Protein AF-A0A7D9IWG6-F1 (afdb_monomer)

pLDDT: mean 79.91, std 22.03, range [26.83, 97.38]

Mean predicted aligned error: 20.12 Å

Secondary structure (DSSP, 8-state):
-----STT---SS-GGGTTB-TTS-B-S-HHHHHHHT-S-TTSPPPPPPPPHHHH-HHHHHHHHHHHGGGGSTTGGGGTTTS-TTTTSHHHHHHHHHHH--S-HHHHHHHHHHHHHHHHHHTT-----TTSTTTGGGSSGGGG----TTPEEEEETTEEEEEPPTTEESTTS-EE----------------------------------------------------------PPPP---------------------PPPP-GGGSTTSS-TTEEEEEETTEEEEEEPTTEEESSSSEEE--GGGSTTSS-TTEEEEEETTEEEEEEPTTEEESSSSEEE--GGGSTTSS-TTEEEEEETTEEEEEEPTTEEESSSSEEE--GGGSTTSS-TTEEEEEETTEEEEEEPTTEEESSSSEEE-

Radius of gyration: 38.78 Å; Cα contacts (8 Å, |Δi|>4): 596; chains: 1; bounding box: 81×108×121 Å

Nearest PDB structures (foldseek):
  6rbf-assembly3_C  TM=9.128E-01  e=4.634E-09  Homo sapiens
  9gvj-assembly1_D  TM=9.519E-01  e=7.927E-08  Homo sapiens
  9gvq-assembly1_A  TM=9.519E-01  e=1.004E-07  Homo sapiens
  9gvq-assembly1_B  TM=9.510E-01  e=7.505E-07  Homo sapiens
  5fm9-assembly1_A-2  TM=4.102E-01  e=2.874E-10  Homo sapiens

Foldseek 3Di:
DQPDAALQARPPPDPVRRLQAPVRDHDPDNQVSNQRRDPDPPDDRDDDDDQLCVVVVVQQVVLQVLLCCCCDPPNVVLCVPQNCVVNCLSVCSSSQLSVDPPDSQLSSLVSVVVSQVVSVVQVNHRPCCVDPVNVVSQFQCSPVQAPDPWDWDGDPNHIATDEDPQFDDRRSPDGDDDDPPPDDDDDDDDDDDDDDDDDDDDDDDDDDDDDDDDDDDDDDDDDDYDDDDDDDDDDDDDDDDDDDDDDDDDDDDDPPPQDPADQPVVDPLPFDPQWDWDGDRNGIATGGHAQWDDRRNDTDGDFCQVDPLSFDPQWDWDGDRRGIATGGHAQWDDRRRDTDGDFCQVPPLPFDPQWDWDGDRNGIATDGHAQWDGRRNDTDGDPCQVDPLPFDPQWDWDGDRNGIATGGHPQWDDRRNDTDGD

Solvent-accessible surface area (backbone atoms only — not comparable to full-atom values): 26177 Å² total; per-residue (Å²): 131,66,90,54,75,49,97,85,20,38,79,66,92,54,77,93,53,32,44,46,38,92,88,73,46,73,54,97,42,73,55,63,37,54,55,64,67,58,88,54,88,86,58,80,76,70,73,93,74,78,61,34,31,77,80,38,58,86,38,37,63,57,20,50,58,61,30,54,44,56,72,32,85,71,46,38,81,33,41,87,83,53,38,46,70,87,70,38,52,34,60,52,22,26,40,39,23,30,58,29,81,94,58,37,61,34,36,42,38,46,41,50,48,52,53,49,51,54,30,40,75,75,69,42,81,68,80,49,60,82,37,80,92,36,40,77,45,74,39,54,44,22,72,58,64,27,33,87,79,19,47,66,40,75,52,82,93,37,60,48,41,50,48,44,94,55,36,35,64,80,32,17,75,39,77,46,76,81,71,83,78,90,78,81,93,80,90,81,83,87,83,89,82,90,85,87,88,88,83,84,84,86,88,86,83,85,84,89,85,87,86,81,89,86,88,82,87,82,89,85,89,84,85,88,86,88,83,86,88,88,86,90,86,86,86,87,85,87,84,86,89,90,90,88,86,90,83,82,90,83,92,75,90,75,80,68,82,78,67,77,67,70,64,60,67,78,46,85,82,72,39,20,95,57,27,49,66,45,69,44,94,85,48,69,46,40,39,36,34,81,38,37,44,70,72,3,61,50,55,43,68,47,62,52,61,83,42,87,82,68,39,20,92,59,24,48,65,44,66,43,94,46,42,69,46,40,42,36,33,81,39,36,45,68,70,2,60,56,51,42,66,46,64,51,61,81,44,87,82,73,38,21,92,59,26,47,66,44,64,44,92,46,38,66,45,38,40,36,35,82,38,35,44,69,70,2,58,51,52,43,66,44,65,52,66,80,45,87,80,72,38,21,94,60,25,50,65,44,65,43,94,45,41,68,47,39,40,41,36,94,67,37,49,67,71,4,62,48,56,44,78,115

Organism: Paramuricea clavata (NCBI:txid317549)

Structure (mmCIF, N/CA/C/O backbone):
data_AF-A0A7D9IWG6-F1
#
_entry.id   AF-A0A7D9IWG6-F1
#
loop_
_atom_site.group_PDB
_atom_site.id
_atom_site.type_symbol
_atom_site.label_atom_id
_atom_site.label_alt_id
_atom_site.label_comp_id
_atom_site.label_asym_id
_atom_site.label_entity_id
_atom_site.label_seq_id
_atom_site.pdbx_PDB_ins_code
_atom_site.Cartn_x
_atom_site.Cartn_y
_atom_site.Cartn_z
_atom_site.occupancy
_atom_site.B_iso_or_equiv
_atom_site.auth_seq_id
_atom_site.auth_comp_id
_atom_site.auth_asym_id
_atom_site.auth_atom_id
_atom_site.pdbx_PDB_model_num
ATOM 1 N N . MET A 1 1 ? 20.865 14.315 -25.402 1.00 50.16 1 MET A N 1
ATOM 2 C CA . MET A 1 1 ? 20.521 14.463 -23.973 1.00 50.16 1 MET A CA 1
ATOM 3 C C . MET A 1 1 ? 20.932 15.867 -23.506 1.00 50.16 1 MET A C 1
ATOM 5 O O . MET A 1 1 ? 21.765 16.443 -24.194 1.00 50.16 1 MET A O 1
ATOM 9 N N . ASN A 1 2 ? 20.337 16.435 -22.444 1.00 56.91 2 ASN A N 1
ATOM 10 C CA . ASN A 1 2 ? 20.480 17.834 -21.944 1.00 56.91 2 ASN A CA 1
ATOM 11 C C . ASN A 1 2 ? 19.616 18.908 -22.639 1.00 56.91 2 ASN A C 1
ATOM 13 O O . ASN A 1 2 ? 20.123 19.954 -23.042 1.00 56.91 2 ASN A O 1
ATOM 17 N N . LYS A 1 3 ? 18.311 18.665 -22.818 1.00 67.62 3 LYS A N 1
ATOM 18 C CA . LYS A 1 3 ? 17.379 19.681 -23.361 1.00 67.62 3 LYS A CA 1
ATOM 19 C C . LYS A 1 3 ? 16.462 20.320 -22.314 1.00 67.62 3 LYS A C 1
ATOM 21 O O . LYS A 1 3 ? 15.687 21.196 -22.681 1.00 67.62 3 LYS A O 1
ATOM 26 N N . ILE A 1 4 ? 16.541 19.886 -21.058 1.00 82.81 4 ILE A N 1
ATOM 27 C CA . ILE A 1 4 ? 15.688 20.361 -19.968 1.00 82.81 4 ILE A CA 1
ATOM 28 C C . ILE A 1 4 ? 16.540 20.660 -18.733 1.00 82.81 4 ILE A C 1
ATOM 30 O O . ILE A 1 4 ? 17.585 20.039 -18.542 1.00 82.81 4 ILE A O 1
ATOM 34 N N . ALA A 1 5 ? 16.114 21.656 -17.963 1.00 85.06 5 ALA A N 1
ATOM 35 C CA . ALA A 1 5 ? 16.659 22.034 -16.667 1.00 85.06 5 ALA A CA 1
ATOM 36 C C . ALA A 1 5 ? 15.530 22.689 -15.858 1.00 85.06 5 ALA A C 1
ATOM 38 O O . ALA A 1 5 ? 14.661 23.345 -16.438 1.00 85.06 5 ALA A O 1
ATOM 39 N N . GLY A 1 6 ? 15.534 22.483 -14.548 1.00 88.44 6 GLY A N 1
ATOM 40 C CA . GLY A 1 6 ? 14.520 22.977 -13.622 1.00 88.44 6 GLY A CA 1
ATOM 41 C C . GLY A 1 6 ? 14.581 22.193 -12.315 1.00 88.44 6 GLY A C 1
ATOM 42 O O . GLY A 1 6 ? 15.523 21.435 -12.096 1.00 88.44 6 GLY A O 1
ATOM 43 N N . LEU A 1 7 ? 13.546 22.308 -11.482 1.00 90.62 7 LEU A N 1
ATOM 44 C CA . LEU A 1 7 ? 13.472 21.599 -10.195 1.00 90.62 7 LEU A CA 1
ATOM 45 C C . LEU A 1 7 ? 13.538 20.064 -10.319 1.00 90.62 7 LEU A C 1
ATOM 47 O O . LEU A 1 7 ? 13.931 19.398 -9.371 1.00 90.62 7 LEU A O 1
ATOM 51 N N . CYS A 1 8 ? 13.197 19.505 -11.484 1.00 90.44 8 CYS A N 1
ATOM 52 C CA . CYS A 1 8 ? 13.271 18.066 -11.769 1.00 90.44 8 CYS A CA 1
ATOM 53 C C . CYS A 1 8 ? 14.632 17.615 -12.345 1.00 90.44 8 CYS A C 1
ATOM 55 O O . CYS A 1 8 ? 14.715 16.541 -12.939 1.00 90.44 8 CYS A O 1
ATOM 57 N N . GLY A 1 9 ? 15.678 18.439 -12.230 1.00 88.19 9 GLY A N 1
ATOM 58 C CA . GLY A 1 9 ? 17.025 18.109 -12.694 1.00 88.19 9 GLY A CA 1
ATOM 59 C C . GLY A 1 9 ? 17.214 18.230 -14.208 1.00 88.19 9 GLY A C 1
ATOM 60 O O . GLY A 1 9 ? 16.508 18.985 -14.890 1.00 88.19 9 GLY A O 1
ATOM 61 N N . THR A 1 10 ? 18.209 17.514 -14.747 1.00 86.88 10 THR A N 1
ATOM 62 C CA . THR A 1 10 ? 18.624 17.648 -16.162 1.00 86.88 10 THR A CA 1
ATOM 63 C C . THR A 1 10 ? 18.306 16.439 -17.047 1.00 86.88 10 THR A C 1
ATOM 65 O O . THR A 1 10 ? 18.450 16.508 -18.278 1.00 86.88 10 THR A O 1
ATOM 68 N N . PHE A 1 11 ? 17.828 15.346 -16.441 1.00 88.06 11 PHE A N 1
ATOM 69 C CA . PHE A 1 11 ? 17.401 14.111 -17.111 1.00 88.06 11 PHE A CA 1
ATOM 70 C C . PHE A 1 11 ? 18.465 13.541 -18.066 1.00 88.06 11 PHE A C 1
ATOM 72 O O . PHE A 1 11 ? 18.217 13.197 -19.227 1.00 88.06 11 PHE A O 1
ATOM 79 N N . ASN A 1 12 ? 19.700 13.478 -17.581 1.00 86.81 12 ASN A N 1
ATOM 80 C CA . ASN A 1 12 ? 20.861 13.000 -18.328 1.00 86.81 12 ASN A CA 1
ATOM 81 C C . ASN A 1 12 ? 21.430 11.674 -17.783 1.00 86.81 12 ASN A C 1
ATOM 83 O O . ASN A 1 12 ? 22.504 11.262 -18.214 1.00 86.81 12 ASN A O 1
ATOM 87 N N . GLN A 1 13 ? 20.696 11.006 -16.882 1.00 84.69 13 GLN A N 1
ATOM 88 C CA . GLN A 1 13 ? 21.114 9.802 -16.144 1.00 84.69 13 GLN A CA 1
ATOM 89 C C . GLN A 1 13 ? 22.323 10.019 -15.214 1.00 84.69 13 GLN A C 1
ATOM 91 O O . GLN A 1 13 ? 22.945 9.052 -14.782 1.00 84.69 13 GLN A O 1
ATOM 96 N N . ASN A 1 14 ? 22.653 11.271 -14.886 1.00 86.38 14 ASN A N 1
ATOM 97 C CA . ASN A 1 14 ? 23.689 11.636 -13.929 1.00 86.38 14 ASN A CA 1
ATOM 98 C C . ASN A 1 14 ? 23.086 12.442 -12.761 1.00 86.38 14 ASN A C 1
ATOM 100 O O . ASN A 1 14 ? 23.109 13.670 -12.791 1.00 86.38 14 ASN A O 1
ATOM 104 N N . PRO A 1 15 ? 22.629 11.775 -11.685 1.00 81.62 15 PRO A N 1
ATOM 105 C CA . PRO A 1 15 ? 21.986 12.452 -10.555 1.00 81.62 15 PRO A CA 1
ATOM 106 C C . PRO A 1 15 ? 22.884 13.466 -9.834 1.00 81.62 15 PRO A C 1
ATOM 108 O O . PRO A 1 15 ? 22.411 14.366 -9.146 1.00 81.62 15 PRO A O 1
ATOM 111 N N . GLY A 1 16 ? 24.208 13.338 -9.987 1.00 84.56 16 GLY A N 1
ATOM 112 C CA . GLY A 1 16 ? 25.185 14.220 -9.350 1.00 84.56 16 GLY A CA 1
ATOM 113 C C . GLY A 1 16 ? 25.157 15.666 -9.852 1.00 84.56 16 GLY A C 1
ATOM 114 O O . GLY A 1 16 ? 25.809 16.516 -9.247 1.00 84.56 16 GLY A O 1
ATOM 115 N N . ASP A 1 17 ? 24.436 15.953 -10.940 1.00 86.62 17 ASP A N 1
ATOM 116 C CA . ASP A 1 17 ? 24.256 17.307 -11.464 1.00 86.62 17 ASP A CA 1
ATOM 117 C C . ASP A 1 17 ? 22.807 17.817 -11.425 1.00 86.62 17 ASP A C 1
ATOM 119 O O . ASP A 1 17 ? 22.546 18.924 -11.889 1.00 86.62 17 ASP A O 1
ATOM 123 N N . ASP A 1 18 ? 21.876 17.096 -10.794 1.00 87.31 18 ASP A N 1
ATOM 124 C CA . ASP A 1 18 ? 20.468 17.510 -10.773 1.00 87.31 18 ASP A CA 1
ATOM 125 C C . ASP A 1 18 ? 20.228 18.818 -9.993 1.00 87.31 18 ASP A C 1
ATOM 127 O O . ASP A 1 18 ? 19.266 19.528 -10.275 1.00 87.31 18 ASP A O 1
ATOM 131 N N . LEU A 1 19 ? 21.151 19.219 -9.107 1.00 89.69 19 LEU A N 1
ATOM 132 C CA . LEU A 1 19 ? 21.138 20.518 -8.412 1.00 89.69 19 LEU A CA 1
ATOM 133 C C . LEU A 1 19 ? 21.811 21.652 -9.218 1.00 89.69 19 LEU A C 1
ATOM 135 O O . LEU A 1 19 ? 22.508 22.507 -8.659 1.00 89.69 19 LEU A O 1
ATOM 139 N N . LEU A 1 20 ? 21.650 21.646 -10.543 1.00 88.94 20 LEU A N 1
ATOM 140 C CA . LEU A 1 20 ? 22.162 22.670 -11.461 1.00 88.94 20 LEU A CA 1
ATOM 141 C C . LEU A 1 20 ? 21.262 23.915 -11.479 1.00 88.94 20 LEU A C 1
ATOM 143 O O . LEU A 1 20 ? 20.097 23.844 -11.863 1.00 88.94 20 LEU A O 1
ATOM 147 N N . ILE A 1 21 ? 21.819 25.080 -11.142 1.00 86.88 21 ILE A N 1
ATOM 148 C CA . ILE A 1 21 ? 21.111 26.370 -11.242 1.00 86.88 21 ILE A CA 1
ATOM 149 C C . ILE A 1 21 ? 21.300 27.007 -12.632 1.00 86.88 21 ILE A C 1
ATOM 151 O O . ILE A 1 21 ? 22.136 26.557 -13.422 1.00 86.88 21 ILE A O 1
ATOM 155 N N . GLU A 1 22 ? 20.571 28.086 -12.939 1.00 81.75 22 GLU A N 1
ATOM 156 C CA . GLU A 1 22 ? 20.563 28.733 -14.268 1.00 81.75 22 GLU A CA 1
ATOM 157 C C . GLU A 1 22 ? 21.969 29.108 -14.791 1.00 81.75 22 GLU A C 1
ATOM 159 O O . GLU A 1 22 ? 22.267 28.983 -15.982 1.00 81.75 22 GLU A O 1
ATOM 164 N N . THR A 1 23 ? 22.891 29.473 -13.894 1.00 84.38 23 THR A N 1
ATOM 165 C CA . THR A 1 23 ? 24.293 29.797 -14.217 1.00 84.38 23 THR A CA 1
ATOM 166 C C . THR A 1 23 ? 25.162 28.578 -14.557 1.00 84.38 23 THR A C 1
ATOM 168 O O . THR A 1 23 ? 26.358 28.731 -14.810 1.00 84.38 23 THR A O 1
ATOM 171 N N . ARG A 1 24 ? 24.583 27.369 -14.597 1.00 81.62 24 ARG A N 1
ATOM 172 C CA . ARG A 1 24 ? 25.251 26.074 -14.826 1.00 81.62 24 ARG A CA 1
ATOM 173 C C . ARG A 1 24 ? 26.288 25.706 -13.769 1.00 81.62 24 ARG A C 1
ATOM 175 O O . ARG A 1 24 ? 27.271 25.023 -14.058 1.00 81.62 24 ARG A O 1
ATOM 182 N N . THR A 1 25 ? 26.061 26.152 -12.542 1.00 86.12 25 THR A N 1
ATOM 183 C CA . THR A 1 25 ? 26.812 25.717 -11.364 1.00 86.12 25 THR A CA 1
ATOM 184 C C . THR A 1 25 ? 25.940 24.809 -10.508 1.00 86.12 25 THR A C 1
ATOM 186 O O . THR A 1 25 ? 24.737 25.026 -10.408 1.00 86.12 25 THR A O 1
ATOM 189 N N . THR A 1 26 ? 26.529 23.796 -9.884 1.00 85.25 26 THR A N 1
ATOM 190 C CA . THR A 1 26 ? 25.831 22.953 -8.908 1.00 85.25 26 THR A CA 1
ATOM 191 C C . THR A 1 26 ? 25.897 23.594 -7.529 1.00 85.25 26 THR A C 1
ATOM 193 O O . THR A 1 26 ? 26.970 24.042 -7.114 1.00 85.25 26 THR A O 1
ATOM 196 N N . VAL A 1 27 ? 24.781 23.610 -6.807 1.00 87.50 27 VAL A N 1
ATOM 197 C CA . VAL A 1 27 ? 24.723 24.062 -5.408 1.00 87.50 27 VAL A CA 1
ATOM 198 C C . VAL A 1 27 ? 24.585 22.868 -4.461 1.00 87.50 27 VAL A C 1
ATOM 200 O O . VAL A 1 27 ? 24.120 21.805 -4.856 1.00 87.50 27 VAL A O 1
ATOM 203 N N . GLY A 1 28 ? 25.033 23.022 -3.212 1.00 83.56 28 GLY A N 1
ATOM 204 C CA . GLY A 1 28 ? 25.042 21.935 -2.220 1.00 83.56 28 GLY A CA 1
ATOM 205 C C . GLY A 1 28 ? 23.787 21.843 -1.345 1.00 83.56 28 GLY A C 1
ATOM 206 O O . GLY A 1 28 ? 23.701 20.947 -0.513 1.00 83.56 28 GLY A O 1
ATOM 207 N N . SER A 1 29 ? 22.845 22.776 -1.495 1.00 86.31 29 SER A N 1
ATOM 208 C CA . SER A 1 29 ? 21.630 22.883 -0.683 1.00 86.31 29 SER A CA 1
ATOM 209 C C . SER A 1 29 ? 20.400 22.816 -1.581 1.00 86.31 29 SER A C 1
ATOM 211 O O . SER A 1 29 ? 20.309 23.558 -2.560 1.00 86.31 29 SER A O 1
ATOM 213 N N . ALA A 1 30 ? 19.435 21.964 -1.223 1.00 85.69 30 ALA A N 1
ATOM 214 C CA . ALA A 1 30 ? 18.146 21.887 -1.911 1.00 85.69 30 ALA A CA 1
ATOM 215 C C . ALA A 1 30 ? 17.362 23.210 -1.821 1.00 85.69 30 ALA A C 1
ATOM 217 O O . ALA A 1 30 ? 16.642 23.562 -2.751 1.00 85.69 30 ALA A O 1
ATOM 218 N N . VAL A 1 31 ? 17.551 23.974 -0.737 1.00 89.31 31 VAL A N 1
ATOM 219 C CA . VAL A 1 31 ? 16.917 25.287 -0.542 1.00 89.31 31 VAL A CA 1
ATOM 220 C C . VAL A 1 31 ? 17.513 26.327 -1.488 1.00 89.31 31 VAL A C 1
ATOM 222 O O . VAL A 1 31 ? 16.771 27.024 -2.174 1.00 89.31 31 VAL A O 1
ATOM 225 N N . ASP A 1 32 ? 18.843 26.381 -1.602 1.00 90.12 32 ASP A N 1
ATOM 226 C CA . ASP A 1 32 ? 19.514 27.303 -2.531 1.00 90.12 32 ASP A CA 1
ATOM 227 C C . ASP A 1 32 ? 19.175 26.953 -3.987 1.00 90.12 32 ASP A C 1
ATOM 229 O O . ASP A 1 32 ? 18.954 27.837 -4.815 1.00 90.12 32 ASP A O 1
ATOM 233 N N . PHE A 1 33 ? 19.086 25.653 -4.292 1.00 92.31 33 PHE A N 1
ATOM 234 C CA . PHE A 1 33 ? 18.643 25.160 -5.592 1.00 92.31 33 PHE A CA 1
ATOM 235 C C . PHE A 1 33 ? 17.204 25.591 -5.889 1.00 92.31 33 PHE A C 1
ATOM 237 O O . PHE A 1 33 ? 16.960 26.210 -6.922 1.00 92.31 33 PHE A O 1
ATOM 244 N N . GLY A 1 34 ? 16.265 25.338 -4.974 1.00 89.88 34 GLY A N 1
ATOM 245 C CA . GLY A 1 34 ? 14.859 25.710 -5.130 1.00 89.88 34 GLY A CA 1
ATOM 246 C C . GLY A 1 34 ? 14.655 27.215 -5.315 1.00 89.88 34 GLY A C 1
ATOM 247 O O . GLY A 1 34 ? 13.978 27.636 -6.253 1.00 89.88 34 GLY A O 1
ATOM 248 N N . ASN A 1 35 ? 15.317 28.029 -4.487 1.00 90.94 35 ASN A N 1
ATOM 249 C CA . ASN A 1 35 ? 15.247 29.492 -4.560 1.00 90.94 35 ASN A CA 1
ATOM 250 C C . ASN A 1 35 ? 15.804 30.051 -5.881 1.00 90.94 35 ASN A C 1
ATOM 252 O O . ASN A 1 35 ? 15.359 31.103 -6.339 1.00 90.94 35 ASN A O 1
ATOM 256 N N . SER A 1 36 ? 16.732 29.345 -6.535 1.00 90.69 36 SER A N 1
ATOM 257 C CA . SER A 1 36 ? 17.273 29.762 -7.836 1.00 90.69 36 SER A CA 1
ATOM 258 C C . SER A 1 36 ? 16.299 29.596 -9.011 1.00 90.69 36 SER A C 1
ATOM 260 O O . SER A 1 36 ? 16.505 30.209 -10.055 1.00 90.69 36 SER A O 1
ATOM 262 N N . TRP A 1 37 ? 15.236 28.800 -8.847 1.00 91.31 37 TRP A N 1
ATOM 263 C CA . TRP A 1 37 ? 14.238 28.510 -9.885 1.00 91.31 37 TRP A CA 1
ATOM 264 C C . TRP A 1 37 ? 12.902 29.243 -9.671 1.00 91.31 37 TRP A C 1
ATOM 266 O O . TRP A 1 37 ? 11.901 28.907 -10.308 1.00 91.31 37 TRP A O 1
ATOM 276 N N . LYS A 1 38 ? 12.862 30.254 -8.791 1.00 90.25 38 LYS A N 1
ATOM 277 C CA . LYS A 1 38 ? 11.670 31.089 -8.578 1.00 90.25 38 LYS A CA 1
ATOM 278 C C . LYS A 1 38 ? 11.288 31.827 -9.863 1.00 90.25 38 LYS A C 1
ATOM 280 O O . LYS A 1 38 ? 12.127 32.431 -10.525 1.00 90.25 38 LYS A O 1
ATOM 285 N N . THR A 1 39 ? 9.999 31.823 -10.189 1.00 88.69 39 THR A N 1
ATOM 286 C CA . THR A 1 39 ? 9.457 32.572 -11.334 1.00 88.69 39 THR A CA 1
ATOM 287 C C . THR A 1 39 ? 9.066 34.004 -10.978 1.00 88.69 39 THR A C 1
ATOM 289 O O . THR A 1 39 ? 8.951 34.838 -11.872 1.00 88.69 39 THR A O 1
ATOM 292 N N . ASP A 1 40 ? 8.840 34.276 -9.690 1.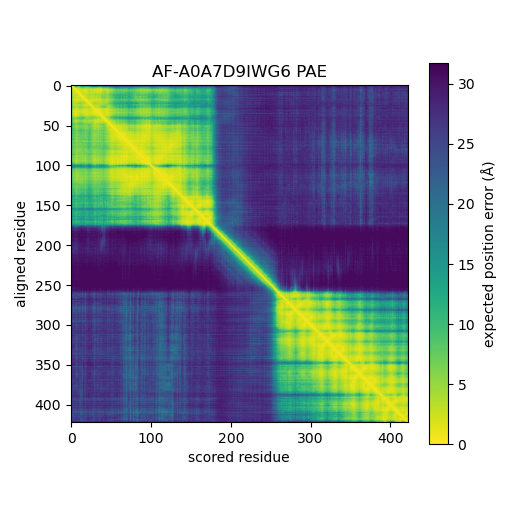00 86.44 40 ASP A N 1
ATOM 293 C CA . ASP A 1 40 ? 8.574 35.610 -9.159 1.00 86.44 40 ASP A CA 1
ATOM 294 C C . ASP A 1 40 ? 9.871 36.199 -8.573 1.00 86.44 40 ASP A C 1
ATOM 296 O O . ASP A 1 40 ? 10.362 35.692 -7.558 1.00 86.44 40 ASP A O 1
ATOM 300 N N . PRO A 1 41 ? 10.457 37.233 -9.203 1.00 83.00 41 PRO A N 1
ATOM 301 C CA . PRO A 1 41 ? 11.686 37.855 -8.724 1.00 83.00 41 PRO A CA 1
ATOM 302 C C . PRO A 1 41 ? 11.502 38.639 -7.417 1.00 83.00 41 PRO A C 1
ATOM 304 O O . PRO A 1 41 ? 12.494 38.867 -6.726 1.00 83.00 41 PRO A O 1
ATOM 307 N N . ASP A 1 42 ? 10.270 39.028 -7.074 1.00 89.38 42 ASP A N 1
ATOM 308 C CA . ASP A 1 42 ? 9.952 39.761 -5.845 1.00 89.38 42 ASP A CA 1
ATOM 309 C C . ASP A 1 42 ? 9.556 38.822 -4.687 1.00 89.38 42 ASP A C 1
ATOM 311 O O . ASP A 1 42 ? 9.353 39.277 -3.560 1.00 89.38 42 ASP A O 1
ATOM 315 N N . GLY A 1 43 ? 9.459 37.512 -4.939 1.00 84.69 43 GLY A N 1
ATOM 316 C CA . GLY A 1 43 ? 9.131 36.514 -3.924 1.00 84.69 43 GLY A CA 1
ATOM 317 C C . GLY A 1 43 ? 10.270 36.289 -2.926 1.00 84.69 43 GLY A C 1
ATOM 318 O O . GLY A 1 43 ? 11.432 36.144 -3.319 1.00 84.69 43 GLY A O 1
ATOM 319 N N . ASP A 1 44 ? 9.935 36.199 -1.638 1.00 90.12 44 ASP A N 1
ATOM 320 C CA . ASP A 1 44 ? 10.894 35.894 -0.571 1.00 90.12 44 ASP A CA 1
ATOM 321 C C . ASP A 1 44 ? 11.579 34.529 -0.786 1.00 90.12 44 ASP A C 1
ATOM 323 O O . ASP A 1 44 ? 11.002 33.594 -1.347 1.00 90.12 44 ASP A O 1
ATOM 327 N N . ASP A 1 45 ? 12.831 34.407 -0.340 1.00 89.75 45 ASP A N 1
ATOM 328 C CA . ASP A 1 45 ? 13.540 33.125 -0.332 1.00 89.75 45 ASP A CA 1
ATOM 329 C C . ASP A 1 45 ? 12.945 32.180 0.718 1.00 89.75 45 ASP A C 1
ATOM 331 O O . ASP A 1 45 ? 12.728 32.558 1.874 1.00 89.75 45 ASP A O 1
ATOM 335 N N . ALA A 1 46 ? 12.737 30.920 0.334 1.00 88.31 46 ALA A N 1
ATOM 336 C CA . ALA A 1 46 ? 12.352 29.881 1.273 1.00 88.31 46 ALA A CA 1
ATOM 337 C C . ALA A 1 46 ? 13.497 29.645 2.278 1.00 88.31 46 ALA A C 1
ATOM 339 O O . ALA A 1 46 ? 14.651 29.488 1.861 1.00 88.31 46 ALA A O 1
ATOM 340 N N . PRO A 1 47 ? 13.217 29.613 3.593 1.00 90.56 47 PRO A N 1
ATOM 341 C CA . PRO A 1 47 ? 14.227 29.322 4.598 1.00 90.56 47 PRO A CA 1
ATOM 342 C C . PRO A 1 47 ? 14.501 27.816 4.697 1.00 90.56 47 PRO A C 1
ATOM 344 O O . PRO A 1 47 ? 13.662 26.983 4.355 1.00 90.56 47 PRO A O 1
ATOM 347 N N . VAL A 1 48 ? 15.655 27.456 5.262 1.00 85.69 48 VAL A N 1
ATOM 348 C CA . VAL A 1 48 ? 15.894 26.082 5.727 1.00 85.69 48 VAL A CA 1
ATOM 349 C C . VAL A 1 48 ? 14.993 25.824 6.932 1.00 85.69 48 VAL A C 1
ATOM 351 O O . VAL A 1 48 ? 15.137 26.481 7.965 1.00 85.69 48 VAL A O 1
ATOM 354 N N . VAL A 1 49 ? 14.069 24.873 6.799 1.00 84.00 49 VAL A N 1
ATOM 355 C CA . VAL A 1 49 ? 13.155 24.472 7.874 1.00 84.00 49 VAL A CA 1
ATOM 356 C C . VAL A 1 49 ? 13.593 23.142 8.496 1.00 84.00 49 VAL A C 1
ATOM 358 O O . VAL A 1 49 ? 14.011 22.239 7.768 1.00 84.00 49 VAL A O 1
ATOM 361 N N . PRO A 1 50 ? 13.531 23.006 9.834 1.00 87.12 50 PRO A N 1
ATOM 362 C CA . PRO A 1 50 ? 13.7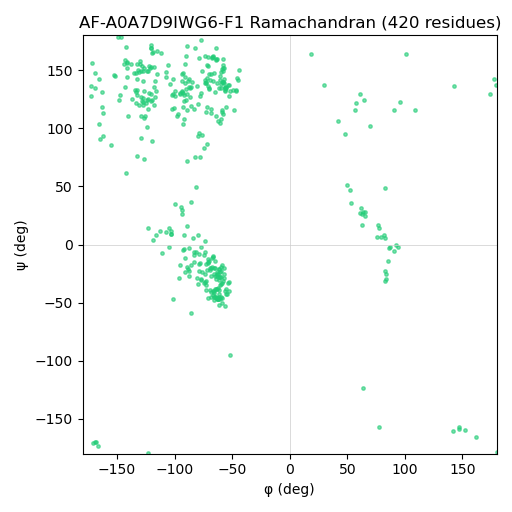80 21.734 10.502 1.00 87.12 50 PRO A CA 1
ATOM 363 C C . PRO A 1 50 ? 12.684 20.717 10.173 1.00 87.12 50 PRO A C 1
ATOM 365 O O . PRO A 1 50 ? 11.578 21.077 9.761 1.00 87.12 50 PRO A O 1
ATOM 368 N N . HIS A 1 51 ? 12.980 19.437 10.391 1.00 88.00 51 HIS A N 1
ATOM 369 C CA . HIS A 1 51 ? 12.016 18.369 10.152 1.00 88.00 51 HIS A CA 1
ATOM 370 C C . HIS A 1 51 ? 10.756 18.582 11.026 1.00 88.00 51 HIS A C 1
ATOM 372 O O . HIS A 1 51 ? 10.885 18.844 12.229 1.00 88.00 51 HIS A O 1
ATOM 378 N N . PRO A 1 52 ? 9.525 18.440 10.497 1.00 91.94 52 PRO A N 1
ATOM 379 C CA . PRO A 1 52 ? 8.301 18.704 11.253 1.00 91.94 52 PRO A CA 1
ATOM 380 C C . PRO A 1 52 ? 8.198 17.909 12.560 1.00 91.94 52 PRO A C 1
ATOM 382 O O . PRO A 1 52 ? 7.807 18.462 13.581 1.00 91.94 52 PRO A O 1
ATOM 385 N N . CYS A 1 53 ? 8.631 16.643 12.581 1.00 90.69 53 CYS A N 1
ATOM 386 C CA . CYS A 1 53 ? 8.667 15.843 13.817 1.00 90.69 53 CYS A CA 1
ATOM 387 C C . CYS A 1 53 ? 9.641 16.359 14.898 1.00 90.69 53 CYS A C 1
ATOM 389 O O . CYS A 1 53 ? 9.492 15.988 16.059 1.00 90.69 53 CYS A O 1
ATOM 391 N N . GLU A 1 54 ? 10.645 17.171 14.553 1.00 91.31 54 GLU A N 1
ATOM 392 C CA . GLU A 1 54 ? 11.518 17.828 15.542 1.00 91.31 54 GLU A CA 1
ATOM 393 C C . GLU A 1 54 ? 10.835 19.057 16.142 1.00 91.31 54 GLU A C 1
ATOM 395 O O . GLU A 1 54 ? 10.999 19.361 17.323 1.00 91.31 54 GLU A O 1
ATOM 400 N N . THR A 1 55 ? 10.037 19.741 15.322 1.00 91.31 55 THR A N 1
ATOM 401 C CA . THR A 1 55 ? 9.239 20.901 15.732 1.00 91.31 55 THR A CA 1
ATOM 402 C C . THR A 1 55 ? 8.024 20.480 16.566 1.00 91.31 55 THR A C 1
ATOM 404 O O . THR A 1 55 ? 7.647 21.192 17.496 1.00 91.31 55 THR A O 1
ATOM 407 N N . TYR A 1 56 ? 7.458 19.303 16.274 1.00 89.12 56 TYR A N 1
ATOM 408 C CA . TYR A 1 56 ? 6.284 18.715 16.929 1.00 89.12 56 TYR A CA 1
ATOM 409 C C . TYR A 1 56 ? 6.575 17.288 17.440 1.00 89.12 56 TYR A C 1
ATOM 411 O O . TYR A 1 56 ? 6.119 16.297 16.851 1.00 89.12 56 TYR A O 1
ATOM 419 N N . PRO A 1 57 ? 7.354 17.140 18.531 1.00 88.50 57 PRO A N 1
ATOM 420 C CA . PRO A 1 57 ? 7.815 15.837 19.015 1.00 88.50 57 PRO A CA 1
ATOM 421 C C . PRO A 1 57 ? 6.685 14.890 19.427 1.00 88.50 57 PRO A C 1
ATOM 423 O O . PRO A 1 57 ? 6.836 13.672 19.338 1.00 88.50 57 PRO A O 1
ATOM 426 N N . GLU A 1 58 ? 5.544 15.428 19.857 1.00 88.38 58 GLU A N 1
ATOM 427 C CA . GLU A 1 58 ? 4.365 14.659 20.253 1.00 88.38 58 GLU A CA 1
ATOM 428 C C . GLU A 1 58 ? 3.770 13.840 19.099 1.00 88.38 58 GLU A C 1
ATOM 430 O O . GLU A 1 58 ? 3.120 12.824 19.336 1.00 88.38 58 GLU A O 1
ATOM 435 N N . ARG A 1 59 ? 4.029 14.246 17.851 1.00 89.75 59 ARG A N 1
ATOM 436 C CA . ARG A 1 59 ? 3.538 13.576 16.638 1.00 89.75 59 ARG A CA 1
ATOM 437 C C . ARG A 1 59 ? 4.482 12.487 16.138 1.00 89.75 59 ARG A C 1
ATOM 439 O O . ARG A 1 59 ? 4.058 11.605 15.398 1.00 89.75 59 ARG A O 1
ATOM 446 N N . ASN A 1 60 ? 5.747 12.516 16.562 1.00 89.31 60 ASN A N 1
ATOM 447 C CA . ASN A 1 60 ? 6.803 11.644 16.045 1.00 89.31 60 ASN A CA 1
ATOM 448 C C . ASN A 1 60 ? 6.513 10.154 16.293 1.00 89.31 60 ASN A C 1
ATOM 450 O O . ASN A 1 60 ? 6.750 9.321 15.419 1.00 89.31 60 ASN A O 1
ATOM 454 N N . ALA A 1 61 ? 5.966 9.811 17.464 1.00 87.62 61 ALA A N 1
ATOM 455 C CA . ALA A 1 61 ? 5.618 8.428 17.786 1.00 87.62 61 ALA A CA 1
ATOM 456 C C . ALA A 1 61 ? 4.529 7.887 16.845 1.00 87.62 61 ALA A C 1
ATOM 458 O O . ALA A 1 61 ? 4.693 6.813 16.269 1.00 87.62 61 ALA A O 1
ATOM 459 N N . THR A 1 62 ? 3.463 8.664 16.635 1.00 89.12 62 THR A N 1
ATOM 460 C CA . THR A 1 62 ? 2.362 8.316 15.727 1.00 89.12 62 THR A CA 1
ATOM 461 C C . THR A 1 62 ? 2.832 8.239 14.278 1.00 89.12 62 THR A C 1
ATOM 463 O O . THR A 1 62 ? 2.539 7.261 13.599 1.00 89.12 62 THR A O 1
ATOM 466 N N . ALA A 1 63 ? 3.617 9.217 13.815 1.00 92.25 63 ALA A N 1
ATOM 467 C CA . ALA A 1 63 ? 4.185 9.212 12.469 1.00 92.25 63 ALA A CA 1
ATOM 468 C C . ALA A 1 63 ? 5.072 7.982 12.234 1.00 92.25 63 ALA A C 1
ATOM 470 O O . ALA A 1 63 ? 4.934 7.292 11.232 1.00 92.25 63 ALA A O 1
ATOM 471 N N . THR A 1 64 ? 5.932 7.646 13.196 1.00 91.44 64 THR A N 1
ATOM 472 C CA . THR A 1 64 ? 6.802 6.468 13.099 1.00 91.44 64 THR A CA 1
ATOM 473 C C . THR A 1 64 ? 5.989 5.174 13.053 1.00 91.44 64 THR A C 1
ATOM 475 O O . THR A 1 64 ? 6.254 4.318 12.211 1.00 91.44 64 THR A O 1
ATOM 478 N N . ALA A 1 65 ? 4.975 5.031 13.910 1.00 89.94 65 ALA A N 1
ATOM 479 C CA . ALA A 1 65 ? 4.109 3.854 13.920 1.00 89.94 65 ALA A CA 1
ATOM 480 C C . ALA A 1 65 ? 3.330 3.701 12.603 1.00 89.94 65 ALA A C 1
ATOM 482 O O . ALA A 1 65 ? 3.332 2.625 12.014 1.00 89.94 65 ALA A O 1
ATOM 483 N N . ASN A 1 66 ? 2.732 4.784 12.105 1.00 91.62 66 ASN A N 1
ATOM 484 C CA . ASN A 1 66 ? 1.929 4.755 10.887 1.00 91.62 66 ASN A CA 1
ATOM 485 C C . ASN A 1 66 ? 2.783 4.495 9.638 1.00 91.62 66 ASN A C 1
ATOM 487 O O . ASN A 1 66 ? 2.431 3.656 8.816 1.00 91.62 66 ASN A O 1
ATOM 491 N N . CYS A 1 67 ? 3.925 5.172 9.510 1.00 95.31 67 CYS A N 1
ATOM 492 C CA . CYS A 1 67 ? 4.770 5.079 8.319 1.00 95.31 67 CYS A CA 1
ATOM 493 C C . CYS A 1 67 ? 5.602 3.793 8.272 1.00 95.31 67 CYS A C 1
ATOM 495 O O . CYS A 1 67 ? 5.846 3.252 7.197 1.00 95.31 67 CYS A O 1
ATOM 497 N N . SER A 1 68 ? 5.984 3.235 9.428 1.00 95.38 68 SER A N 1
ATOM 498 C CA . SER A 1 68 ? 6.645 1.920 9.474 1.00 95.38 68 SER A CA 1
ATOM 499 C C . SER A 1 68 ? 5.734 0.766 9.041 1.00 95.38 68 SER A C 1
ATOM 501 O O . SER A 1 68 ? 6.233 -0.329 8.782 1.00 95.38 68 SER A O 1
ATOM 503 N N . ALA A 1 69 ? 4.427 1.001 8.875 1.00 92.88 69 ALA A N 1
ATOM 504 C CA . ALA A 1 69 ? 3.510 0.004 8.341 1.00 92.88 69 ALA A CA 1
ATOM 505 C C . ALA A 1 69 ? 3.868 -0.446 6.913 1.00 92.88 69 ALA A C 1
ATOM 507 O O . ALA A 1 69 ? 3.569 -1.589 6.564 1.00 92.88 69 ALA A O 1
ATOM 508 N N . LEU A 1 70 ? 4.589 0.378 6.136 1.00 95.69 70 LEU A N 1
ATOM 509 C CA . LEU A 1 70 ? 5.126 0.003 4.819 1.00 95.69 70 LEU A CA 1
ATOM 510 C C . LEU A 1 70 ? 6.083 -1.206 4.875 1.00 95.69 70 LEU A C 1
ATOM 512 O O . LEU A 1 70 ? 6.298 -1.877 3.870 1.00 95.69 70 LEU A O 1
ATOM 516 N N . LEU A 1 71 ? 6.632 -1.526 6.053 1.00 94.25 71 LEU A N 1
ATOM 517 C CA . LEU A 1 71 ? 7.480 -2.704 6.280 1.00 94.25 71 LEU A CA 1
ATOM 518 C C . LEU A 1 71 ? 6.687 -3.990 6.535 1.00 94.25 71 LEU A C 1
ATOM 520 O O . LEU A 1 71 ? 7.272 -5.065 6.664 1.00 94.25 71 LEU A O 1
ATOM 524 N N . THR A 1 72 ? 5.367 -3.892 6.658 1.00 92.00 72 THR A N 1
ATOM 525 C CA . THR A 1 72 ? 4.489 -4.998 7.049 1.00 92.00 72 THR A CA 1
ATOM 526 C C . THR A 1 72 ? 3.455 -5.289 5.968 1.00 92.00 72 THR A C 1
ATOM 528 O O . THR A 1 72 ? 3.307 -4.526 5.015 1.00 92.00 72 THR A O 1
ATOM 531 N N . SER A 1 73 ? 2.749 -6.414 6.096 1.00 89.75 73 SER A N 1
ATOM 532 C CA . SER A 1 73 ? 1.627 -6.737 5.210 1.00 89.75 73 SER A CA 1
ATOM 533 C C . SER A 1 73 ? 0.561 -5.630 5.269 1.00 89.75 73 SER A C 1
ATOM 535 O O . SER A 1 73 ? 0.296 -5.124 6.367 1.00 89.75 73 SER A O 1
ATOM 537 N N . PRO A 1 74 ? -0.050 -5.235 4.135 1.00 93.31 74 PRO A N 1
ATOM 538 C CA . PRO A 1 74 ? 0.107 -5.811 2.791 1.00 93.31 74 PRO A CA 1
ATOM 539 C C . PRO A 1 74 ? 1.265 -5.229 1.957 1.00 93.31 74 PRO A C 1
ATOM 541 O O . PRO A 1 74 ? 1.496 -5.690 0.846 1.00 93.31 74 PRO A O 1
ATOM 544 N N . PHE A 1 75 ? 1.998 -4.227 2.450 1.00 95.56 75 PHE A N 1
ATOM 545 C CA . PHE A 1 75 ? 2.966 -3.456 1.653 1.00 95.56 75 PHE A CA 1
ATOM 546 C C . PHE A 1 75 ? 4.320 -4.138 1.454 1.00 95.56 75 PHE A C 1
ATOM 548 O O . PHE A 1 75 ? 4.966 -3.952 0.422 1.00 95.56 75 PHE A O 1
ATOM 555 N N . ASN A 1 76 ? 4.738 -4.972 2.408 1.00 92.94 76 ASN A N 1
ATOM 556 C CA . ASN A 1 76 ? 6.040 -5.642 2.389 1.00 92.94 76 ASN A CA 1
ATOM 557 C C . ASN A 1 76 ? 6.277 -6.532 1.153 1.00 92.94 76 ASN A C 1
ATOM 559 O O . ASN A 1 76 ? 7.427 -6.845 0.847 1.00 92.94 76 ASN A O 1
ATOM 563 N N . VAL A 1 77 ? 5.224 -6.911 0.420 1.00 92.75 77 VAL A N 1
ATOM 564 C CA . VAL A 1 77 ? 5.317 -7.658 -0.848 1.00 92.75 77 VAL A CA 1
ATOM 565 C C . VAL A 1 77 ? 6.102 -6.903 -1.928 1.00 92.75 77 VAL A C 1
ATOM 567 O O . VAL A 1 77 ? 6.736 -7.525 -2.778 1.00 92.75 77 VAL A O 1
ATOM 570 N N . CYS A 1 78 ? 6.115 -5.569 -1.875 1.00 95.38 78 CYS A N 1
ATOM 571 C CA . CYS A 1 78 ? 6.825 -4.725 -2.832 1.00 95.38 78 CYS A CA 1
ATOM 572 C C . CYS A 1 78 ? 8.267 -4.396 -2.416 1.00 95.38 78 CYS A C 1
ATOM 574 O O . CYS A 1 78 ? 9.059 -3.965 -3.253 1.00 95.38 78 CYS A O 1
ATOM 576 N N . ALA A 1 79 ? 8.658 -4.679 -1.168 1.00 92.19 79 ALA A N 1
ATOM 577 C CA . ALA A 1 79 ? 9.951 -4.276 -0.608 1.00 92.19 79 ALA A CA 1
ATOM 578 C C . ALA A 1 79 ? 11.178 -4.781 -1.398 1.00 92.19 79 ALA A C 1
ATOM 580 O O . ALA A 1 79 ? 12.264 -4.226 -1.271 1.00 92.19 79 ALA A O 1
ATOM 581 N N . SER A 1 80 ? 11.017 -5.831 -2.214 1.00 90.69 80 SER A N 1
ATOM 582 C CA . SER A 1 80 ? 12.076 -6.352 -3.093 1.00 90.69 80 SER A CA 1
ATOM 583 C C . SER A 1 80 ? 12.298 -5.544 -4.380 1.00 90.69 80 SER A C 1
ATOM 585 O O . SER A 1 80 ? 13.375 -5.639 -4.962 1.00 90.69 80 SER A O 1
ATOM 587 N N . GLN A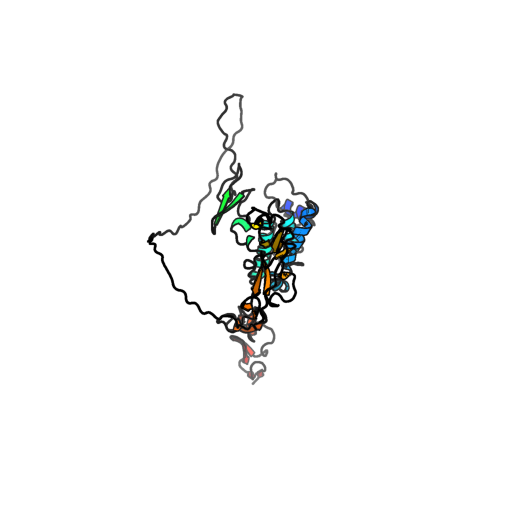 1 81 ? 11.295 -4.782 -4.826 1.00 93.69 81 GLN A N 1
ATOM 588 C CA . GLN A 1 81 ? 11.353 -3.920 -6.014 1.00 93.69 81 GLN A CA 1
ATOM 589 C C . GLN A 1 81 ? 11.567 -2.463 -5.610 1.00 93.69 81 GLN A C 1
ATOM 591 O O . GLN A 1 81 ? 12.442 -1.785 -6.142 1.00 93.69 81 GLN A O 1
ATOM 596 N N . VAL A 1 82 ? 10.786 -2.014 -4.627 1.00 94.94 82 VAL A N 1
ATOM 597 C CA . VAL A 1 82 ? 10.836 -0.667 -4.068 1.00 94.94 82 VAL A CA 1
ATOM 598 C C . VAL A 1 82 ? 11.053 -0.808 -2.569 1.00 94.94 82 VAL A C 1
ATOM 600 O O . VAL A 1 82 ? 10.125 -1.120 -1.820 1.00 94.94 82 VAL A O 1
ATOM 603 N N . ASP A 1 83 ? 12.291 -0.611 -2.125 1.00 94.12 83 ASP A N 1
ATOM 604 C CA . ASP A 1 83 ? 12.629 -0.621 -0.702 1.00 94.12 83 ASP A CA 1
ATOM 605 C C . ASP A 1 83 ? 12.084 0.664 -0.044 1.00 94.12 83 ASP A C 1
ATOM 607 O O . ASP A 1 83 ? 12.561 1.760 -0.354 1.00 94.12 83 ASP A O 1
ATOM 611 N N . PRO A 1 84 ? 11.102 0.566 0.872 1.00 95.19 84 PRO A N 1
ATOM 612 C CA . PRO A 1 84 ? 10.469 1.738 1.474 1.00 95.19 84 PRO A CA 1
ATOM 613 C C . PRO A 1 84 ? 11.389 2.496 2.449 1.00 95.19 84 PRO A C 1
ATOM 615 O O . PRO A 1 84 ? 11.091 3.637 2.801 1.00 95.19 84 PRO A O 1
ATOM 618 N N . VAL A 1 85 ? 12.495 1.888 2.902 1.00 92.94 85 VAL A N 1
ATOM 619 C CA . VAL A 1 85 ? 13.492 2.538 3.766 1.00 92.94 85 VAL A CA 1
ATOM 620 C C . VAL A 1 85 ? 14.497 3.298 2.912 1.00 92.94 85 VAL A C 1
ATOM 622 O O . VAL A 1 85 ? 14.655 4.506 3.068 1.00 92.94 85 VAL A O 1
ATOM 625 N N . THR A 1 86 ? 15.195 2.600 2.012 1.00 90.50 86 THR A N 1
ATOM 626 C CA . THR A 1 86 ? 16.273 3.219 1.221 1.00 90.50 86 THR A CA 1
ATOM 627 C C . THR A 1 86 ? 15.747 4.094 0.086 1.00 90.50 86 THR A C 1
ATOM 629 O O . THR A 1 86 ? 16.436 5.029 -0.316 1.00 90.50 86 THR A O 1
ATOM 632 N N . GLY A 1 87 ? 14.519 3.847 -0.378 1.00 87.38 87 GLY A N 1
ATOM 633 C CA . GLY A 1 87 ? 13.800 4.690 -1.331 1.00 87.38 87 GLY A CA 1
ATOM 634 C C . GLY A 1 87 ? 13.187 5.958 -0.729 1.00 87.38 87 GLY A C 1
ATOM 635 O O . GLY A 1 87 ? 12.599 6.733 -1.470 1.00 87.38 87 GLY A O 1
ATOM 636 N N . GLY A 1 88 ? 13.303 6.184 0.586 1.00 92.69 88 GLY A N 1
ATOM 637 C CA . GLY A 1 88 ? 12.860 7.422 1.245 1.00 92.69 88 GLY A CA 1
ATOM 638 C C . GLY A 1 88 ? 11.385 7.470 1.658 1.00 92.69 88 GLY A C 1
ATOM 639 O O . GLY A 1 88 ? 11.040 8.276 2.513 1.00 92.69 88 GLY A O 1
ATOM 640 N N . TYR A 1 89 ? 10.534 6.559 1.171 1.00 96.38 89 TYR A N 1
ATOM 641 C CA . TYR A 1 89 ? 9.083 6.559 1.432 1.00 96.38 89 TYR A CA 1
ATOM 642 C C . TYR A 1 89 ? 8.690 6.626 2.915 1.00 96.38 89 TYR A C 1
ATOM 644 O O . TYR A 1 89 ? 7.740 7.320 3.274 1.00 96.38 89 TYR A O 1
ATOM 652 N N . ILE A 1 90 ? 9.399 5.913 3.797 1.00 95.75 90 ILE A N 1
ATOM 653 C CA . ILE A 1 90 ? 9.111 5.956 5.240 1.00 95.75 90 ILE A CA 1
ATOM 654 C C . ILE A 1 90 ? 9.465 7.317 5.839 1.00 95.75 90 ILE A C 1
ATOM 656 O O . ILE A 1 90 ? 8.716 7.815 6.680 1.00 95.75 90 ILE A O 1
ATOM 660 N N . ASP A 1 91 ? 10.587 7.912 5.440 1.00 93.75 91 ASP A N 1
ATOM 661 C CA . ASP A 1 91 ? 11.000 9.216 5.962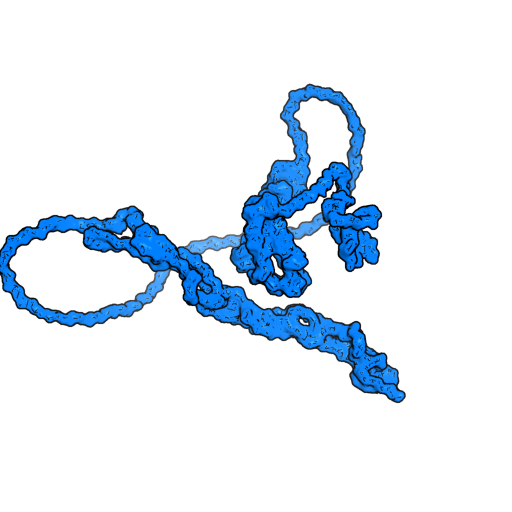 1.00 93.75 91 ASP A CA 1
ATOM 662 C C . ASP A 1 91 ? 10.131 10.345 5.392 1.00 93.75 91 ASP A C 1
ATOM 664 O O . ASP A 1 91 ? 9.699 11.202 6.164 1.00 93.75 91 ASP A O 1
ATOM 668 N N . ASP A 1 92 ? 9.759 10.283 4.112 1.00 94.38 92 ASP A N 1
ATOM 669 C CA . ASP A 1 92 ? 8.824 11.225 3.484 1.00 94.38 92 ASP A CA 1
ATOM 670 C C . ASP A 1 92 ? 7.439 11.149 4.144 1.00 94.38 92 ASP A C 1
ATOM 672 O O . ASP A 1 92 ? 6.897 12.160 4.590 1.00 94.38 92 ASP A O 1
ATOM 676 N N . CYS A 1 93 ? 6.913 9.937 4.358 1.00 95.44 93 CYS A N 1
ATOM 677 C CA . CYS A 1 93 ? 5.676 9.740 5.114 1.00 95.44 93 CYS A CA 1
ATOM 678 C C . CYS A 1 93 ? 5.759 10.367 6.516 1.00 95.44 93 CYS A C 1
ATOM 680 O O . CYS A 1 93 ? 4.813 11.006 6.982 1.00 95.44 93 CYS A O 1
ATOM 682 N N . ARG A 1 94 ? 6.887 10.202 7.221 1.00 94.56 94 ARG A N 1
ATOM 683 C CA . ARG A 1 94 ? 7.063 10.771 8.567 1.00 94.56 94 ARG A CA 1
ATOM 684 C C . ARG A 1 94 ? 7.107 12.292 8.528 1.00 94.56 94 ARG A C 1
ATOM 686 O O . ARG A 1 94 ? 6.537 12.927 9.421 1.00 94.56 94 ARG A O 1
ATOM 693 N N . TYR A 1 95 ? 7.770 12.863 7.526 1.00 93.25 95 TYR A N 1
ATOM 694 C CA . TYR A 1 95 ? 7.788 14.299 7.281 1.00 93.25 95 TYR A CA 1
ATOM 695 C C . TYR A 1 95 ? 6.358 14.828 7.126 1.00 93.25 95 TYR A C 1
ATOM 697 O O . TYR A 1 95 ? 5.943 15.709 7.889 1.00 93.25 95 TYR A O 1
ATOM 705 N N . ASP A 1 96 ? 5.582 14.209 6.235 1.00 92.81 96 ASP A N 1
ATOM 706 C CA . ASP A 1 96 ? 4.220 14.621 5.904 1.00 92.81 96 ASP A CA 1
ATOM 707 C C . ASP A 1 96 ? 3.262 14.453 7.082 1.00 92.81 96 ASP A C 1
ATOM 709 O O . ASP A 1 96 ? 2.558 15.392 7.445 1.00 92.81 96 ASP A O 1
ATOM 713 N N . VAL A 1 97 ? 3.267 13.303 7.760 1.00 92.69 97 VAL A N 1
ATOM 714 C CA . VAL A 1 97 ? 2.370 13.039 8.898 1.00 92.69 97 VAL A CA 1
ATOM 715 C C . VAL A 1 97 ? 2.635 13.989 10.069 1.00 92.69 97 VAL A C 1
ATOM 717 O O . VAL A 1 97 ? 1.693 14.450 10.715 1.00 92.69 97 VAL A O 1
ATOM 720 N N . CYS A 1 98 ? 3.897 14.325 10.350 1.00 92.75 98 CYS A N 1
ATOM 721 C CA . CYS A 1 98 ? 4.212 15.308 11.387 1.00 92.75 98 CYS A CA 1
ATOM 722 C C . CYS A 1 98 ? 3.863 16.743 10.966 1.00 92.75 98 CYS A C 1
ATOM 724 O O . CYS A 1 98 ? 3.442 17.535 11.817 1.00 92.75 98 CYS A O 1
ATOM 726 N N . GLY A 1 99 ? 4.028 17.076 9.681 1.00 90.06 99 GLY A N 1
ATOM 727 C CA . GLY A 1 99 ? 3.666 18.374 9.106 1.00 90.06 99 GLY A CA 1
ATOM 728 C C . GLY A 1 99 ? 2.157 18.576 8.945 1.00 90.06 99 GLY A C 1
ATOM 729 O O . GLY A 1 99 ? 1.675 19.709 8.985 1.00 90.06 99 GLY A O 1
ATOM 730 N N . CYS A 1 100 ? 1.396 17.489 8.832 1.00 85.69 100 CYS A N 1
ATOM 731 C CA . CYS A 1 100 ? -0.051 17.517 8.692 1.00 85.69 100 CYS A CA 1
ATOM 732 C C . CYS A 1 100 ? -0.702 18.005 9.989 1.00 85.69 100 CYS A C 1
ATOM 734 O O . CYS A 1 100 ? -0.635 17.342 11.020 1.00 85.69 100 CYS A O 1
ATOM 736 N N . GLY A 1 101 ? -1.330 19.182 9.956 1.00 74.38 101 GLY A N 1
ATOM 737 C CA . GLY A 1 101 ? -1.891 19.879 11.116 1.00 74.38 101 GLY A CA 1
ATOM 738 C C . GLY A 1 101 ? -2.834 19.043 11.995 1.00 74.38 101 GLY A C 1
ATOM 739 O O . GLY A 1 101 ? -2.386 18.416 12.951 1.00 74.38 101 GLY A O 1
ATOM 740 N N . VAL A 1 102 ? -4.145 19.138 11.765 1.00 64.94 102 VAL A N 1
ATOM 741 C CA . VAL A 1 102 ? -5.187 18.536 12.628 1.00 64.94 102 VAL A CA 1
ATOM 742 C C . VAL A 1 102 ? -5.676 17.166 12.157 1.00 64.94 102 VAL A C 1
ATOM 744 O O . VAL A 1 102 ? -6.247 16.443 12.968 1.00 64.94 102 VAL A O 1
ATOM 747 N N . ASP A 1 103 ? -5.427 16.792 10.900 1.00 73.50 103 ASP A N 1
ATOM 748 C CA . ASP A 1 103 ? -5.809 15.484 10.361 1.00 73.50 103 ASP A CA 1
ATOM 749 C C . ASP A 1 103 ? -4.616 14.796 9.670 1.00 73.50 103 ASP A C 1
ATOM 751 O O . ASP A 1 103 ? -4.368 15.026 8.486 1.00 73.50 103 ASP A O 1
ATOM 755 N N . PRO A 1 104 ? -3.846 13.969 10.399 1.00 82.06 104 PRO A N 1
ATOM 756 C CA . PRO A 1 104 ? -2.709 13.239 9.842 1.00 82.06 104 PRO A CA 1
ATOM 757 C C . PRO A 1 104 ? -3.119 12.113 8.888 1.00 82.06 104 PRO A C 1
ATOM 759 O O . PRO A 1 104 ? -2.259 11.572 8.195 1.00 82.06 104 PRO A O 1
ATOM 762 N N . THR A 1 105 ? -4.404 11.749 8.853 1.00 84.88 105 THR A N 1
ATOM 763 C CA . THR A 1 105 ? -4.922 10.647 8.037 1.00 84.88 105 THR A CA 1
ATOM 764 C C . THR A 1 105 ? -4.709 10.919 6.562 1.00 84.88 105 THR A C 1
ATOM 766 O O . THR A 1 105 ? -4.204 10.064 5.851 1.00 84.88 105 THR A O 1
ATOM 769 N N . VAL A 1 106 ? -5.030 12.134 6.123 1.00 85.81 106 VAL A N 1
ATOM 770 C CA . VAL A 1 106 ? -4.897 12.562 4.728 1.00 85.81 106 VAL A CA 1
ATOM 771 C C . VAL A 1 106 ? -3.447 12.437 4.254 1.00 85.81 106 VAL A C 1
ATOM 773 O O . VAL A 1 106 ? -3.184 11.779 3.251 1.00 85.81 106 VAL A O 1
ATOM 776 N N . CYS A 1 107 ? -2.497 12.982 5.018 1.00 90.31 107 CYS A N 1
ATOM 777 C CA . CYS A 1 107 ? -1.076 12.887 4.680 1.00 90.31 107 CYS A CA 1
ATOM 778 C C . CYS A 1 107 ? -0.564 11.440 4.711 1.00 90.31 107 CYS A C 1
ATOM 780 O O . CYS A 1 107 ? 0.213 11.043 3.849 1.00 90.31 107 CYS A O 1
ATOM 782 N N . LEU A 1 108 ? -1.028 10.627 5.666 1.00 92.25 108 LEU A N 1
ATOM 783 C CA . LEU A 1 108 ? -0.688 9.206 5.705 1.00 92.25 108 LEU A CA 1
ATOM 784 C C . LEU A 1 108 ? -1.201 8.465 4.462 1.00 92.25 108 LEU A C 1
ATOM 786 O O . LEU A 1 108 ? -0.452 7.704 3.858 1.00 92.25 108 LEU A O 1
ATOM 790 N N . CYS A 1 109 ? -2.462 8.681 4.081 1.00 92.25 109 CYS A N 1
ATOM 791 C CA . CYS A 1 109 ? -3.069 8.033 2.922 1.00 92.25 109 CYS A CA 1
ATOM 792 C C . CYS A 1 109 ? -2.334 8.412 1.631 1.00 92.25 109 CYS A C 1
ATOM 794 O O . CYS A 1 109 ? -1.980 7.525 0.864 1.00 92.25 109 CYS A O 1
ATOM 796 N N . GLN A 1 110 ? -2.020 9.697 1.435 1.00 90.62 110 GLN A N 1
ATOM 797 C CA . GLN A 1 110 ? -1.253 10.166 0.275 1.00 90.62 110 GLN A CA 1
ATOM 798 C C . GLN A 1 110 ? 0.156 9.557 0.218 1.00 90.62 110 GLN A C 1
ATOM 800 O O . GLN A 1 110 ? 0.603 9.131 -0.847 1.00 90.62 110 GLN A O 1
ATOM 805 N N . ALA A 1 111 ? 0.845 9.468 1.359 1.00 93.62 111 ALA A N 1
ATOM 806 C CA . ALA A 1 111 ? 2.175 8.868 1.419 1.00 93.62 111 ALA A CA 1
ATOM 807 C C . ALA A 1 111 ? 2.148 7.363 1.091 1.00 93.62 111 ALA A C 1
ATOM 809 O O . ALA A 1 111 ? 3.008 6.861 0.366 1.00 93.62 111 ALA A O 1
ATOM 810 N N . ILE A 1 112 ? 1.134 6.641 1.580 1.00 94.62 112 ILE A N 1
ATOM 811 C CA . ILE A 1 112 ? 0.930 5.228 1.243 1.00 94.62 112 ILE A CA 1
ATOM 812 C C . ILE A 1 112 ? 0.588 5.070 -0.246 1.00 94.62 112 ILE A C 1
ATOM 814 O O . ILE A 1 112 ? 1.177 4.222 -0.913 1.00 94.62 112 ILE A O 1
ATOM 818 N N . GLU A 1 113 ? -0.314 5.894 -0.789 1.00 93.19 113 GLU A N 1
ATOM 819 C CA . GLU A 1 113 ? -0.681 5.883 -2.211 1.00 93.19 113 GLU A CA 1
ATOM 820 C C . GLU A 1 113 ? 0.532 6.076 -3.123 1.00 93.19 113 GLU A C 1
ATOM 822 O O . GLU A 1 113 ? 0.637 5.382 -4.133 1.00 93.19 113 GLU A O 1
ATOM 827 N N . ALA A 1 114 ? 1.468 6.957 -2.757 1.00 94.25 114 ALA A N 1
ATOM 828 C CA . ALA A 1 114 ? 2.701 7.163 -3.510 1.00 94.25 114 ALA A CA 1
ATOM 829 C C . ALA A 1 114 ? 3.553 5.884 -3.584 1.00 94.25 114 ALA A C 1
ATOM 831 O O . ALA A 1 114 ? 3.969 5.491 -4.675 1.00 94.25 114 ALA A O 1
ATOM 832 N N . TYR A 1 115 ? 3.750 5.192 -2.454 1.00 96.75 115 TYR A N 1
ATOM 833 C CA . TYR A 1 115 ? 4.469 3.913 -2.430 1.00 96.75 115 TYR A CA 1
ATOM 834 C C . TYR A 1 115 ? 3.749 2.848 -3.263 1.00 96.75 115 TYR A C 1
ATOM 836 O O . TYR A 1 115 ? 4.358 2.188 -4.103 1.00 96.75 115 TYR A O 1
ATOM 844 N N . VAL A 1 116 ? 2.431 2.709 -3.084 1.00 95.88 116 VAL A N 1
ATOM 845 C CA . VAL A 1 116 ? 1.628 1.733 -3.835 1.00 95.88 116 VAL A CA 1
ATOM 846 C C . VAL A 1 116 ? 1.639 2.024 -5.338 1.00 95.88 116 VAL A C 1
ATOM 848 O O . VAL A 1 116 ? 1.696 1.087 -6.136 1.00 95.88 116 VAL A O 1
ATOM 851 N N . ALA A 1 117 ? 1.621 3.293 -5.744 1.00 94.00 117 ALA A N 1
ATOM 852 C CA . ALA A 1 117 ? 1.699 3.687 -7.146 1.00 94.00 117 ALA A CA 1
ATOM 853 C C . ALA A 1 117 ? 3.053 3.325 -7.775 1.00 94.00 117 ALA A C 1
ATOM 855 O O . ALA A 1 117 ? 3.084 2.813 -8.897 1.00 94.00 117 ALA A O 1
ATOM 856 N N . ASP A 1 118 ? 4.161 3.530 -7.058 1.00 95.75 118 ASP A N 1
ATOM 857 C CA . ASP A 1 118 ? 5.487 3.135 -7.541 1.00 95.75 118 ASP A CA 1
ATOM 858 C C . ASP A 1 118 ? 5.603 1.610 -7.642 1.00 95.75 118 ASP A C 1
ATOM 860 O O . ASP A 1 118 ? 5.989 1.079 -8.681 1.00 95.75 118 ASP A O 1
ATOM 864 N N . CYS A 1 119 ? 5.122 0.879 -6.634 1.00 94.75 119 CYS A N 1
ATOM 865 C CA . CYS A 1 119 ? 5.004 -0.580 -6.669 1.00 94.75 119 CYS A CA 1
ATOM 866 C C . CYS A 1 119 ? 4.204 -1.089 -7.875 1.00 94.75 119 CYS A C 1
ATOM 868 O O . CYS A 1 119 ? 4.617 -2.042 -8.546 1.00 94.75 119 CYS A O 1
ATOM 870 N N . ALA A 1 120 ? 3.092 -0.426 -8.198 1.00 93.25 120 ALA A N 1
ATOM 871 C CA . ALA A 1 120 ? 2.282 -0.752 -9.364 1.00 93.25 120 ALA A CA 1
ATOM 872 C C . ALA A 1 120 ? 3.039 -0.521 -10.684 1.00 93.25 120 ALA A C 1
ATOM 874 O O . ALA A 1 120 ? 2.810 -1.259 -11.644 1.00 93.25 120 ALA A O 1
ATOM 875 N N . SER A 1 121 ? 3.981 0.429 -10.735 1.00 92.81 121 SER A N 1
ATOM 876 C CA . SER A 1 121 ? 4.850 0.641 -11.904 1.00 92.81 121 SER A CA 1
ATOM 877 C C . SER A 1 121 ? 5.786 -0.549 -12.176 1.00 92.81 121 SER A C 1
ATOM 879 O O . SER A 1 121 ? 6.098 -0.836 -13.333 1.00 92.81 121 SER A O 1
ATOM 881 N N . TYR A 1 122 ? 6.132 -1.310 -11.131 1.00 90.00 122 TYR A N 1
ATOM 882 C CA . TYR A 1 122 ? 6.857 -2.586 -11.210 1.00 90.00 122 TYR A CA 1
ATOM 883 C C . TYR A 1 122 ? 5.925 -3.808 -11.299 1.00 90.00 122 TYR A C 1
ATOM 885 O O . TYR A 1 122 ? 6.377 -4.953 -11.242 1.00 90.00 122 TYR A O 1
ATOM 893 N N . GLY A 1 123 ? 4.616 -3.590 -11.455 1.00 86.44 123 GLY A N 1
ATOM 894 C CA . GLY A 1 123 ? 3.616 -4.648 -11.586 1.00 86.44 123 GLY A CA 1
ATOM 895 C C . GLY A 1 123 ? 3.238 -5.339 -10.273 1.00 86.44 123 GLY A C 1
ATOM 896 O O . GLY A 1 123 ? 2.612 -6.397 -10.316 1.00 86.44 123 GLY A O 1
ATOM 897 N N . VAL A 1 124 ? 3.593 -4.766 -9.119 1.00 90.56 124 VAL A N 1
ATOM 898 C CA . VAL A 1 124 ? 3.173 -5.254 -7.800 1.00 90.56 124 VAL A CA 1
ATOM 899 C C . VAL A 1 124 ? 1.893 -4.528 -7.395 1.00 90.56 124 VAL A C 1
ATOM 901 O O . VAL A 1 124 ? 1.921 -3.364 -7.000 1.00 90.56 124 VAL A O 1
ATOM 904 N N . ILE A 1 125 ? 0.754 -5.212 -7.501 1.00 90.69 125 ILE A N 1
ATOM 905 C CA . ILE A 1 125 ? -0.544 -4.658 -7.100 1.00 90.69 125 ILE A CA 1
ATOM 906 C C . ILE A 1 125 ? -0.793 -4.967 -5.627 1.00 90.69 125 ILE A C 1
ATOM 908 O O . ILE A 1 125 ? -0.936 -6.124 -5.240 1.00 90.69 125 ILE A O 1
ATOM 912 N N . ILE A 1 126 ? -0.874 -3.918 -4.812 1.00 91.44 126 ILE A N 1
ATOM 913 C CA . ILE A 1 126 ? -1.144 -4.022 -3.379 1.00 91.44 126 ILE A CA 1
ATOM 914 C C . ILE A 1 126 ? -2.611 -3.661 -3.140 1.00 91.44 126 ILE A C 1
ATOM 916 O O . ILE A 1 126 ? -3.022 -2.525 -3.370 1.00 91.44 126 ILE A O 1
ATOM 920 N N . ILE A 1 127 ? -3.408 -4.614 -2.656 1.00 88.50 127 ILE A N 1
ATOM 921 C CA . ILE A 1 127 ? -4.821 -4.394 -2.311 1.00 88.50 127 ILE A CA 1
ATOM 922 C C . ILE A 1 127 ? -4.900 -3.947 -0.846 1.00 88.50 127 ILE A C 1
ATOM 924 O O . ILE A 1 127 ? -5.255 -4.711 0.043 1.00 88.50 127 ILE A O 1
ATOM 928 N N . TRP A 1 128 ? -4.479 -2.715 -0.572 1.00 92.25 128 TRP A N 1
ATOM 929 C CA . TRP A 1 128 ? -4.348 -2.212 0.800 1.00 92.25 128 TRP A CA 1
ATOM 930 C C . TRP A 1 128 ? -5.629 -1.587 1.360 1.00 92.25 128 TRP A C 1
ATOM 932 O O . TRP A 1 128 ? -5.847 -1.641 2.563 1.00 92.25 128 TRP A O 1
ATOM 942 N N . LEU A 1 129 ? -6.508 -1.057 0.504 1.00 90.12 129 LEU A N 1
ATOM 943 C CA . LEU A 1 129 ? -7.787 -0.465 0.927 1.00 90.12 129 LEU A CA 1
ATOM 944 C C . LEU A 1 129 ? -8.805 -1.500 1.440 1.00 90.12 129 LEU A C 1
ATOM 946 O O . LEU A 1 129 ? -9.787 -1.125 2.072 1.00 90.12 129 LEU A O 1
ATOM 950 N N . SER A 1 130 ? -8.580 -2.797 1.197 1.00 85.06 130 SER A N 1
ATOM 951 C CA . SER A 1 130 ? -9.391 -3.869 1.790 1.00 85.06 130 SER A CA 1
ATOM 952 C C . SER A 1 130 ? -9.015 -4.187 3.239 1.00 85.06 130 SER A C 1
ATOM 954 O O . SER A 1 130 ? -9.680 -5.000 3.870 1.00 85.06 130 SER A O 1
ATOM 956 N N . ASP A 1 131 ? -7.929 -3.609 3.748 1.00 86.44 131 ASP A N 1
ATOM 957 C CA . ASP A 1 131 ? -7.530 -3.727 5.144 1.00 86.44 131 ASP A CA 1
ATOM 958 C C . ASP A 1 131 ? -8.238 -2.641 5.965 1.00 86.44 131 ASP A C 1
ATOM 960 O O . ASP A 1 131 ? -8.156 -1.450 5.648 1.00 86.44 131 ASP A O 1
ATOM 964 N N . ASP A 1 132 ? -8.916 -3.043 7.041 1.00 85.31 132 ASP A N 1
ATOM 965 C CA . ASP A 1 132 ? -9.703 -2.139 7.888 1.00 85.31 132 ASP A CA 1
ATOM 966 C C . ASP A 1 132 ? -8.866 -0.983 8.464 1.00 85.31 132 ASP A C 1
ATOM 968 O O . ASP A 1 132 ? -9.396 0.101 8.717 1.00 85.31 132 ASP A O 1
ATOM 972 N N . ARG A 1 133 ? -7.543 -1.163 8.611 1.00 86.88 133 ARG A N 1
ATOM 973 C CA . ARG A 1 133 ? -6.619 -0.103 9.053 1.00 86.88 133 ARG A CA 1
ATOM 974 C C . ARG A 1 133 ? -6.564 1.077 8.082 1.00 86.88 133 ARG A C 1
ATOM 976 O O . ARG A 1 133 ? -6.232 2.187 8.497 1.00 86.88 133 ARG A O 1
ATOM 983 N N . TYR A 1 134 ? -6.870 0.844 6.808 1.00 89.75 134 TYR A N 1
ATOM 984 C CA . TYR A 1 134 ? -6.745 1.822 5.729 1.00 89.75 134 TYR A CA 1
ATOM 985 C C . TYR A 1 134 ? -8.065 2.146 5.039 1.00 89.75 134 TYR A C 1
ATOM 987 O O . TYR A 1 134 ? -8.080 2.959 4.120 1.00 89.75 134 TYR A O 1
ATOM 995 N N . GLN A 1 135 ? -9.189 1.603 5.506 1.00 85.50 135 GLN A N 1
ATOM 996 C CA . GLN A 1 135 ? -10.510 1.913 4.955 1.00 85.50 135 GLN A CA 1
ATOM 997 C C . GLN A 1 135 ? -10.829 3.421 5.001 1.00 85.50 135 GLN A C 1
ATOM 999 O O . GLN A 1 135 ? -11.516 3.945 4.131 1.00 85.50 135 GLN A O 1
ATOM 1004 N N . GLN A 1 136 ? -10.270 4.156 5.968 1.00 85.44 136 GLN A N 1
ATOM 1005 C CA . GLN A 1 136 ? -10.364 5.622 6.034 1.00 85.44 136 GLN A CA 1
ATOM 1006 C C . GLN A 1 136 ? -9.728 6.349 4.831 1.00 85.44 136 GLN A C 1
ATOM 1008 O O . GLN A 1 136 ? -10.078 7.497 4.551 1.00 85.44 136 GLN A O 1
ATOM 1013 N N . CYS A 1 137 ? -8.822 5.683 4.114 1.00 88.50 137 CYS A N 1
ATOM 1014 C CA . CYS A 1 137 ? -8.215 6.177 2.885 1.00 88.50 137 CYS A CA 1
ATOM 1015 C C . CYS A 1 137 ? -9.088 5.929 1.644 1.00 88.50 137 CYS A C 1
ATOM 1017 O O . CYS A 1 137 ? -8.891 6.595 0.634 1.00 88.50 137 CYS A O 1
ATOM 1019 N N . ASP A 1 138 ? -10.102 5.060 1.721 1.00 86.19 138 ASP A N 1
ATOM 1020 C CA . ASP A 1 138 ? -11.081 4.829 0.647 1.00 86.19 138 ASP A CA 1
ATOM 1021 C C . ASP A 1 138 ? -12.184 5.904 0.665 1.00 86.19 138 ASP A C 1
ATOM 1023 O O . ASP A 1 138 ? -13.385 5.631 0.701 1.00 86.19 138 ASP A O 1
ATOM 1027 N N . SER A 1 139 ? -11.779 7.177 0.728 1.00 85.44 139 SER A N 1
ATOM 1028 C CA . SER A 1 139 ? -12.709 8.300 0.658 1.00 85.44 139 SER A CA 1
ATOM 1029 C C . SER A 1 139 ? -12.233 9.365 -0.327 1.00 85.44 139 SER A C 1
ATOM 1031 O O . SER A 1 139 ? -11.041 9.670 -0.377 1.00 85.44 139 SER A O 1
ATOM 1033 N N . PRO A 1 140 ? -13.146 10.009 -1.078 1.00 83.56 140 PRO A N 1
ATOM 1034 C CA . PRO A 1 140 ? -12.790 11.090 -1.996 1.00 83.56 140 PRO A CA 1
ATOM 1035 C C . PRO A 1 140 ? -11.973 12.217 -1.341 1.00 83.56 140 PRO A C 1
ATOM 1037 O O . PRO A 1 140 ? -11.110 12.812 -1.987 1.00 83.56 140 PRO A O 1
ATOM 1040 N N . CYS A 1 141 ? -12.206 12.493 -0.053 1.00 86.50 141 CYS A N 1
ATOM 1041 C CA . CYS A 1 141 ? -11.454 13.489 0.709 1.00 86.50 141 CYS A CA 1
ATOM 1042 C C . CYS A 1 141 ? -10.060 13.043 1.182 1.00 86.50 141 CYS A C 1
ATOM 1044 O O . CYS A 1 141 ? -9.266 13.913 1.540 1.00 86.50 141 CYS A O 1
ATOM 1046 N N . ALA A 1 142 ? -9.734 11.745 1.169 1.00 84.75 142 ALA A N 1
ATOM 1047 C CA . ALA A 1 142 ? -8.428 11.236 1.607 1.00 84.75 142 ALA A CA 1
ATOM 1048 C C . ALA A 1 142 ? -7.266 11.758 0.744 1.00 84.75 142 ALA A C 1
ATOM 1050 O O . ALA A 1 142 ? -6.155 11.918 1.233 1.00 84.75 142 ALA A O 1
ATOM 1051 N N . SER A 1 143 ? -7.553 12.127 -0.507 1.00 80.94 143 SER A N 1
ATOM 1052 C CA . SER A 1 143 ? -6.601 12.734 -1.447 1.00 80.94 143 SER A CA 1
ATOM 1053 C C . SER A 1 143 ? -6.361 14.242 -1.239 1.00 80.94 143 SER A C 1
ATOM 1055 O O . SER A 1 143 ? -5.716 14.876 -2.073 1.00 80.94 143 SER A O 1
ATOM 1057 N N . ALA A 1 144 ? -6.879 14.839 -0.156 1.00 83.12 144 ALA A N 1
ATOM 1058 C CA . ALA A 1 144 ? -6.823 16.282 0.117 1.00 83.12 144 ALA A CA 1
ATOM 1059 C C . ALA A 1 144 ? -7.287 17.157 -1.068 1.00 83.12 144 ALA A C 1
ATOM 1061 O O . ALA A 1 144 ? -6.578 18.076 -1.490 1.00 83.12 144 ALA A O 1
ATOM 1062 N N . PRO A 1 145 ? -8.466 16.915 -1.663 1.00 87.44 145 PRO A N 1
ATOM 1063 C CA . PRO A 1 145 ? -8.770 17.515 -2.948 1.00 87.44 145 PRO A CA 1
ATOM 1064 C C . PRO A 1 145 ? -9.015 19.032 -2.876 1.00 87.44 145 PRO A C 1
ATOM 1066 O O . PRO A 1 145 ? -8.976 19.682 -3.915 1.00 87.44 145 PRO A O 1
ATOM 1069 N N . CYS A 1 146 ? -9.243 19.621 -1.702 1.00 90.31 146 CYS A N 1
ATOM 1070 C CA . CYS A 1 146 ? -9.493 21.056 -1.555 1.00 90.31 146 CYS A CA 1
ATOM 1071 C C . CYS A 1 146 ? -8.195 21.837 -1.304 1.00 90.31 146 CYS A C 1
ATOM 1073 O O . CYS A 1 146 ? -7.488 21.592 -0.330 1.00 90.31 146 CYS A O 1
ATOM 1075 N N . PHE A 1 147 ? -7.907 22.821 -2.151 1.00 89.81 147 PHE A N 1
ATOM 1076 C CA . PHE A 1 147 ? -6.735 23.686 -2.053 1.00 89.81 147 PHE A CA 1
ATOM 1077 C C . PHE A 1 147 ? -6.937 24.844 -1.066 1.00 89.81 147 PHE A C 1
ATOM 1079 O O . PHE A 1 147 ? -8.048 25.127 -0.616 1.00 89.81 147 PHE A O 1
ATOM 1086 N N . ASN A 1 148 ? -5.843 25.542 -0.746 1.00 89.00 148 ASN A N 1
ATOM 1087 C CA . ASN A 1 148 ? -5.844 26.818 -0.018 1.00 89.00 148 ASN A CA 1
ATOM 1088 C C . ASN A 1 148 ? -6.603 26.803 1.324 1.00 89.00 148 ASN A C 1
ATOM 1090 O O . ASN A 1 148 ? -7.241 27.784 1.702 1.00 89.00 148 ASN A O 1
ATOM 1094 N N . GLY A 1 149 ? -6.550 25.681 2.048 1.00 86.00 149 GLY A N 1
ATOM 1095 C CA . GLY A 1 149 ? -7.243 25.521 3.329 1.00 86.00 149 GLY A CA 1
ATOM 1096 C C . GLY A 1 149 ? -8.752 25.275 3.209 1.00 86.00 149 GLY A C 1
ATOM 1097 O O . GLY A 1 149 ? -9.477 25.449 4.188 1.00 86.00 149 GLY A O 1
ATOM 1098 N N . GLY A 1 150 ? -9.244 24.891 2.027 1.00 89.62 150 GLY A N 1
ATOM 1099 C CA . GLY A 1 150 ? -10.622 24.447 1.834 1.00 89.62 150 GLY A CA 1
ATOM 1100 C C . GLY A 1 150 ? -10.963 23.211 2.662 1.00 89.62 150 GLY A C 1
ATOM 1101 O O . GLY A 1 150 ? -10.154 22.302 2.827 1.00 89.62 150 GLY A O 1
ATOM 1102 N N . THR A 1 151 ? -12.186 23.173 3.190 1.00 90.62 151 THR A N 1
ATOM 1103 C CA . THR A 1 151 ? -12.686 22.023 3.957 1.00 90.62 151 THR A CA 1
ATOM 1104 C C . THR A 1 151 ? -13.361 21.031 3.020 1.00 90.62 151 THR A C 1
ATOM 1106 O O . THR A 1 151 ? -14.296 21.400 2.308 1.00 90.62 151 THR A O 1
ATOM 1109 N N . CYS A 1 152 ? -12.909 19.778 3.032 1.00 89.81 152 CYS A N 1
ATOM 1110 C CA . CYS A 1 152 ? -13.481 18.715 2.211 1.00 89.81 152 CYS A CA 1
ATOM 1111 C C . CYS A 1 152 ? -14.660 18.024 2.902 1.00 89.81 152 CYS A C 1
ATOM 1113 O O . CYS A 1 152 ? -14.641 17.789 4.109 1.00 89.81 152 CYS A O 1
ATOM 1115 N N . SER A 1 153 ? -15.677 17.667 2.120 1.00 90.44 153 SER A N 1
ATOM 1116 C CA . SER A 1 153 ? -16.816 16.859 2.556 1.00 90.44 153 SER A CA 1
ATOM 1117 C C . SER A 1 153 ? -17.096 15.736 1.556 1.00 90.44 153 SER A C 1
ATOM 1119 O O . SER A 1 153 ? -17.214 15.979 0.354 1.00 90.44 153 SER A O 1
ATOM 1121 N N . ASN A 1 154 ? -17.205 14.498 2.048 1.00 87.25 154 ASN A N 1
ATOM 1122 C CA . ASN A 1 154 ? -17.524 13.336 1.217 1.00 87.25 154 ASN A CA 1
ATOM 1123 C C . ASN A 1 154 ? -18.988 13.404 0.744 1.00 87.25 154 ASN A C 1
ATOM 1125 O O . ASN A 1 154 ? -19.896 13.675 1.528 1.00 87.25 154 ASN A O 1
ATOM 1129 N N . SER A 1 155 ? -19.221 13.150 -0.543 1.00 85.62 155 SER A N 1
ATOM 1130 C CA . SER A 1 155 ? -20.528 13.147 -1.212 1.00 85.62 155 SER A CA 1
ATOM 1131 C C . SER A 1 155 ? -20.669 11.882 -2.064 1.00 85.62 155 SER A C 1
ATOM 1133 O O . SER A 1 155 ? -20.520 11.909 -3.287 1.00 85.62 155 SER A O 1
ATOM 1135 N N . GLY A 1 156 ? -20.926 10.745 -1.409 1.00 81.38 156 GLY A N 1
ATOM 1136 C CA . GLY A 1 156 ? -20.927 9.433 -2.064 1.00 81.38 156 GLY A CA 1
ATOM 1137 C C . GLY A 1 156 ? -19.533 9.086 -2.595 1.00 81.38 156 GLY A C 1
ATOM 1138 O O . GLY A 1 156 ? -18.571 9.114 -1.837 1.00 81.38 156 GLY A O 1
ATOM 1139 N N . THR A 1 157 ? -19.423 8.811 -3.897 1.00 81.12 157 THR A N 1
ATOM 1140 C CA . THR A 1 157 ? -18.143 8.574 -4.598 1.00 81.12 157 THR A CA 1
ATOM 1141 C C . THR A 1 157 ? -17.443 9.865 -5.048 1.00 81.12 157 THR A C 1
ATOM 1143 O O . THR A 1 157 ? -16.457 9.805 -5.776 1.00 81.12 157 THR A O 1
ATOM 1146 N N . SER A 1 158 ? -17.970 11.038 -4.683 1.00 85.94 158 SER A N 1
ATOM 1147 C CA . SER A 1 158 ? -17.420 12.359 -5.014 1.00 85.94 158 SER A CA 1
ATOM 1148 C C . SER A 1 158 ? -17.088 13.141 -3.741 1.00 85.94 158 SER A C 1
ATOM 1150 O O . SER A 1 158 ? -17.456 12.741 -2.638 1.00 85.94 158 SER A O 1
ATOM 1152 N N . PHE A 1 159 ? -16.427 14.286 -3.876 1.00 90.38 159 PHE A N 1
ATOM 1153 C CA . PHE A 1 159 ? -16.218 15.243 -2.789 1.00 90.38 159 PHE A CA 1
ATOM 1154 C C . PHE A 1 159 ? -16.844 16.605 -3.119 1.00 90.38 159 PHE A C 1
ATOM 1156 O O . PHE A 1 159 ? -17.182 16.887 -4.268 1.00 90.38 159 PHE A O 1
ATOM 1163 N N . SER A 1 160 ? -16.991 17.444 -2.095 1.00 93.25 160 SER A N 1
ATOM 1164 C CA . SER A 1 160 ? -17.370 18.854 -2.193 1.00 93.25 160 SER A CA 1
ATOM 1165 C C . SER A 1 160 ? -16.455 19.688 -1.298 1.00 93.25 160 SER A C 1
ATOM 1167 O O . SER A 1 160 ? -16.257 19.342 -0.128 1.00 93.25 160 SER A O 1
ATOM 1169 N N . CYS A 1 161 ? -15.926 20.791 -1.830 1.00 94.44 161 CYS A N 1
ATOM 1170 C CA . CYS A 1 161 ? -15.052 21.706 -1.102 1.00 94.44 161 CYS A CA 1
ATOM 1171 C C . CYS A 1 161 ? -15.799 22.953 -0.624 1.00 94.44 161 CYS A C 1
ATOM 1173 O O . CYS A 1 161 ? -16.453 23.647 -1.397 1.00 94.44 161 CYS A O 1
ATOM 1175 N N . SER A 1 162 ? -15.648 23.273 0.659 1.00 94.75 162 SER A N 1
ATOM 1176 C CA . SER A 1 162 ? -16.060 24.554 1.229 1.00 94.75 162 SER A CA 1
ATOM 1177 C C . SER A 1 162 ? -14.858 25.489 1.296 1.00 94.75 162 SER A C 1
ATOM 1179 O O . SER A 1 162 ? -13.929 25.254 2.073 1.00 94.75 162 SER A O 1
ATOM 1181 N N . CYS A 1 163 ? -14.881 26.555 0.496 1.00 95.50 163 CYS A N 1
ATOM 1182 C CA . CYS A 1 163 ? -13.741 27.455 0.356 1.00 95.50 163 CYS A CA 1
ATOM 1183 C C . CYS A 1 163 ? -13.691 28.543 1.434 1.00 95.50 163 CYS A C 1
ATOM 1185 O O . CYS A 1 163 ? -14.732 29.112 1.779 1.00 95.50 163 CYS A O 1
ATOM 1187 N N . PRO A 1 164 ? -12.494 28.874 1.955 1.00 93.81 164 PRO A N 1
ATOM 1188 C CA . PRO A 1 164 ? -12.318 30.009 2.848 1.00 93.81 164 PRO A CA 1
ATOM 1189 C C . PRO A 1 164 ? -12.571 31.330 2.115 1.00 93.81 164 PRO A C 1
ATOM 1191 O O . PRO A 1 164 ? -12.517 31.413 0.886 1.00 93.81 164 PRO A O 1
ATOM 1194 N N . VAL A 1 165 ? -12.805 32.399 2.880 1.00 92.06 165 VAL A N 1
ATOM 1195 C CA . VAL A 1 165 ? -12.965 33.751 2.324 1.00 92.06 165 VAL A CA 1
ATOM 1196 C C . VAL A 1 165 ? -11.728 34.127 1.503 1.00 92.06 165 VAL A C 1
ATOM 1198 O O . VAL A 1 165 ? -10.604 33.966 1.969 1.00 92.06 165 VAL A O 1
ATOM 1201 N N . GLY A 1 166 ? -11.940 34.652 0.294 1.00 90.69 166 GLY A N 1
ATOM 1202 C CA . GLY A 1 166 ? -10.854 34.993 -0.632 1.00 90.69 166 GLY A CA 1
ATOM 1203 C C . GLY A 1 166 ? -10.516 33.887 -1.636 1.00 90.69 166 GLY A C 1
ATOM 1204 O O . GLY A 1 166 ? -9.697 34.123 -2.520 1.00 90.69 166 GLY A O 1
ATOM 1205 N N . TYR A 1 167 ? -11.179 32.727 -1.563 1.00 93.88 167 TYR A N 1
ATOM 1206 C CA . TYR A 1 167 ? -11.000 31.623 -2.505 1.00 93.88 167 TYR A CA 1
ATOM 1207 C C . TYR A 1 167 ? -12.336 31.122 -3.070 1.00 93.88 167 TYR A C 1
ATOM 1209 O O . TYR A 1 167 ? -13.379 31.206 -2.424 1.00 93.88 167 TYR A O 1
ATOM 1217 N N . SER A 1 168 ? -12.308 30.620 -4.303 1.00 92.88 168 SER A N 1
ATOM 1218 C CA . SER A 1 168 ? -13.458 30.062 -5.025 1.00 92.88 168 SER A CA 1
ATOM 1219 C C . SER A 1 168 ? -13.018 28.950 -5.989 1.00 92.88 168 SER A C 1
ATOM 1221 O O . SER A 1 168 ? -11.825 28.663 -6.091 1.00 92.88 168 SER A O 1
ATOM 1223 N N . GLY A 1 169 ? -13.972 28.335 -6.689 1.00 92.06 169 GLY A N 1
ATOM 1224 C CA . GLY A 1 169 ? -13.748 27.153 -7.530 1.00 92.06 169 GLY A CA 1
ATOM 1225 C C . GLY A 1 169 ? -14.185 25.866 -6.831 1.00 92.06 169 GLY A C 1
ATOM 1226 O O . GLY A 1 169 ? -14.383 25.855 -5.614 1.00 92.06 169 GLY A O 1
ATOM 1227 N N . ASP A 1 170 ? -14.341 24.787 -7.597 1.00 90.94 170 ASP A N 1
ATOM 1228 C CA . ASP A 1 170 ? -14.831 23.497 -7.085 1.00 90.94 170 ASP A CA 1
ATOM 1229 C C . ASP A 1 170 ? -13.833 22.841 -6.117 1.00 90.94 170 ASP A C 1
ATOM 1231 O O . ASP A 1 170 ? -14.204 21.986 -5.311 1.00 90.94 170 ASP A O 1
ATOM 1235 N N . ARG A 1 171 ? -12.563 23.262 -6.172 1.00 92.75 171 ARG A N 1
ATOM 1236 C CA . ARG A 1 171 ? -11.475 22.813 -5.302 1.00 92.75 171 ARG A CA 1
ATOM 1237 C C . ARG A 1 171 ? -10.807 23.970 -4.555 1.00 92.75 171 ARG A C 1
ATOM 1239 O O . ARG A 1 171 ? -9.747 23.765 -3.977 1.00 92.75 171 ARG A O 1
ATOM 1246 N N . CYS A 1 172 ? -11.401 25.164 -4.519 1.00 94.31 172 CYS A N 1
ATOM 1247 C CA . CYS A 1 172 ? -10.824 26.364 -3.890 1.00 94.31 172 CYS A CA 1
ATOM 1248 C C . CYS A 1 172 ? -9.492 26.835 -4.503 1.00 94.31 172 CYS A C 1
ATOM 1250 O O . CYS A 1 172 ? -8.660 27.450 -3.834 1.00 94.31 172 CYS A O 1
ATOM 1252 N N . GLU A 1 173 ? -9.279 26.538 -5.779 1.00 94.25 173 GLU A N 1
ATOM 1253 C CA . GLU A 1 173 ? -8.067 26.819 -6.544 1.00 94.25 173 GLU A CA 1
ATOM 1254 C C . GLU A 1 173 ? -7.955 28.277 -7.016 1.00 94.25 173 GLU A C 1
ATOM 1256 O O . GLU A 1 173 ? -6.868 28.734 -7.364 1.00 94.25 173 GLU A O 1
ATOM 1261 N N . ILE A 1 174 ? -9.059 29.029 -7.011 1.00 91.19 174 ILE A N 1
ATOM 1262 C CA . ILE A 1 174 ? -9.113 30.392 -7.542 1.00 91.19 174 ILE A CA 1
ATOM 1263 C C . ILE A 1 174 ? -9.037 31.393 -6.392 1.00 91.19 174 ILE A C 1
ATOM 1265 O O . ILE A 1 174 ? -9.966 31.478 -5.588 1.00 91.19 174 ILE A O 1
ATOM 1269 N N . GLN A 1 175 ? -7.994 32.224 -6.353 1.00 88.88 175 GLN A N 1
ATOM 1270 C CA . GLN A 1 175 ? -7.981 33.410 -5.492 1.00 88.88 175 GLN A CA 1
ATOM 1271 C C . GLN A 1 175 ? -8.939 34.474 -6.030 1.00 88.88 175 GLN A C 1
ATOM 1273 O O . GLN A 1 175 ? -8.754 35.002 -7.126 1.00 88.88 175 GLN A O 1
ATOM 1278 N N . VAL A 1 176 ? -9.952 34.823 -5.240 1.00 86.88 176 VAL A N 1
ATOM 1279 C CA . VAL A 1 176 ? -10.823 35.966 -5.517 1.00 86.88 176 VAL A CA 1
ATOM 1280 C C . VAL A 1 176 ? -10.263 37.188 -4.813 1.00 86.88 176 VAL A C 1
ATOM 1282 O O . VAL A 1 176 ? -10.341 37.329 -3.592 1.00 86.88 176 VAL A O 1
ATOM 1285 N N . SER A 1 177 ? -9.702 38.104 -5.604 1.00 76.69 177 SER A N 1
ATOM 1286 C CA . SER A 1 177 ? -9.391 39.441 -5.114 1.00 76.69 177 SER A CA 1
ATOM 1287 C C . SER A 1 177 ? -10.676 40.068 -4.570 1.00 76.69 177 SER A C 1
ATOM 1289 O O . SER A 1 177 ? -11.714 39.983 -5.235 1.00 76.69 177 SER A O 1
ATOM 1291 N N . PRO A 1 178 ? -10.648 40.700 -3.385 1.00 64.12 178 PRO A N 1
ATOM 1292 C CA . PRO A 1 178 ? -11.826 41.372 -2.872 1.00 64.12 178 PRO A CA 1
ATOM 1293 C C . PRO A 1 178 ? -12.249 42.435 -3.887 1.00 64.12 178 PRO A C 1
ATOM 1295 O O . PRO A 1 178 ? -11.530 43.404 -4.132 1.00 64.12 178 PRO A O 1
ATOM 1298 N N . THR A 1 179 ? -13.422 42.259 -4.501 1.00 52.19 179 THR A N 1
ATOM 1299 C CA . THR A 1 179 ? -14.077 43.365 -5.198 1.00 52.19 179 THR A CA 1
ATOM 1300 C C . THR A 1 179 ? -14.235 44.498 -4.191 1.00 52.19 179 THR A C 1
ATOM 1302 O O . THR A 1 179 ? -14.658 44.222 -3.062 1.00 52.19 179 THR A O 1
ATOM 1305 N N . PRO A 1 180 ? -13.922 45.754 -4.549 1.00 47.19 180 PRO A N 1
ATOM 1306 C CA . PRO A 1 180 ? -14.091 46.861 -3.629 1.00 47.19 180 PRO A CA 1
ATOM 1307 C C . PRO A 1 180 ? -15.580 46.960 -3.298 1.00 47.19 180 PRO A C 1
ATOM 1309 O O . PRO A 1 180 ? -16.396 47.346 -4.136 1.00 47.19 180 PRO A O 1
ATOM 1312 N N . SER A 1 181 ? -15.938 46.545 -2.083 1.00 41.31 181 SER A N 1
ATOM 1313 C CA . SER A 1 181 ? -17.275 46.723 -1.536 1.00 41.31 181 SER A CA 1
ATOM 1314 C C . SER A 1 181 ? -17.556 48.219 -1.510 1.00 41.31 181 SER A C 1
ATOM 1316 O O . SER A 1 181 ? -16.968 48.973 -0.735 1.00 41.31 181 SER A O 1
ATOM 1318 N N . THR A 1 182 ? -18.432 48.655 -2.407 1.00 48.12 182 THR A N 1
ATOM 1319 C CA . THR A 1 182 ? -18.878 50.038 -2.535 1.00 48.12 182 THR A CA 1
ATOM 1320 C C . THR A 1 182 ? -19.910 50.345 -1.461 1.00 48.12 182 THR A C 1
ATOM 1322 O O . THR A 1 182 ? -21.092 50.461 -1.747 1.00 48.12 182 THR A O 1
ATOM 1325 N N . THR A 1 183 ? -19.463 50.520 -0.219 1.00 44.59 183 THR A N 1
ATOM 1326 C CA . THR A 1 183 ? -20.233 51.225 0.817 1.00 44.59 183 THR A CA 1
ATOM 1327 C C . THR A 1 183 ? -19.294 51.797 1.878 1.00 44.59 183 THR A C 1
ATOM 1329 O O . THR A 1 183 ? -19.063 51.146 2.891 1.00 44.59 183 THR A O 1
ATOM 1332 N N . ASP A 1 184 ? -18.754 52.995 1.637 1.00 33.50 184 ASP A N 1
ATOM 1333 C CA . ASP A 1 184 ? -18.884 54.147 2.553 1.00 33.50 184 ASP A CA 1
ATOM 1334 C C . ASP A 1 184 ? -18.385 55.436 1.851 1.00 33.50 184 ASP A C 1
ATOM 1336 O O . ASP A 1 184 ? -17.348 55.394 1.181 1.00 33.50 184 ASP A O 1
ATOM 1340 N N . PRO A 1 185 ? -19.088 56.586 1.929 1.00 52.69 185 PRO A N 1
ATOM 1341 C CA . PRO A 1 185 ? -18.672 57.818 1.288 1.00 52.69 185 PRO A CA 1
ATOM 1342 C C . PRO A 1 185 ? -17.842 58.650 2.265 1.00 52.69 185 PRO A C 1
ATOM 1344 O O . PRO A 1 185 ? -18.361 59.126 3.265 1.00 52.69 185 PRO A O 1
ATOM 1347 N N . THR A 1 186 ? -16.580 58.935 1.956 1.00 37.44 186 THR A N 1
ATOM 1348 C CA . THR A 1 186 ? -16.001 60.255 2.251 1.00 37.44 186 THR A CA 1
ATOM 1349 C C . THR A 1 186 ? -14.714 60.500 1.468 1.00 37.44 186 THR A C 1
ATOM 1351 O O . THR A 1 186 ? -13.802 59.689 1.381 1.00 37.44 186 THR A O 1
ATOM 1354 N N . VAL A 1 187 ? -14.721 61.676 0.858 1.00 42.09 187 VAL A N 1
ATOM 1355 C CA . VAL A 1 187 ? -13.703 62.373 0.075 1.00 42.09 187 VAL A CA 1
ATOM 1356 C C . VAL A 1 187 ? -12.316 62.382 0.735 1.00 42.09 187 VAL A C 1
ATOM 1358 O O . VAL A 1 187 ? -12.206 62.843 1.864 1.00 42.09 187 VAL A O 1
ATOM 1361 N N . SER A 1 188 ? -11.257 62.053 -0.023 1.00 34.00 188 SER A N 1
ATOM 1362 C CA . SER A 1 188 ? -10.115 62.974 -0.218 1.00 34.00 188 SER A CA 1
ATOM 1363 C C . SER A 1 188 ? -9.184 62.566 -1.380 1.00 34.00 188 SER A C 1
ATOM 1365 O O . SER A 1 188 ? -8.364 61.667 -1.262 1.00 34.00 188 SER A O 1
ATOM 1367 N N . THR A 1 189 ? -9.327 63.290 -2.499 1.00 33.78 189 THR A N 1
ATOM 1368 C CA . THR A 1 189 ? -8.269 63.863 -3.372 1.00 33.78 189 THR A CA 1
ATOM 1369 C C . THR A 1 189 ? -7.068 63.003 -3.842 1.00 33.78 189 THR A C 1
ATOM 1371 O O . THR A 1 189 ? -6.050 62.953 -3.165 1.00 33.78 189 THR A O 1
ATOM 1374 N N . THR A 1 190 ? -7.195 62.430 -5.056 1.00 31.48 190 THR A N 1
ATOM 1375 C CA . THR A 1 190 ? -6.331 62.498 -6.288 1.00 31.48 190 THR A CA 1
ATOM 1376 C C . THR A 1 190 ? -4.852 62.972 -6.226 1.00 31.48 190 THR A C 1
ATOM 1378 O O . THR A 1 190 ? -4.574 63.798 -5.361 1.00 31.48 190 THR A O 1
ATOM 1381 N N . PRO A 1 191 ? -3.970 62.739 -7.256 1.00 50.12 191 PRO A N 1
ATOM 1382 C CA . PRO A 1 191 ? -4.132 61.983 -8.532 1.00 50.12 191 PRO A CA 1
ATOM 1383 C C . PRO A 1 191 ? -2.919 61.136 -9.044 1.00 50.12 191 PRO A C 1
ATOM 1385 O O . PRO A 1 191 ? -1.778 61.368 -8.668 1.00 50.12 191 PRO A O 1
ATOM 1388 N N . ASN A 1 192 ? -3.205 60.312 -10.073 1.00 32.09 192 ASN A N 1
ATOM 1389 C CA . ASN A 1 192 ? -2.362 59.876 -11.216 1.00 32.09 192 ASN A CA 1
ATOM 1390 C C . ASN A 1 192 ? -1.060 59.085 -10.948 1.00 32.09 192 ASN A C 1
ATOM 1392 O O . ASN A 1 192 ? -0.163 59.530 -10.250 1.00 32.09 192 ASN A O 1
ATOM 1396 N N . THR A 1 193 ? -0.848 57.950 -11.622 1.00 30.00 193 THR A N 1
ATOM 1397 C CA . THR A 1 193 ? -0.572 57.918 -13.071 1.00 30.00 193 THR A CA 1
ATOM 1398 C C . THR A 1 193 ? -1.032 56.624 -13.766 1.00 30.00 193 THR A C 1
ATOM 1400 O O . THR A 1 193 ? -1.011 55.535 -13.208 1.00 30.00 193 THR A O 1
ATOM 1403 N N . THR A 1 194 ? -1.477 56.827 -15.005 1.00 32.09 194 THR A N 1
ATOM 1404 C CA . THR A 1 194 ? -1.745 55.916 -16.133 1.00 32.09 194 THR A CA 1
ATOM 1405 C C . THR A 1 194 ? -0.657 54.865 -16.393 1.00 32.09 194 THR A C 1
ATOM 1407 O O . THR A 1 194 ? 0.511 55.243 -16.385 1.00 32.09 194 THR A O 1
ATOM 1410 N N . ASP A 1 195 ? -1.007 53.618 -16.748 1.00 31.27 195 ASP A N 1
ATOM 1411 C CA . ASP A 1 195 ? -1.118 53.107 -18.143 1.00 31.27 195 ASP A CA 1
ATOM 1412 C C . ASP A 1 195 ? -1.551 51.599 -18.155 1.00 31.27 195 ASP A C 1
ATOM 1414 O O . ASP A 1 195 ? -1.890 51.100 -17.082 1.00 31.27 195 ASP A O 1
ATOM 1418 N N . PRO A 1 196 ? -1.707 50.865 -19.285 1.00 42.66 196 PRO A N 1
ATOM 1419 C CA . PRO A 1 196 ? -3.002 50.358 -19.711 1.00 42.66 196 PRO A CA 1
ATOM 1420 C C . PRO A 1 196 ? -3.050 48.826 -19.904 1.00 42.66 196 PRO A C 1
ATOM 1422 O O . PRO A 1 196 ? -2.106 48.065 -19.726 1.00 42.66 196 PRO A O 1
ATOM 1425 N N . THR A 1 197 ? -4.238 48.405 -20.303 1.00 34.16 197 THR A N 1
ATOM 1426 C CA . THR A 1 197 ? -4.757 47.065 -20.563 1.00 34.16 197 THR A CA 1
ATOM 1427 C C . THR A 1 197 ? -4.175 46.302 -21.770 1.00 34.16 197 THR A C 1
ATOM 1429 O O . THR A 1 197 ? -3.823 46.907 -22.779 1.00 34.16 197 THR A O 1
ATOM 1432 N N . VAL A 1 198 ? -4.371 44.972 -21.708 1.00 34.31 198 VAL A N 1
ATOM 1433 C CA . VAL A 1 198 ? -4.720 43.998 -22.779 1.00 34.31 198 VAL A CA 1
ATOM 1434 C C . VAL A 1 198 ? -3.629 43.010 -23.220 1.00 34.31 198 VAL A C 1
ATOM 1436 O O . VAL A 1 198 ? -2.680 43.378 -23.899 1.00 34.31 198 VAL A O 1
ATOM 1439 N N . SER A 1 199 ? -3.896 41.718 -22.981 1.00 30.25 199 SER A N 1
ATOM 1440 C CA . SER A 1 199 ? -3.762 40.630 -23.975 1.00 30.25 199 SER A CA 1
ATOM 1441 C C . SER A 1 199 ? -4.501 39.385 -23.449 1.00 30.25 199 SER A C 1
ATOM 1443 O O . SER A 1 199 ? -4.064 38.764 -22.489 1.00 30.25 199 SER A O 1
ATOM 1445 N N . THR A 1 200 ? -5.786 39.201 -23.768 1.00 29.62 200 THR A N 1
ATOM 1446 C CA . THR A 1 200 ? -6.320 38.254 -24.776 1.00 29.62 200 THR A CA 1
ATOM 1447 C C . THR A 1 200 ? -5.682 36.862 -24.794 1.00 29.62 200 THR A C 1
ATOM 1449 O O . THR A 1 200 ? -4.595 36.661 -25.328 1.00 29.62 200 THR A O 1
ATOM 1452 N N . THR A 1 201 ? -6.452 35.898 -24.289 1.00 34.22 201 THR A N 1
ATOM 1453 C CA . THR A 1 201 ? -6.386 34.460 -24.586 1.00 34.22 201 THR A CA 1
ATOM 1454 C C . THR A 1 201 ? -6.723 34.163 -26.055 1.00 34.22 201 THR A C 1
ATOM 1456 O O . THR A 1 201 ? -7.297 35.006 -26.754 1.00 34.22 201 THR A O 1
ATOM 1459 N N . PRO A 1 202 ? -6.486 32.916 -26.501 1.00 37.84 202 PRO A N 1
ATOM 1460 C CA . PRO A 1 202 ? -7.609 32.217 -27.107 1.00 37.84 202 PRO A CA 1
ATOM 1461 C C . PRO A 1 202 ? -7.863 30.827 -26.510 1.00 37.84 202 PRO A C 1
ATOM 1463 O O . PRO A 1 202 ? -6.971 30.047 -26.196 1.00 37.84 202 PRO A O 1
ATOM 1466 N N . ASN A 1 203 ? -9.164 30.600 -26.403 1.00 31.86 203 ASN A N 1
ATOM 1467 C CA . ASN A 1 203 ? -9.935 29.439 -25.998 1.00 31.86 203 ASN A CA 1
ATOM 1468 C C . ASN A 1 203 ? -9.696 28.216 -26.905 1.00 31.86 203 ASN A C 1
ATOM 1470 O O . ASN A 1 203 ? -9.632 28.396 -28.123 1.00 31.86 203 ASN A O 1
ATOM 1474 N N . ILE A 1 204 ? -9.705 26.995 -26.354 1.00 30.30 204 ILE A N 1
ATOM 1475 C CA . ILE A 1 204 ? -10.119 25.796 -27.103 1.00 30.30 204 ILE A CA 1
ATOM 1476 C C . ILE A 1 204 ? -11.091 24.970 -26.248 1.00 30.30 204 ILE A C 1
ATOM 1478 O O . ILE A 1 204 ? -10.886 24.737 -25.062 1.00 30.30 204 ILE A O 1
ATOM 1482 N N . THR A 1 205 ? -12.180 24.623 -26.918 1.00 29.66 205 THR A N 1
ATOM 1483 C CA . THR A 1 205 ? -13.477 24.110 -26.493 1.00 29.66 205 THR A CA 1
ATOM 1484 C C . THR A 1 205 ? -13.486 22.633 -26.086 1.00 29.66 205 THR A C 1
ATOM 1486 O O . THR A 1 205 ? -12.788 21.806 -26.666 1.00 29.66 205 THR A O 1
ATOM 1489 N N . ASP A 1 206 ? -14.391 22.340 -25.156 1.00 27.58 206 ASP A N 1
ATOM 1490 C CA . ASP A 1 206 ? -14.969 21.043 -24.780 1.00 27.58 206 ASP A CA 1
ATOM 1491 C C . ASP A 1 206 ? -15.679 20.304 -25.943 1.00 27.58 206 ASP A C 1
ATOM 1493 O O . ASP A 1 206 ? -16.158 20.947 -26.888 1.00 27.58 206 ASP A O 1
ATOM 1497 N N . PRO A 1 207 ? -15.859 18.973 -25.833 1.00 31.77 207 PRO A N 1
ATOM 1498 C CA . PRO A 1 207 ? -17.145 18.378 -26.169 1.00 31.77 207 PRO A CA 1
ATOM 1499 C C . PRO A 1 207 ? -17.706 17.452 -25.069 1.00 31.77 207 PRO A C 1
ATOM 1501 O O . PRO A 1 207 ? -17.293 16.304 -24.905 1.00 31.77 207 PRO A O 1
ATOM 1504 N N . THR A 1 208 ? -18.778 17.926 -24.434 1.00 32.19 208 THR A N 1
ATOM 1505 C CA . THR A 1 208 ? -19.821 17.128 -23.774 1.00 32.19 208 THR A CA 1
ATOM 1506 C C . THR A 1 208 ? -20.341 15.936 -24.598 1.00 32.19 208 THR A C 1
ATOM 1508 O O . THR A 1 208 ? -20.616 16.035 -25.796 1.00 32.19 208 THR A O 1
ATOM 1511 N N . VAL A 1 209 ? -20.628 14.832 -23.896 1.00 28.69 209 VAL A N 1
ATOM 1512 C CA . VAL A 1 209 ? -21.626 13.823 -24.285 1.00 28.69 209 VAL A CA 1
ATOM 1513 C C . VAL A 1 209 ? -22.672 13.744 -23.173 1.00 28.69 209 VAL A C 1
ATOM 1515 O O . VAL A 1 209 ? -22.353 13.511 -22.011 1.00 28.69 209 VAL A O 1
ATOM 1518 N N . SER A 1 210 ? -23.931 13.955 -23.551 1.00 28.67 210 SER A N 1
ATOM 1519 C CA . SER A 1 210 ? -25.126 13.810 -22.719 1.00 28.67 210 SER A CA 1
ATOM 1520 C C . SER A 1 210 ? -26.031 12.729 -23.310 1.00 28.67 210 SER A C 1
ATOM 1522 O O . SER A 1 210 ? -26.013 12.524 -24.524 1.00 28.67 210 SER A O 1
ATOM 1524 N N . THR A 1 211 ? -26.826 12.095 -22.441 1.00 27.67 211 THR A N 1
ATOM 1525 C CA . THR A 1 211 ? -28.178 11.490 -22.599 1.00 27.67 211 THR A CA 1
ATOM 1526 C C . THR A 1 211 ? -28.235 10.209 -21.748 1.00 27.67 211 THR A C 1
ATOM 1528 O O . THR A 1 211 ? -27.282 9.447 -21.735 1.00 27.67 211 THR A O 1
ATOM 1531 N N . THR A 1 212 ? -29.258 9.856 -20.968 1.00 26.83 212 THR A N 1
ATOM 1532 C CA . THR A 1 212 ? -30.588 10.402 -20.652 1.00 26.83 212 THR A CA 1
ATOM 1533 C C . THR A 1 212 ? -31.125 9.609 -19.456 1.00 26.83 212 THR A C 1
ATOM 1535 O O . THR A 1 212 ? -30.870 8.413 -19.334 1.00 26.83 212 THR A O 1
ATOM 1538 N N . SER A 1 213 ? -31.908 10.267 -18.610 1.00 33.53 213 SER A N 1
ATOM 1539 C CA . SER A 1 213 ? -32.654 9.704 -17.485 1.00 33.53 213 SER A CA 1
ATOM 1540 C C . SER A 1 213 ? -33.764 8.745 -17.939 1.00 33.53 213 SER A C 1
ATOM 1542 O O . SER A 1 213 ? -34.422 9.012 -18.941 1.00 33.53 213 SER A O 1
ATOM 1544 N N . ASN A 1 214 ? -34.063 7.712 -17.142 1.00 27.59 214 ASN A N 1
ATOM 1545 C CA . ASN A 1 214 ? -35.419 7.166 -17.053 1.00 27.59 214 ASN A CA 1
ATOM 1546 C C . ASN A 1 214 ? -35.721 6.624 -15.648 1.00 27.59 214 ASN A C 1
ATOM 1548 O O . ASN A 1 214 ? -34.960 5.851 -15.074 1.00 27.59 214 ASN A O 1
ATOM 1552 N N . ILE A 1 215 ? -36.855 7.086 -15.128 1.00 32.75 215 ILE A N 1
ATOM 1553 C CA . ILE A 1 215 ? -37.488 6.754 -13.850 1.00 32.75 215 ILE A CA 1
ATOM 1554 C C . ILE A 1 215 ? -38.450 5.585 -14.082 1.00 32.75 215 ILE A C 1
ATOM 1556 O O . ILE A 1 215 ? -39.219 5.655 -15.035 1.00 32.75 215 ILE A O 1
ATOM 1560 N N . THR A 1 216 ? -38.496 4.610 -13.166 1.00 27.16 216 THR A N 1
ATOM 1561 C CA . THR A 1 216 ? -39.754 3.968 -12.723 1.00 27.16 216 THR A CA 1
ATOM 1562 C C . THR A 1 216 ? -39.554 3.212 -11.408 1.00 27.16 216 THR A C 1
ATOM 1564 O O . THR A 1 216 ? -38.780 2.263 -11.341 1.00 27.16 216 THR A O 1
ATOM 1567 N N . ASP A 1 217 ? -40.295 3.650 -10.392 1.00 27.56 217 ASP A N 1
ATOM 1568 C CA . ASP A 1 217 ? -40.737 2.890 -9.214 1.00 27.56 217 ASP A CA 1
ATOM 1569 C C . ASP A 1 217 ? -41.834 1.879 -9.639 1.00 27.56 217 ASP A C 1
ATOM 1571 O O . ASP A 1 217 ? -42.522 2.124 -10.639 1.00 27.56 217 ASP A O 1
ATOM 1575 N N . PRO A 1 218 ? -42.033 0.758 -8.918 1.00 34.78 218 PRO A N 1
ATOM 1576 C CA . PRO A 1 218 ? -43.207 0.734 -8.045 1.00 34.78 218 PRO A CA 1
ATOM 1577 C C . PRO A 1 218 ? -43.011 0.022 -6.691 1.00 34.78 218 PRO A C 1
ATOM 1579 O O . PRO A 1 218 ? -42.556 -1.117 -6.591 1.00 34.78 218 PRO A O 1
ATOM 1582 N N . THR A 1 219 ? -43.531 0.689 -5.662 1.00 31.55 219 THR A N 1
ATOM 1583 C CA . THR A 1 219 ? -44.007 0.156 -4.375 1.00 31.55 219 THR A CA 1
ATOM 1584 C C . THR A 1 219 ? -44.859 -1.128 -4.472 1.00 31.55 219 THR A C 1
ATOM 1586 O O . THR A 1 219 ? -45.616 -1.301 -5.424 1.00 31.55 219 THR A O 1
ATOM 1589 N N . VAL A 1 220 ? -44.815 -1.984 -3.432 1.00 28.42 220 VAL A N 1
ATOM 1590 C CA . VAL A 1 220 ? -45.973 -2.382 -2.585 1.00 28.42 220 VAL A CA 1
ATOM 1591 C C . VAL A 1 220 ? -45.573 -3.403 -1.493 1.00 28.42 220 VAL A C 1
ATOM 1593 O O . VAL A 1 220 ? -44.832 -4.355 -1.709 1.00 28.42 220 VAL A O 1
ATOM 1596 N N . SER A 1 221 ? -46.120 -3.136 -0.305 1.00 30.52 221 SER A N 1
ATOM 1597 C CA . SER A 1 221 ? -46.154 -3.872 0.970 1.00 30.52 221 SER A CA 1
ATOM 1598 C C . SER A 1 221 ? -46.787 -5.276 0.912 1.00 30.52 221 SER A C 1
ATOM 1600 O O . SER A 1 221 ? -47.728 -5.452 0.150 1.00 30.52 221 SER A O 1
ATOM 1602 N N . THR A 1 222 ? -46.350 -6.211 1.782 1.00 27.39 222 THR A N 1
ATOM 1603 C CA . THR A 1 222 ? -47.196 -6.949 2.769 1.00 27.39 222 THR A CA 1
ATOM 1604 C C . THR A 1 222 ? -46.419 -8.057 3.519 1.00 27.39 222 THR A C 1
ATOM 1606 O O . THR A 1 222 ? -45.807 -8.919 2.897 1.00 27.39 222 THR A O 1
ATOM 1609 N N . THR A 1 223 ? -46.507 -8.077 4.857 1.00 30.56 223 THR A N 1
ATOM 1610 C CA . THR A 1 223 ? -46.402 -9.270 5.747 1.00 30.56 223 THR A CA 1
ATOM 1611 C C . THR A 1 223 ? -47.737 -10.072 5.704 1.00 30.56 223 THR A C 1
ATOM 1613 O O . THR A 1 223 ? -48.659 -9.539 5.081 1.00 30.56 223 THR A O 1
ATOM 1616 N N . PRO A 1 224 ? -47.966 -11.267 6.338 1.00 39.91 224 PRO A N 1
ATOM 1617 C CA . PRO A 1 224 ? -47.228 -11.938 7.435 1.00 39.91 224 PRO A CA 1
ATOM 1618 C C . PRO A 1 224 ? -47.168 -13.509 7.448 1.00 39.91 224 PRO A C 1
ATOM 1620 O O . PRO A 1 224 ? -47.856 -14.198 6.706 1.00 39.91 224 PRO A O 1
ATOM 1623 N N . SER A 1 225 ? -46.458 -14.037 8.465 1.00 29.41 225 SER A N 1
ATOM 1624 C CA . SER A 1 225 ? -46.820 -15.194 9.330 1.00 29.41 225 SER A CA 1
ATOM 1625 C C . SER A 1 225 ? -46.314 -16.635 9.057 1.00 29.41 225 SER A C 1
ATOM 1627 O O . SER A 1 225 ? -46.690 -17.291 8.095 1.00 29.41 225 SER A O 1
ATOM 1629 N N . THR A 1 226 ? -45.639 -17.155 10.102 1.00 28.78 226 THR A N 1
ATOM 1630 C CA . THR A 1 226 ? -45.679 -18.512 10.716 1.00 28.78 226 THR A CA 1
ATOM 1631 C C . THR A 1 226 ? -45.236 -19.754 9.933 1.00 28.78 226 THR A C 1
ATOM 1633 O O . THR A 1 226 ? -45.901 -20.172 8.996 1.00 28.78 226 THR A O 1
ATOM 1636 N N . THR A 1 227 ? -44.274 -20.504 10.491 1.00 29.91 227 THR A N 1
ATOM 1637 C CA . THR A 1 227 ? -44.537 -21.784 11.198 1.00 29.91 227 THR A CA 1
ATOM 1638 C C . THR A 1 227 ? -43.284 -22.343 11.895 1.00 29.91 227 THR A C 1
ATOM 1640 O O . THR A 1 227 ? -42.189 -22.349 11.349 1.00 29.91 227 THR A O 1
ATOM 1643 N N . ASN A 1 228 ? -43.495 -22.801 13.132 1.00 32.44 228 ASN A N 1
ATOM 1644 C CA . ASN A 1 228 ? -42.630 -23.657 13.956 1.00 32.44 228 ASN A CA 1
ATOM 1645 C C . ASN A 1 228 ? -42.608 -25.100 13.389 1.00 32.44 228 ASN A C 1
ATOM 1647 O O . ASN A 1 228 ? -43.569 -25.479 12.712 1.00 32.44 228 ASN A O 1
ATOM 1651 N N . PRO A 1 229 ? -41.620 -25.950 13.735 1.00 39.38 229 PRO A N 1
ATOM 1652 C CA . PRO A 1 229 ? -41.974 -27.003 14.692 1.00 39.38 229 PRO A CA 1
ATOM 1653 C C . PRO A 1 229 ? -40.906 -27.359 15.748 1.00 39.38 229 PRO A C 1
ATOM 1655 O O . PRO A 1 229 ? -39.707 -27.447 15.507 1.00 39.38 229 PRO A O 1
ATOM 1658 N N . THR A 1 230 ? -41.465 -27.654 16.918 1.00 31.30 230 THR A N 1
ATOM 1659 C CA . THR A 1 230 ? -40.964 -28.228 18.174 1.00 31.30 230 THR A CA 1
ATOM 1660 C C . THR A 1 230 ? -40.556 -29.703 18.076 1.00 31.30 230 THR A C 1
ATOM 1662 O O . THR A 1 230 ? -41.308 -30.454 17.468 1.00 31.30 230 THR A O 1
ATOM 1665 N N . VAL A 1 231 ? -39.528 -30.128 18.836 1.00 30.77 231 VAL A N 1
ATOM 1666 C CA . VAL A 1 231 ? -39.365 -31.424 19.570 1.00 30.77 231 VAL A CA 1
ATOM 1667 C C . VAL A 1 231 ? -38.248 -31.173 20.617 1.00 30.77 231 VAL A C 1
ATOM 1669 O O . VAL A 1 231 ? -37.174 -30.749 20.221 1.00 30.77 231 VAL A O 1
ATOM 1672 N N . SER A 1 232 ? -38.416 -31.153 21.949 1.00 28.62 232 SER A N 1
ATOM 1673 C CA . SER A 1 232 ? -38.926 -32.094 22.973 1.00 28.62 232 SER A CA 1
ATOM 1674 C C . SER A 1 232 ? -38.046 -33.321 23.252 1.00 28.62 232 SER A C 1
ATOM 1676 O O . SER A 1 232 ? -38.168 -34.318 22.554 1.00 28.62 232 SER A O 1
ATOM 1678 N N . THR A 1 233 ? -37.292 -33.303 24.362 1.00 28.72 233 THR A N 1
ATOM 1679 C CA . THR A 1 233 ? -37.096 -34.489 25.222 1.00 28.72 233 THR A CA 1
ATOM 1680 C C . THR A 1 233 ? -36.915 -34.088 26.689 1.00 28.72 233 THR A C 1
ATOM 1682 O O . THR A 1 233 ? -36.051 -33.290 27.039 1.00 28.72 233 THR A O 1
ATOM 1685 N N . THR A 1 234 ? -37.770 -34.673 27.523 1.00 32.75 234 THR A N 1
ATOM 1686 C CA . THR A 1 234 ? -37.908 -34.599 28.985 1.00 32.75 234 THR A CA 1
ATOM 1687 C C . THR A 1 234 ? -36.823 -35.360 29.770 1.00 32.75 234 THR A C 1
ATOM 1689 O O . THR A 1 234 ? -36.232 -36.290 29.222 1.00 32.75 234 THR A O 1
ATOM 1692 N N . PRO A 1 235 ? -36.632 -35.063 31.074 1.00 34.81 235 PRO A N 1
ATOM 1693 C CA . PRO A 1 235 ? -35.724 -35.784 31.969 1.00 34.81 235 PRO A CA 1
ATOM 1694 C C . PRO A 1 235 ? -36.390 -36.951 32.727 1.00 34.81 235 PRO A C 1
ATOM 1696 O O . PRO A 1 235 ? -37.600 -36.974 32.956 1.00 34.81 235 PRO A O 1
ATOM 1699 N N . SER A 1 236 ? -35.553 -37.914 33.130 1.00 32.28 236 SER A N 1
ATOM 1700 C CA . SER A 1 236 ? -35.905 -39.140 33.854 1.00 32.28 236 SER A CA 1
ATOM 1701 C C . SER A 1 236 ? -36.092 -38.913 35.357 1.00 32.28 236 SER A C 1
ATOM 1703 O O . SER A 1 236 ? -35.280 -38.277 36.023 1.00 32.28 236 SER A O 1
ATOM 1705 N N . THR A 1 237 ? -37.155 -39.521 35.874 1.00 33.59 237 THR A N 1
ATOM 1706 C CA . THR A 1 237 ? -37.542 -39.705 37.279 1.00 33.59 237 THR A CA 1
ATOM 1707 C C . THR A 1 237 ? -36.648 -40.705 38.017 1.00 33.59 237 THR A C 1
ATOM 1709 O O . THR A 1 237 ? -36.213 -41.657 37.378 1.00 33.59 237 THR A O 1
ATOM 1712 N N . THR A 1 238 ? -36.519 -40.579 39.347 1.00 32.91 238 THR A N 1
ATOM 1713 C CA . THR A 1 238 ? -36.874 -41.640 40.327 1.00 32.91 238 THR A CA 1
ATOM 1714 C C . THR A 1 238 ? -36.784 -41.130 41.774 1.00 32.91 238 THR A C 1
ATOM 1716 O O . THR A 1 238 ? -35.753 -40.614 42.194 1.00 32.91 238 THR A O 1
ATOM 1719 N N . ASP A 1 239 ? -37.879 -41.334 42.508 1.00 31.64 239 ASP A N 1
ATOM 1720 C CA . ASP A 1 239 ? -38.063 -41.265 43.968 1.00 31.64 239 ASP A CA 1
ATOM 1721 C C . ASP A 1 239 ? -37.789 -42.649 44.608 1.00 31.64 239 ASP A C 1
ATOM 1723 O O . ASP A 1 239 ? -37.850 -43.660 43.897 1.00 31.64 239 ASP A O 1
ATOM 1727 N N . PRO A 1 240 ? -37.546 -42.734 45.932 1.00 45.12 240 PRO A N 1
ATOM 1728 C CA . PRO A 1 240 ? -38.343 -43.679 46.722 1.00 45.12 240 PRO A CA 1
ATOM 1729 C C . PRO A 1 240 ? -38.769 -43.176 48.125 1.00 45.12 240 PRO A C 1
ATOM 1731 O O . PRO A 1 240 ? -37.980 -43.106 49.061 1.00 45.12 240 PRO A O 1
ATOM 1734 N N . THR A 1 241 ? -40.069 -42.920 48.271 1.00 36.12 241 THR A N 1
ATOM 1735 C CA . THR A 1 241 ? -41.067 -43.429 49.244 1.00 36.12 241 THR A CA 1
ATOM 1736 C C . THR A 1 241 ? -40.733 -43.877 50.700 1.00 36.12 241 THR A C 1
ATOM 1738 O O . THR A 1 241 ? -39.939 -44.784 50.934 1.00 36.12 241 THR A O 1
ATOM 1741 N N . VAL A 1 242 ? -41.645 -43.432 51.597 1.00 36.28 242 VAL A N 1
ATOM 1742 C CA . VAL A 1 242 ? -42.238 -44.029 52.840 1.00 36.28 242 VAL A CA 1
ATOM 1743 C C . VAL A 1 242 ? -41.568 -43.780 54.209 1.00 36.28 242 VAL A C 1
ATOM 1745 O O . VAL A 1 242 ? -40.529 -44.351 54.512 1.00 36.28 242 VAL A O 1
ATOM 1748 N N . SER A 1 243 ? -42.274 -43.088 55.128 1.00 31.36 243 SER A N 1
ATOM 1749 C CA . SER A 1 243 ? -42.913 -43.701 56.325 1.00 31.36 243 SER A CA 1
ATOM 1750 C C . SER A 1 243 ? -43.606 -42.679 57.248 1.00 31.36 243 SER A C 1
ATOM 1752 O O . SER A 1 243 ? -43.145 -41.561 57.449 1.00 31.36 243 SER A O 1
ATOM 1754 N N . THR A 1 244 ? -44.743 -43.096 57.803 1.00 39.94 244 THR A N 1
ATOM 1755 C CA . THR A 1 244 ? -45.707 -42.371 58.648 1.00 39.94 244 THR A CA 1
ATOM 1756 C C . THR A 1 244 ? -45.454 -42.552 60.150 1.00 39.94 244 THR A C 1
ATOM 1758 O O . THR A 1 244 ? -45.292 -43.695 60.562 1.00 39.94 244 THR A O 1
ATOM 1761 N N . THR A 1 245 ? -45.620 -41.501 60.973 1.00 34.06 245 THR A N 1
ATOM 1762 C CA . THR A 1 245 ? -46.261 -41.559 62.319 1.00 34.06 245 THR A CA 1
ATOM 1763 C C . THR A 1 245 ? -46.611 -40.150 62.853 1.00 34.06 245 THR A C 1
ATOM 1765 O O . THR A 1 245 ? -45.801 -39.242 62.671 1.00 34.06 245 THR A O 1
ATOM 1768 N N . PRO A 1 246 ? -47.756 -39.953 63.547 1.00 51.88 246 PRO A N 1
ATOM 1769 C CA . PRO A 1 246 ? -48.149 -38.693 64.195 1.00 51.88 246 PRO A CA 1
ATOM 1770 C C . PRO A 1 246 ? -47.911 -38.698 65.725 1.00 51.88 246 PRO A C 1
ATOM 1772 O O . PRO A 1 246 ? -48.149 -39.708 66.382 1.00 51.88 246 PRO A O 1
ATOM 1775 N N . SER A 1 247 ? -47.490 -37.564 66.302 1.00 34.41 247 SER A N 1
ATOM 1776 C CA . SER A 1 247 ? -47.396 -37.319 67.762 1.00 34.41 247 SER A CA 1
ATOM 1777 C C . SER A 1 247 ? -47.317 -35.799 68.013 1.00 34.41 247 SER A C 1
ATOM 1779 O O . SER A 1 247 ? -46.352 -35.169 67.596 1.00 34.41 247 SER A O 1
ATOM 1781 N N . THR A 1 248 ? -48.442 -35.117 68.262 1.00 38.41 248 THR A N 1
ATOM 1782 C CA . THR A 1 248 ? -48.942 -34.589 69.559 1.00 38.41 248 THR A CA 1
ATOM 1783 C C . THR A 1 248 ? -48.008 -33.637 70.337 1.00 38.41 248 THR A C 1
ATOM 1785 O O . THR A 1 248 ? -46.996 -34.088 70.860 1.00 38.41 248 THR A O 1
ATOM 1788 N N . THR A 1 249 ? -48.480 -32.377 70.485 1.00 39.25 249 THR A N 1
ATOM 1789 C CA . THR A 1 249 ? -48.280 -31.373 71.579 1.00 39.25 249 THR A CA 1
ATOM 1790 C C . THR A 1 249 ? -46.838 -30.962 71.914 1.00 39.25 249 THR A C 1
ATOM 1792 O O . THR A 1 249 ? -46.033 -31.808 72.264 1.00 39.25 249 THR A O 1
ATOM 1795 N N . ASP A 1 250 ? -46.415 -29.696 71.856 1.00 34.91 250 ASP A N 1
ATOM 1796 C CA . ASP A 1 250 ? -46.855 -28.523 72.641 1.00 34.91 250 ASP A CA 1
ATOM 1797 C C . ASP A 1 250 ? -46.200 -27.241 72.032 1.00 34.91 250 ASP A C 1
ATOM 1799 O O . ASP A 1 250 ? -45.185 -27.362 71.338 1.00 34.91 250 ASP A O 1
ATOM 1803 N N . PRO A 1 251 ? -46.754 -26.023 72.211 1.00 60.03 251 PRO A N 1
ATOM 1804 C CA . PRO A 1 251 ? -46.443 -24.846 71.418 1.00 60.03 251 PRO A CA 1
ATOM 1805 C C . PRO A 1 251 ? -45.274 -24.051 72.002 1.00 60.03 251 PRO A C 1
ATOM 1807 O O . PRO A 1 251 ? -45.311 -23.594 73.141 1.00 60.03 251 PRO A O 1
ATOM 1810 N N . THR A 1 252 ? -44.290 -23.740 71.166 1.00 41.97 252 THR A N 1
ATOM 1811 C CA . THR A 1 252 ? -43.476 -22.542 71.362 1.00 41.97 252 THR A CA 1
ATOM 1812 C C . THR A 1 252 ? -43.492 -21.720 70.088 1.00 41.97 252 THR A C 1
ATOM 1814 O O . THR A 1 252 ? -42.966 -22.073 69.036 1.00 41.97 252 THR A O 1
ATOM 1817 N N . VAL A 1 253 ? -44.189 -20.599 70.214 1.00 54.69 253 VAL A N 1
ATOM 1818 C CA . VAL A 1 253 ? -44.146 -19.462 69.312 1.00 54.69 253 VAL A CA 1
ATOM 1819 C C . VAL A 1 253 ? -42.689 -19.097 69.037 1.00 54.69 253 VAL A C 1
ATOM 1821 O O . VAL A 1 253 ? -41.971 -18.647 69.924 1.00 54.69 253 VAL A O 1
ATOM 1824 N N . SER A 1 254 ? -42.288 -19.236 67.782 1.00 48.91 254 SER A N 1
ATOM 1825 C CA . SER A 1 254 ? -41.346 -18.321 67.148 1.00 48.91 254 SER A CA 1
ATOM 1826 C C . SER A 1 254 ? -41.786 -18.136 65.704 1.00 48.91 254 SER A C 1
ATOM 1828 O O . SER A 1 254 ? -41.105 -18.501 64.752 1.00 48.91 254 SER A O 1
ATOM 1830 N N . THR A 1 255 ? -42.991 -17.595 65.538 1.00 48.44 255 THR A N 1
ATOM 1831 C CA . THR A 1 255 ? -43.320 -16.870 64.317 1.00 48.44 255 THR A CA 1
ATOM 1832 C C . THR A 1 255 ? -42.606 -15.531 64.422 1.00 48.44 255 THR A C 1
ATOM 1834 O O . THR A 1 255 ? -43.182 -14.534 64.864 1.00 48.44 255 THR A O 1
ATOM 1837 N N . THR A 1 256 ? -41.326 -15.507 64.054 1.00 55.09 256 THR A N 1
ATOM 1838 C CA . THR A 1 256 ? -40.781 -14.277 63.488 1.00 55.09 256 THR A CA 1
ATOM 1839 C C . THR A 1 256 ? -41.736 -13.870 62.364 1.00 55.09 256 THR A C 1
ATOM 1841 O O . THR A 1 256 ? -42.168 -14.737 61.598 1.00 55.09 256 THR A O 1
ATOM 1844 N N . PRO A 1 257 ? -42.168 -12.602 62.283 1.00 53.81 257 PRO A N 1
ATOM 1845 C CA . PRO A 1 257 ? -42.952 -12.163 61.146 1.00 53.81 257 PRO A CA 1
ATOM 1846 C C . PRO A 1 257 ? -42.058 -12.366 59.926 1.00 53.81 257 PRO A C 1
ATOM 1848 O O . PRO A 1 257 ? -41.092 -11.630 59.743 1.00 53.81 257 PRO A O 1
ATOM 1851 N N . THR A 1 258 ? -42.317 -13.402 59.128 1.00 62.41 258 THR A N 1
ATOM 1852 C CA . THR A 1 258 ? -41.683 -13.525 57.821 1.00 62.41 258 THR A CA 1
ATOM 1853 C C . THR A 1 258 ? -42.339 -12.460 56.972 1.00 62.41 258 THR A C 1
ATOM 1855 O O . THR A 1 258 ? -43.376 -12.685 56.346 1.00 62.41 258 THR A O 1
ATOM 1858 N N . THR A 1 259 ? -41.787 -11.250 57.052 1.00 71.12 259 THR A N 1
ATOM 1859 C CA . THR A 1 259 ? -42.037 -10.211 56.067 1.00 71.12 259 THR A CA 1
ATOM 1860 C C . THR A 1 259 ? -41.895 -10.863 54.695 1.00 71.12 259 THR A C 1
ATOM 1862 O O . THR A 1 259 ? -40.938 -11.623 54.508 1.00 71.12 259 THR A O 1
ATOM 1865 N N . PRO A 1 260 ? -42.844 -10.641 53.769 1.00 81.88 260 PRO A N 1
ATOM 1866 C CA . PRO A 1 260 ? -42.693 -11.117 52.405 1.00 81.88 260 PRO A CA 1
ATOM 1867 C C . PRO A 1 260 ? -41.320 -10.695 51.893 1.00 81.88 260 PRO A C 1
ATOM 1869 O O . PRO A 1 260 ? -40.912 -9.554 52.120 1.00 81.88 260 PRO A O 1
ATOM 1872 N N . ASP A 1 261 ? -40.614 -11.635 51.275 1.00 85.88 261 ASP A N 1
ATOM 1873 C CA . ASP A 1 261 ? -39.330 -11.365 50.645 1.00 85.88 261 ASP A CA 1
ATOM 1874 C C . ASP A 1 261 ? -39.486 -10.186 49.680 1.00 85.88 261 ASP A C 1
ATOM 1876 O O . ASP A 1 261 ? -40.421 -10.152 48.871 1.00 85.88 261 ASP A O 1
ATOM 1880 N N . ILE A 1 262 ? -38.629 -9.179 49.824 1.00 88.50 262 ILE A N 1
ATOM 1881 C CA . ILE A 1 262 ? -38.653 -8.027 48.930 1.00 88.50 262 ILE A CA 1
ATOM 1882 C C . ILE A 1 262 ? -37.963 -8.484 47.654 1.00 88.50 262 ILE A C 1
ATOM 1884 O O . ILE A 1 262 ? -36.862 -9.004 47.710 1.00 88.50 262 ILE A O 1
ATOM 1888 N N . ASN A 1 263 ? -38.607 -8.304 46.501 1.00 88.50 263 ASN A N 1
ATOM 1889 C CA . ASN A 1 263 ? -37.940 -8.573 45.235 1.00 88.50 263 ASN A CA 1
ATOM 1890 C C . ASN A 1 263 ? -37.038 -7.392 44.867 1.00 88.50 263 ASN A C 1
ATOM 1892 O O . ASN A 1 263 ? -37.502 -6.423 44.254 1.00 88.50 263 ASN A O 1
ATOM 1896 N N . GLU A 1 264 ? -35.764 -7.452 45.242 1.00 92.12 264 GLU A N 1
ATOM 1897 C CA . GLU A 1 264 ? -34.813 -6.388 44.947 1.00 92.12 264 GLU A CA 1
ATOM 1898 C C . GLU A 1 264 ? -34.546 -6.245 43.440 1.00 92.12 264 GLU A C 1
ATOM 1900 O O . GLU A 1 264 ? -34.308 -5.133 42.971 1.00 92.12 264 GLU A O 1
ATOM 1905 N N . CYS A 1 265 ? -34.722 -7.307 42.644 1.00 91.31 265 CYS A N 1
ATOM 1906 C CA . CYS A 1 265 ? -34.608 -7.250 41.179 1.00 91.31 265 CYS A CA 1
ATOM 1907 C C . CYS A 1 265 ? -35.708 -6.421 40.496 1.00 91.31 265 CYS A C 1
ATOM 1909 O O . CYS A 1 265 ? -35.610 -6.123 39.308 1.00 91.31 265 CYS A O 1
ATOM 1911 N N . SER A 1 266 ? -36.761 -6.037 41.224 1.00 89.19 266 SER A N 1
ATOM 1912 C CA . SER A 1 266 ? -37.772 -5.094 40.723 1.00 89.19 266 SER A CA 1
ATOM 1913 C C . SER A 1 266 ? -37.330 -3.628 40.844 1.00 89.19 266 SER A C 1
ATOM 1915 O O . SER A 1 266 ? -38.032 -2.736 40.366 1.00 89.19 266 SER A O 1
ATOM 1917 N N . GLN A 1 267 ? -36.188 -3.357 41.486 1.00 85.25 267 GLN A N 1
ATOM 1918 C CA . GLN A 1 267 ? -35.598 -2.023 41.579 1.00 85.25 267 GLN A CA 1
ATOM 1919 C C . GLN A 1 267 ? -34.683 -1.752 40.379 1.00 85.25 267 GLN A C 1
ATOM 1921 O O . GLN A 1 267 ? -33.878 -2.593 39.979 1.00 85.25 267 GLN A O 1
ATOM 1926 N N . ALA A 1 268 ? -34.789 -0.556 39.799 1.00 79.50 268 ALA A N 1
ATOM 1927 C CA . ALA A 1 268 ? -33.957 -0.165 38.666 1.00 79.50 268 ALA A CA 1
ATOM 1928 C C . ALA A 1 268 ? -32.475 -0.036 39.070 1.00 79.50 268 ALA A C 1
ATOM 1930 O O . ALA A 1 268 ? -32.166 0.525 40.120 1.00 79.50 268 ALA A O 1
ATOM 1931 N N . ASN A 1 269 ? -31.570 -0.481 38.188 1.00 82.75 269 ASN A N 1
ATOM 1932 C CA . ASN A 1 269 ? -30.109 -0.324 38.295 1.00 82.75 269 ASN A CA 1
ATOM 1933 C C . ASN A 1 269 ? -29.443 -1.002 39.506 1.00 82.75 269 ASN A C 1
ATOM 1935 O O . ASN A 1 269 ? -28.387 -0.556 39.952 1.00 82.75 269 ASN A O 1
ATOM 1939 N N . ILE A 1 270 ? -30.037 -2.066 40.052 1.00 89.88 270 ILE A N 1
ATOM 1940 C CA . ILE A 1 270 ? -29.442 -2.790 41.184 1.00 89.88 270 ILE A CA 1
ATOM 1941 C C . ILE A 1 270 ? -28.280 -3.717 40.781 1.00 89.88 270 ILE A C 1
ATOM 1943 O O . ILE A 1 270 ? -27.346 -3.915 41.554 1.00 89.88 270 ILE A O 1
ATOM 1947 N N . CYS A 1 271 ? -28.310 -4.240 39.553 1.00 93.62 271 CYS A N 1
ATOM 1948 C CA . CYS A 1 271 ? -27.215 -4.989 38.935 1.00 93.62 271 CY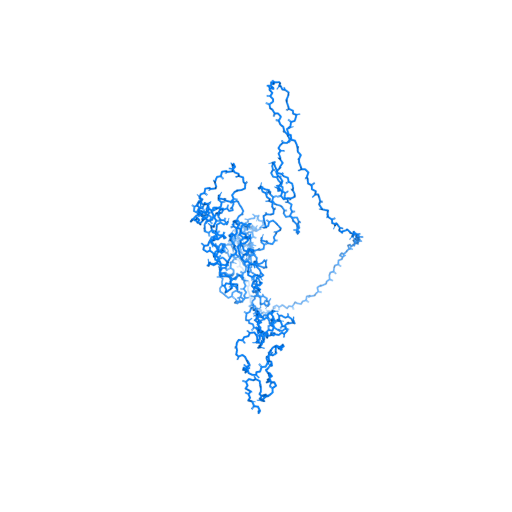S A CA 1
ATOM 1949 C C . CYS A 1 271 ? -26.614 -4.196 37.769 1.00 93.62 271 CYS A C 1
ATOM 1951 O O . CYS A 1 271 ? -27.231 -3.256 37.260 1.00 93.62 271 CYS A O 1
ATOM 1953 N N . HIS A 1 272 ? -25.421 -4.599 37.323 1.00 95.62 272 HIS A N 1
ATOM 1954 C CA . HIS A 1 272 ? -24.819 -4.056 36.108 1.00 95.62 272 HIS A CA 1
ATOM 1955 C C . HIS A 1 272 ? -25.735 -4.279 34.891 1.00 95.62 272 HIS A C 1
ATOM 1957 O O . HIS A 1 272 ? -26.462 -5.268 34.836 1.00 95.62 272 HIS A O 1
ATOM 1963 N N . ALA A 1 273 ? -25.655 -3.415 33.873 1.00 94.19 273 ALA A N 1
ATOM 1964 C CA . ALA A 1 273 ? -26.455 -3.555 32.648 1.00 94.19 273 ALA A CA 1
ATOM 1965 C C . ALA A 1 273 ? -26.202 -4.885 31.907 1.00 94.19 273 ALA A C 1
ATOM 1967 O O . ALA A 1 273 ? -27.091 -5.407 31.243 1.00 94.19 273 ALA A O 1
ATOM 1968 N N . GLN A 1 274 ? -24.996 -5.438 32.061 1.00 96.12 274 GLN A N 1
ATOM 1969 C CA . GLN A 1 274 ? -24.584 -6.746 31.536 1.00 96.12 274 GLN A CA 1
ATOM 1970 C C . GLN A 1 274 ? -24.623 -7.848 32.604 1.00 96.12 274 GLN A C 1
ATOM 1972 O O . GLN A 1 274 ? -23.755 -8.716 32.635 1.00 96.12 274 GLN A O 1
ATOM 1977 N N . ALA A 1 275 ? -25.585 -7.792 33.524 1.00 96.19 275 ALA A N 1
ATOM 1978 C CA . ALA A 1 275 ? -25.795 -8.814 34.540 1.00 96.19 275 ALA A CA 1
ATOM 1979 C C . ALA A 1 275 ? -27.276 -9.166 34.692 1.00 96.19 275 ALA A C 1
ATOM 1981 O O . ALA A 1 275 ? -28.161 -8.319 34.585 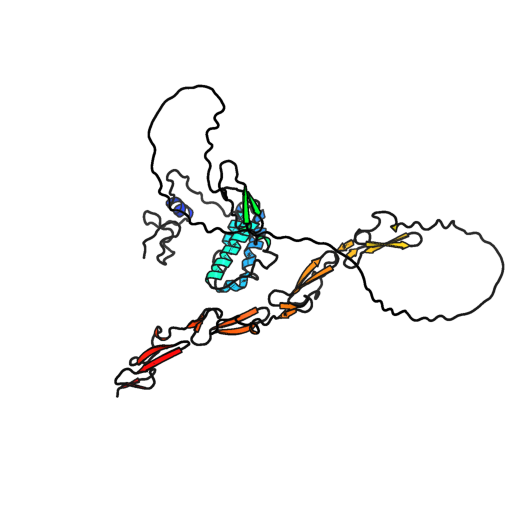1.00 96.19 275 ALA A O 1
ATOM 1982 N N . THR A 1 276 ? -27.532 -10.428 35.015 1.00 95.25 276 THR A N 1
ATOM 1983 C CA . THR A 1 276 ? -28.852 -10.941 35.369 1.00 95.25 276 THR A CA 1
ATOM 1984 C C . THR A 1 276 ? -29.028 -10.903 36.886 1.00 95.25 276 THR A C 1
ATOM 1986 O O . THR A 1 276 ? -28.162 -11.367 37.630 1.00 95.25 276 THR A O 1
ATOM 1989 N N . CYS A 1 277 ? -30.153 -10.354 37.348 1.00 95.38 277 CYS A N 1
ATOM 1990 C CA . CYS A 1 277 ? -30.523 -10.330 38.762 1.00 95.38 277 CYS A CA 1
ATOM 1991 C C . CYS A 1 277 ? -31.372 -11.552 39.121 1.00 95.38 277 CYS A C 1
ATOM 1993 O O . CYS A 1 277 ? -32.391 -11.802 38.478 1.00 95.38 277 CYS A O 1
ATOM 1995 N N . ASN A 1 278 ? -30.990 -12.270 40.175 1.00 95.12 278 ASN A N 1
ATOM 1996 C CA . ASN A 1 278 ? -31.771 -13.355 40.759 1.00 95.12 278 ASN A CA 1
ATOM 1997 C C . ASN A 1 278 ? -32.144 -13.020 42.206 1.00 95.12 278 ASN A C 1
ATOM 1999 O O . ASN A 1 278 ? -31.263 -12.854 43.051 1.00 95.12 278 ASN A O 1
ATOM 2003 N N . ASN A 1 279 ? -33.446 -12.959 42.497 1.00 92.56 279 ASN A N 1
ATOM 2004 C CA . ASN A 1 279 ? -33.930 -12.745 43.858 1.00 92.56 279 ASN A CA 1
ATOM 2005 C C . ASN A 1 279 ? -33.756 -14.007 44.698 1.00 92.56 279 ASN A C 1
ATOM 2007 O O . ASN A 1 279 ? -34.043 -15.114 44.238 1.00 92.56 279 ASN A O 1
ATOM 2011 N N . THR A 1 280 ? -33.338 -13.843 45.942 1.00 91.75 280 THR A N 1
ATOM 2012 C CA . THR A 1 280 ? -33.167 -14.933 46.902 1.00 91.75 280 THR A CA 1
ATOM 2013 C C . THR A 1 280 ? -33.859 -14.566 48.206 1.00 91.75 280 THR A C 1
ATOM 2015 O O . THR A 1 280 ? -34.084 -13.400 48.489 1.00 91.75 280 THR A O 1
ATOM 2018 N N . GLN A 1 281 ? -34.207 -15.545 49.035 1.00 90.62 281 GLN A N 1
ATOM 2019 C CA . GLN A 1 281 ? -34.917 -15.228 50.270 1.00 90.62 281 GLN A CA 1
ATOM 2020 C C . GLN A 1 281 ? -34.046 -14.367 51.206 1.00 90.62 281 GLN A C 1
ATOM 2022 O O . GLN A 1 281 ? -33.069 -14.856 51.774 1.00 90.62 281 GLN A O 1
ATOM 2027 N N . GLY A 1 282 ? -34.428 -13.101 51.385 1.00 86.12 282 GLY A N 1
ATOM 2028 C CA . GLY A 1 282 ? -33.731 -12.105 52.197 1.00 86.12 282 GLY A CA 1
ATOM 2029 C C . GLY A 1 282 ? -32.542 -11.412 51.518 1.00 86.12 282 GLY A C 1
ATOM 2030 O O . GLY A 1 282 ? -31.796 -10.726 52.221 1.00 86.12 282 GLY A O 1
ATOM 2031 N N . SER A 1 283 ? -32.312 -11.613 50.212 1.00 90.62 283 SER A N 1
ATOM 2032 C CA . SER A 1 283 ? -31.224 -10.970 49.455 1.00 90.62 283 SER A CA 1
ATOM 2033 C C . SER A 1 283 ? -31.383 -11.122 47.932 1.00 90.62 283 SER A C 1
ATOM 2035 O O . SER A 1 283 ? -32.317 -11.735 47.439 1.00 90.62 283 SER A O 1
ATOM 2037 N N . TYR A 1 284 ? -30.391 -10.701 47.154 1.00 93.12 284 TYR A N 1
ATOM 2038 C CA . TYR A 1 284 ? -30.343 -10.908 45.709 1.00 93.12 284 TYR A CA 1
ATOM 2039 C C . TYR A 1 284 ? -28.918 -11.221 45.253 1.00 93.12 284 TYR A C 1
ATOM 2041 O O . TYR A 1 284 ? -27.935 -10.881 45.914 1.00 93.12 284 TYR A O 1
ATOM 2049 N N . VAL A 1 285 ? -28.803 -11.870 44.098 1.00 94.88 285 VAL A N 1
ATOM 2050 C CA . VAL A 1 285 ? -27.524 -12.188 43.464 1.00 94.88 285 VAL A CA 1
ATOM 2051 C C . VAL A 1 285 ? -27.530 -11.634 42.049 1.00 94.88 285 VAL A C 1
ATOM 2053 O O . VAL A 1 285 ? -28.367 -12.007 41.229 1.00 94.88 285 VAL A O 1
ATOM 2056 N N . CYS A 1 286 ? -26.570 -10.762 41.753 1.00 96.44 286 CYS A N 1
ATOM 2057 C CA . CYS A 1 286 ? -26.275 -10.346 40.390 1.00 96.44 286 CYS A CA 1
ATOM 2058 C C . CYS A 1 286 ? -25.230 -11.292 39.792 1.00 96.44 286 CYS A C 1
ATOM 2060 O O . CYS A 1 286 ? -24.217 -11.589 40.426 1.00 96.44 286 CYS A O 1
ATOM 2062 N N . THR A 1 287 ? -25.437 -11.752 38.564 1.00 97.19 287 THR A N 1
ATOM 2063 C CA . THR A 1 287 ? -24.475 -12.595 37.843 1.00 97.19 287 THR A CA 1
ATOM 2064 C C . THR A 1 287 ? -24.213 -11.977 36.482 1.00 97.19 287 THR A C 1
ATOM 2066 O O . THR A 1 287 ? -25.166 -11.700 35.760 1.00 97.19 287 THR A O 1
ATOM 2069 N N . CYS A 1 288 ? -22.947 -11.724 36.141 1.00 97.38 288 CYS A N 1
ATOM 2070 C CA . CYS A 1 288 ? -22.600 -11.192 34.823 1.00 97.38 288 CYS A CA 1
ATOM 2071 C C . CYS A 1 288 ? -23.121 -12.119 33.716 1.00 97.38 288 CYS A C 1
ATOM 2073 O O . CYS A 1 288 ? -23.121 -13.343 33.869 1.00 97.38 288 CYS A O 1
ATOM 2075 N N . ASN A 1 289 ? -23.595 -11.523 32.626 1.00 96.81 289 ASN A N 1
ATOM 2076 C CA . ASN A 1 289 ? -24.048 -12.252 31.450 1.00 96.81 289 ASN A CA 1
ATOM 2077 C C . ASN A 1 289 ? -22.873 -13.024 30.827 1.00 96.81 289 ASN A C 1
ATOM 2079 O O . ASN A 1 289 ? -21.706 -12.703 31.059 1.00 96.81 289 ASN A O 1
ATOM 2083 N N . THR A 1 290 ? -23.174 -14.045 30.024 1.00 95.31 290 THR A N 1
ATOM 2084 C CA . THR A 1 290 ? -22.154 -14.774 29.254 1.00 95.31 290 THR A CA 1
ATOM 2085 C C . THR A 1 290 ? -21.320 -13.800 28.412 1.00 95.31 290 THR A C 1
ATOM 2087 O O . THR A 1 290 ? -21.881 -12.864 27.848 1.00 95.31 290 THR A O 1
ATOM 2090 N N . GLY A 1 291 ? -19.998 -14.001 28.373 1.00 94.56 291 GLY A N 1
ATOM 2091 C CA . GLY A 1 291 ? -19.046 -13.079 27.732 1.00 94.56 291 GLY A CA 1
ATOM 2092 C C . GLY A 1 291 ? -18.550 -11.943 28.637 1.00 94.56 291 GLY A C 1
ATOM 2093 O O . GLY A 1 291 ? -17.694 -11.167 28.239 1.00 94.56 291 GLY A O 1
ATOM 2094 N N . TYR A 1 292 ? -19.034 -11.849 29.881 1.00 96.31 292 TYR A N 1
ATOM 2095 C CA . TYR A 1 292 ? -18.605 -10.832 30.842 1.00 96.31 292 TYR A CA 1
ATOM 2096 C C . TYR A 1 292 ? -18.086 -11.451 32.145 1.00 96.31 292 TYR A C 1
ATOM 2098 O O . TYR A 1 292 ? -18.561 -12.489 32.606 1.00 96.31 292 TYR A O 1
ATOM 2106 N N . THR A 1 293 ? -17.133 -10.776 32.787 1.00 96.19 293 THR A N 1
ATOM 2107 C CA . THR A 1 293 ? -16.540 -11.168 34.072 1.00 96.19 293 THR A CA 1
ATOM 2108 C C . THR A 1 293 ? -16.686 -10.065 35.118 1.00 96.19 293 THR A C 1
ATOM 2110 O O . THR A 1 293 ? -16.721 -8.879 34.792 1.00 96.19 293 THR A O 1
ATOM 2113 N N . GLY A 1 294 ? -16.785 -10.439 36.394 1.00 95.62 294 GLY A N 1
ATOM 2114 C CA . GLY A 1 294 ? -16.938 -9.493 37.498 1.00 95.62 294 GLY A CA 1
ATOM 2115 C C . GLY A 1 294 ? -17.792 -10.031 38.642 1.00 95.62 294 GLY A C 1
ATOM 2116 O O . GLY A 1 294 ? -17.958 -11.238 38.806 1.00 95.62 294 GLY A O 1
ATOM 2117 N N . ASN A 1 295 ? -18.329 -9.124 39.456 1.00 94.38 295 ASN A N 1
ATOM 2118 C CA . ASN A 1 295 ? -19.111 -9.451 40.656 1.00 94.38 295 ASN A CA 1
ATOM 2119 C C . ASN A 1 295 ? -20.632 -9.271 40.466 1.00 94.38 295 ASN A C 1
ATOM 2121 O O . ASN A 1 295 ? -21.378 -9.294 41.442 1.00 94.38 295 ASN A O 1
ATOM 2125 N N . GLY A 1 296 ? -21.094 -9.039 39.233 1.00 92.38 296 GLY A N 1
ATOM 2126 C CA . GLY A 1 296 ? -22.507 -8.849 38.892 1.00 92.38 296 GLY A CA 1
ATOM 2127 C C . GLY A 1 296 ? -23.038 -7.424 39.094 1.00 92.38 296 GLY A C 1
ATOM 2128 O O . GLY A 1 296 ? -23.970 -7.019 38.401 1.00 92.38 296 GLY A O 1
ATOM 2129 N N . THR A 1 297 ? -22.443 -6.628 39.985 1.00 92.50 297 THR A N 1
ATOM 2130 C CA . THR A 1 297 ? -22.724 -5.180 40.086 1.00 92.50 297 THR A CA 1
ATOM 2131 C C . THR A 1 297 ? -21.776 -4.353 39.220 1.00 92.50 297 THR A C 1
ATOM 2133 O O . THR A 1 297 ? -22.133 -3.270 38.765 1.00 92.50 297 THR A O 1
ATOM 2136 N N . ILE A 1 298 ? -20.602 -4.906 38.917 1.00 93.50 298 ILE A N 1
ATOM 2137 C CA . ILE A 1 298 ? -19.646 -4.443 37.918 1.00 93.50 298 ILE A CA 1
ATOM 2138 C C . ILE A 1 298 ? -19.313 -5.649 37.042 1.00 93.50 298 ILE A C 1
ATOM 2140 O O . ILE A 1 298 ? -18.880 -6.684 37.556 1.00 93.50 298 ILE A O 1
ATOM 2144 N N . CYS A 1 299 ? -19.523 -5.511 35.735 1.00 96.38 299 CYS A N 1
ATOM 2145 C CA . CYS A 1 299 ? -19.155 -6.524 34.755 1.00 96.38 299 CYS A CA 1
ATOM 2146 C C . CYS A 1 299 ? -18.346 -5.873 33.641 1.00 96.38 299 CYS A C 1
ATOM 2148 O O . CYS A 1 299 ? -18.790 -4.895 33.041 1.00 96.38 299 CYS A O 1
ATOM 2150 N N . SER A 1 300 ? -17.179 -6.441 33.375 1.00 95.38 300 SER A N 1
ATOM 2151 C CA . SER A 1 300 ? -16.312 -6.068 32.268 1.00 95.38 300 SER A CA 1
ATOM 2152 C C . SER A 1 300 ? -16.363 -7.150 31.209 1.00 95.38 300 SER A C 1
ATOM 2154 O O . SER A 1 300 ? -16.560 -8.324 31.520 1.00 95.38 300 SER A O 1
ATOM 2156 N N . ASP A 1 301 ? -16.207 -6.735 29.965 1.00 96.75 301 ASP A N 1
ATOM 2157 C CA . ASP A 1 301 ? -16.110 -7.638 28.829 1.00 96.75 301 ASP A CA 1
ATOM 2158 C C . ASP A 1 301 ? -14.925 -8.600 28.991 1.00 96.75 301 ASP A C 1
ATOM 2160 O O . ASP A 1 301 ? -13.871 -8.202 29.503 1.00 96.75 301 ASP A O 1
ATOM 2164 N N . ILE A 1 302 ? -15.107 -9.867 28.624 1.00 95.38 302 ILE A N 1
ATOM 2165 C CA . ILE A 1 302 ? -14.005 -10.826 28.548 1.00 95.38 302 ILE A CA 1
ATOM 2166 C C . ILE A 1 302 ? -13.379 -10.658 27.175 1.00 95.38 302 ILE A C 1
ATOM 2168 O O . ILE A 1 302 ? -14.037 -10.910 26.186 1.00 95.38 302 ILE A O 1
ATOM 2172 N N . ASP A 1 303 ? -12.101 -10.295 27.121 1.00 93.19 303 ASP A N 1
ATOM 2173 C CA . ASP A 1 303 ? -11.375 -10.311 25.856 1.00 93.19 303 ASP A CA 1
ATOM 2174 C C . ASP A 1 303 ? -10.957 -11.747 25.517 1.00 93.19 303 ASP A C 1
ATOM 2176 O O . ASP A 1 303 ? -9.947 -12.255 26.023 1.00 93.19 303 ASP A O 1
ATOM 2180 N N . GLU A 1 304 ? -11.750 -12.437 24.695 1.00 95.12 304 GLU A N 1
ATOM 2181 C CA . GLU A 1 304 ? -11.409 -13.791 24.261 1.00 95.12 304 GLU A CA 1
ATOM 2182 C C . GLU A 1 304 ? -10.206 -13.818 23.309 1.00 95.12 304 GLU A C 1
ATOM 2184 O O . GLU A 1 304 ? -9.509 -14.833 23.246 1.00 95.12 304 GLU A O 1
ATOM 2189 N N . CYS A 1 305 ? -9.885 -12.714 22.627 1.00 91.75 305 CYS A N 1
ATOM 2190 C CA . CYS A 1 305 ? -8.718 -12.625 21.743 1.00 91.75 305 CYS A CA 1
ATOM 2191 C C . CYS A 1 305 ? -7.390 -12.593 22.507 1.00 91.75 305 CYS A C 1
ATOM 2193 O O . CYS A 1 305 ? -6.352 -12.980 21.970 1.00 91.75 305 CYS A O 1
ATOM 2195 N N . SER A 1 306 ? -7.418 -12.195 23.778 1.00 92.94 306 SER A N 1
ATOM 2196 C CA . SER A 1 306 ? -6.274 -12.309 24.687 1.00 92.94 306 SER A CA 1
ATOM 2197 C C . SER A 1 306 ? -6.012 -13.754 25.155 1.00 92.94 306 SER A C 1
ATOM 2199 O O . SER A 1 306 ? -5.014 -14.015 25.834 1.00 92.94 306 SER A O 1
ATOM 2201 N N . GLN A 1 307 ? -6.886 -14.709 24.816 1.00 89.19 307 GLN A N 1
ATOM 2202 C CA . GLN A 1 307 ? -6.719 -16.128 25.135 1.00 89.19 307 GLN A CA 1
ATOM 2203 C C . GLN A 1 307 ? -6.041 -16.886 23.984 1.00 89.19 307 GLN A C 1
ATOM 2205 O O . GLN A 1 307 ? -6.208 -16.580 22.806 1.00 89.19 307 GLN A O 1
ATOM 2210 N N . ALA A 1 308 ? -5.242 -17.899 24.326 1.00 83.50 308 ALA A N 1
ATOM 2211 C CA . ALA A 1 308 ? -4.551 -18.705 23.325 1.00 83.50 308 ALA A CA 1
ATOM 2212 C C . ALA A 1 308 ? -5.526 -19.640 22.587 1.00 83.50 308 ALA A C 1
ATOM 2214 O O . ALA A 1 308 ? -6.347 -20.301 23.222 1.00 83.50 308 ALA A O 1
ATOM 2215 N N . ASN A 1 309 ? -5.340 -19.779 21.270 1.00 83.88 309 ASN A N 1
ATOM 2216 C CA . ASN A 1 309 ? -6.101 -20.673 20.381 1.00 83.88 309 ASN A CA 1
ATOM 2217 C C . ASN A 1 309 ? -7.602 -20.348 20.250 1.00 83.88 309 ASN A C 1
ATOM 2219 O O . ASN A 1 309 ? -8.403 -21.248 20.004 1.00 83.88 309 ASN A O 1
ATOM 2223 N N . THR A 1 310 ? -7.989 -19.082 20.412 1.00 92.31 310 THR A N 1
ATOM 2224 C CA . THR A 1 310 ? -9.380 -18.634 20.220 1.00 92.31 310 THR A CA 1
ATOM 2225 C C . THR A 1 310 ? -9.823 -18.690 18.751 1.00 92.31 310 THR A C 1
ATOM 2227 O O . THR A 1 310 ? -10.951 -19.090 18.466 1.00 92.31 310 THR A O 1
ATOM 2230 N N . CYS A 1 311 ? -8.932 -18.337 17.820 1.00 95.12 311 CYS A N 1
ATOM 2231 C CA . CYS A 1 311 ? -9.154 -18.395 16.371 1.00 95.12 311 CYS A CA 1
ATOM 2232 C C . CYS A 1 311 ? -8.133 -19.316 15.689 1.00 95.12 311 CYS A C 1
ATOM 2234 O O . CYS A 1 311 ? -7.138 -19.716 16.304 1.00 95.12 311 CYS A O 1
ATOM 2236 N N . HIS A 1 312 ? -8.366 -19.631 14.409 1.00 97.06 312 HIS A N 1
ATOM 2237 C CA . HIS A 1 312 ? -7.382 -20.319 13.572 1.00 97.06 312 HIS A CA 1
ATOM 2238 C C . HIS A 1 312 ? -6.070 -19.518 13.496 1.00 97.06 312 HIS A C 1
ATOM 2240 O O . HIS A 1 312 ? -6.082 -18.295 13.620 1.00 97.06 312 HIS A O 1
ATOM 2246 N N . ALA A 1 313 ? -4.939 -20.187 13.244 1.00 94.50 313 ALA A N 1
ATOM 2247 C CA . ALA A 1 313 ? -3.641 -19.515 13.099 1.00 94.50 313 ALA A CA 1
ATOM 2248 C C . ALA A 1 313 ? -3.629 -18.500 11.939 1.00 94.50 313 ALA A C 1
ATOM 2250 O O . ALA A 1 313 ? -3.035 -17.431 12.048 1.00 94.50 313 ALA A O 1
ATOM 2251 N N . ASP A 1 314 ? -4.352 -18.825 10.868 1.00 92.94 314 ASP A N 1
ATOM 2252 C CA . ASP A 1 314 ? -4.554 -17.975 9.690 1.00 92.94 314 ASP A CA 1
ATOM 2253 C C . ASP A 1 314 ? -5.847 -17.144 9.777 1.00 92.94 314 ASP A C 1
ATOM 2255 O O . ASP A 1 314 ? -6.506 -16.893 8.769 1.00 92.94 314 ASP A O 1
ATOM 2259 N N . ALA A 1 315 ? -6.247 -16.742 10.985 1.00 94.31 315 ALA A N 1
ATOM 2260 C CA . ALA A 1 315 ? -7.381 -15.855 11.215 1.00 94.31 315 ALA A CA 1
ATOM 2261 C C . ALA A 1 315 ? -7.024 -14.716 12.169 1.00 94.31 315 ALA A C 1
ATOM 2263 O O . ALA A 1 315 ? -6.217 -14.861 13.087 1.00 94.31 315 ALA A O 1
ATOM 2264 N N . THR A 1 316 ? -7.693 -13.587 11.977 1.00 91.38 316 THR A N 1
ATOM 2265 C CA . THR A 1 316 ? -7.629 -12.429 12.861 1.00 91.38 316 THR A CA 1
ATOM 2266 C C . THR A 1 316 ? -8.791 -12.480 13.848 1.00 91.38 316 THR A C 1
ATOM 2268 O O . THR A 1 316 ? -9.942 -12.679 13.456 1.00 91.38 316 THR A O 1
ATOM 2271 N N . CYS A 1 317 ? -8.483 -12.305 15.135 1.00 94.31 317 CYS A N 1
ATOM 2272 C CA . CYS A 1 317 ? -9.477 -12.219 16.201 1.00 94.31 317 CYS A CA 1
ATOM 2273 C C . CYS A 1 317 ? -9.842 -10.758 16.469 1.00 94.31 317 CYS A C 1
ATOM 2275 O O . CYS A 1 317 ? -8.961 -9.918 16.652 1.00 94.31 317 CYS A O 1
ATOM 2277 N N . THR A 1 318 ? -11.133 -10.459 16.544 1.00 92.69 318 THR A N 1
ATOM 2278 C CA . THR A 1 318 ? -11.659 -9.154 16.944 1.00 92.69 318 THR A CA 1
ATOM 2279 C C . THR A 1 318 ? -12.588 -9.331 18.133 1.00 92.69 318 THR A C 1
ATOM 2281 O O . THR A 1 318 ? -13.626 -9.985 18.029 1.00 92.69 318 THR A O 1
ATOM 2284 N N . ASN A 1 319 ? -12.217 -8.740 19.267 1.00 92.12 319 ASN A N 1
ATOM 2285 C CA . ASN A 1 319 ? -13.034 -8.784 20.470 1.00 92.12 319 ASN A CA 1
ATOM 2286 C C . ASN A 1 319 ? -14.261 -7.873 20.321 1.00 92.12 319 ASN A C 1
ATOM 2288 O O . ASN A 1 319 ? -14.157 -6.756 19.809 1.00 92.12 319 ASN A O 1
ATOM 2292 N N . THR A 1 320 ? -15.420 -8.328 20.783 1.00 92.69 320 THR A N 1
ATOM 2293 C CA . THR A 1 320 ? -16.686 -7.591 20.706 1.00 92.69 320 THR A CA 1
ATOM 2294 C C . THR A 1 320 ? -17.403 -7.627 22.055 1.00 92.69 320 THR A C 1
ATOM 2296 O O . THR A 1 320 ? -17.208 -8.550 22.829 1.00 92.69 320 THR A O 1
ATOM 2299 N N . PRO A 1 321 ? -18.280 -6.667 22.382 1.00 93.12 321 PRO A N 1
ATOM 2300 C CA . PRO A 1 321 ? -18.985 -6.720 23.659 1.00 93.12 321 PRO A CA 1
ATOM 2301 C C . PRO A 1 321 ? -19.803 -8.018 23.830 1.00 93.12 321 PRO A C 1
ATOM 2303 O O . PRO A 1 321 ? -20.811 -8.221 23.151 1.00 93.12 321 PRO A O 1
ATOM 2306 N N . GLY A 1 322 ? -19.380 -8.863 24.768 1.00 92.06 322 GLY A N 1
ATOM 2307 C CA . GLY A 1 322 ? -19.966 -10.145 25.139 1.00 92.06 322 GLY A CA 1
ATOM 2308 C C . GLY A 1 322 ? -19.564 -11.327 24.253 1.00 92.06 322 GLY A C 1
ATOM 2309 O O . GLY A 1 322 ? -20.164 -12.395 24.405 1.00 92.06 322 GLY A O 1
ATOM 2310 N N . SER A 1 323 ? -18.640 -11.152 23.301 1.00 94.88 323 SER A N 1
ATOM 2311 C CA . SER A 1 323 ? -18.208 -12.212 22.381 1.00 94.88 323 SER A CA 1
ATOM 2312 C C . SER A 1 323 ? -16.954 -11.834 21.581 1.00 94.88 323 SER A C 1
ATOM 2314 O O . SER A 1 323 ? -16.382 -10.767 21.725 1.00 94.88 323 SER A O 1
ATOM 2316 N N . TYR A 1 324 ? -16.602 -12.636 20.585 1.00 94.50 324 TYR A N 1
ATOM 2317 C CA . TYR A 1 324 ? -15.503 -12.360 19.672 1.00 94.50 324 TYR A CA 1
ATOM 2318 C C . TYR A 1 324 ? -15.854 -12.826 18.263 1.00 94.50 324 TYR A C 1
ATOM 2320 O O . TYR A 1 324 ? -16.714 -13.686 18.057 1.00 94.50 324 TYR A O 1
ATOM 2328 N N . LEU A 1 325 ? -15.163 -12.260 17.282 1.00 92.69 325 LEU A N 1
ATOM 2329 C CA . LEU A 1 325 ? -15.258 -12.651 15.886 1.00 92.69 325 LEU A CA 1
ATOM 2330 C C . LEU A 1 325 ? -13.890 -13.109 15.393 1.00 92.69 325 LEU A C 1
ATOM 2332 O O . LEU A 1 325 ? -12.899 -12.399 15.544 1.00 92.69 325 LEU A O 1
ATOM 2336 N N . CYS A 1 326 ? -13.852 -14.286 14.776 1.00 96.12 326 CYS A N 1
ATOM 2337 C CA . CYS A 1 326 ? -12.695 -14.751 14.029 1.00 96.12 326 CYS A CA 1
ATOM 2338 C C . CYS A 1 326 ? -12.963 -14.572 12.536 1.00 96.12 326 CYS A C 1
ATOM 2340 O O . CYS A 1 326 ? -13.971 -15.067 12.028 1.00 96.12 326 CYS A O 1
ATOM 2342 N N . THR A 1 327 ? -12.039 -13.936 11.828 1.00 91.25 327 THR A N 1
ATOM 2343 C CA . THR A 1 327 ? -12.126 -13.739 10.377 1.00 91.25 327 THR A CA 1
ATOM 2344 C C . THR A 1 327 ? -10.880 -14.324 9.734 1.00 91.25 327 THR A C 1
ATOM 2346 O O . THR A 1 327 ? -9.774 -13.975 10.140 1.00 91.25 327 THR A O 1
ATOM 2349 N N . CYS A 1 328 ? -11.034 -15.230 8.762 1.00 91.12 328 CYS A N 1
ATOM 2350 C CA . CYS A 1 328 ? -9.880 -15.770 8.040 1.00 91.12 328 CYS A CA 1
ATOM 2351 C C . CYS A 1 328 ? -9.084 -14.640 7.380 1.00 91.12 328 CYS A C 1
ATOM 2353 O O . CYS A 1 328 ? -9.664 -13.695 6.843 1.00 91.12 328 CYS A O 1
ATOM 2355 N N . ASN A 1 329 ? -7.760 -14.746 7.436 1.00 85.94 329 ASN A N 1
ATOM 2356 C CA . ASN A 1 329 ? -6.861 -13.795 6.803 1.00 85.94 329 ASN A CA 1
ATOM 2357 C C . ASN A 1 329 ? -7.033 -13.839 5.277 1.00 85.94 329 ASN A C 1
ATOM 2359 O O . ASN A 1 329 ? -7.489 -14.836 4.712 1.00 85.94 329 ASN A O 1
ATOM 2363 N N . THR A 1 330 ? -6.637 -12.766 4.595 1.00 84.62 330 THR A N 1
ATOM 2364 C CA . THR A 1 330 ? -6.632 -12.710 3.127 1.00 84.62 330 THR A CA 1
ATOM 2365 C C . THR A 1 330 ? -5.869 -13.897 2.532 1.00 84.62 330 THR A C 1
ATOM 2367 O O . THR A 1 330 ? -4.814 -14.267 3.043 1.00 84.62 330 THR A O 1
ATOM 2370 N N . GLY A 1 331 ? -6.416 -14.495 1.468 1.00 85.88 331 GLY A N 1
ATOM 2371 C CA . GLY A 1 331 ? -5.890 -15.728 0.864 1.00 85.88 331 GLY A CA 1
ATOM 2372 C C . GLY A 1 331 ? -6.416 -17.015 1.509 1.00 85.88 331 GLY A C 1
ATOM 2373 O O . GLY A 1 331 ? -6.140 -18.102 1.021 1.00 85.88 331 GLY A O 1
ATOM 2374 N N . TYR A 1 332 ? -7.226 -16.915 2.567 1.00 90.56 332 TYR A N 1
ATOM 2375 C CA . TYR A 1 332 ? -7.854 -18.059 3.224 1.00 90.56 332 TYR A CA 1
ATOM 2376 C C . TYR A 1 332 ? -9.380 -17.936 3.217 1.00 90.56 332 TYR A C 1
ATOM 2378 O O . TYR A 1 332 ? -9.953 -16.847 3.225 1.00 90.56 332 TYR A O 1
ATOM 2386 N N . THR A 1 333 ? -10.066 -19.074 3.232 1.00 92.06 333 THR A N 1
ATOM 2387 C CA . THR A 1 333 ? -11.526 -19.161 3.326 1.00 92.06 333 THR A CA 1
ATOM 2388 C C . THR A 1 333 ? -11.941 -20.072 4.474 1.00 92.06 333 THR A C 1
ATOM 2390 O O . THR A 1 333 ? -11.205 -20.979 4.856 1.00 92.06 333 THR A O 1
ATOM 2393 N N . GLY A 1 334 ? -13.118 -19.837 5.053 1.00 96.12 334 GLY A N 1
ATOM 2394 C CA . GLY A 1 334 ? -13.603 -20.614 6.190 1.00 96.12 334 GLY A CA 1
ATOM 2395 C C . GLY A 1 334 ? -14.444 -19.796 7.160 1.00 96.12 334 GLY A C 1
ATOM 2396 O O . GLY A 1 334 ? -15.033 -18.782 6.791 1.00 96.12 334 GLY A O 1
ATOM 2397 N N . ASN A 1 335 ? -14.517 -20.258 8.408 1.00 93.56 335 ASN A N 1
ATOM 2398 C CA . ASN A 1 335 ? -15.343 -19.656 9.464 1.00 93.56 335 ASN A CA 1
ATOM 2399 C C . ASN A 1 335 ? -14.526 -18.898 10.532 1.00 93.56 335 ASN A C 1
ATOM 2401 O O . ASN A 1 335 ? -15.059 -18.584 11.592 1.00 93.56 335 ASN A O 1
ATOM 2405 N N . GLY A 1 336 ? -13.229 -18.673 10.297 1.00 94.06 336 GLY A N 1
ATOM 2406 C CA . GLY A 1 336 ? -12.313 -18.016 11.237 1.00 94.06 336 GLY A CA 1
ATOM 2407 C C . GLY A 1 336 ? -11.734 -18.930 12.324 1.00 94.06 336 GLY A C 1
ATOM 2408 O O . GLY A 1 336 ? -10.662 -18.647 12.853 1.00 94.06 336 GLY A O 1
ATOM 2409 N N . THR A 1 337 ? -12.395 -20.043 12.643 1.00 94.62 337 THR A N 1
ATOM 2410 C CA . THR A 1 337 ? -11.856 -21.089 13.539 1.00 94.62 337 THR A CA 1
ATOM 2411 C C . THR A 1 337 ? -11.201 -22.240 12.779 1.00 94.62 337 THR A C 1
ATOM 2413 O O . THR A 1 337 ? -10.237 -22.817 13.266 1.00 94.62 337 THR A O 1
ATOM 2416 N N . ASP A 1 338 ? -11.666 -22.491 11.557 1.00 95.94 338 ASP A N 1
ATOM 2417 C CA . ASP A 1 338 ? -11.055 -23.353 10.555 1.00 95.94 338 ASP A CA 1
ATOM 2418 C C . ASP A 1 338 ? -10.904 -22.520 9.283 1.00 95.94 338 ASP A C 1
ATOM 2420 O O . ASP A 1 338 ? -11.904 -22.156 8.651 1.00 95.94 338 ASP A O 1
ATOM 2424 N N . CYS A 1 339 ? -9.663 -22.191 8.933 1.00 95.81 339 CYS A N 1
ATOM 2425 C CA . CYS A 1 339 ? -9.333 -21.473 7.710 1.00 95.81 339 CYS A CA 1
ATOM 2426 C C . CYS A 1 339 ? -8.491 -22.376 6.821 1.00 95.81 339 CYS A C 1
ATOM 2428 O O . CYS A 1 339 ? -7.532 -22.998 7.272 1.00 95.81 339 CYS A O 1
ATOM 2430 N N . VAL A 1 340 ? -8.873 -22.454 5.553 1.00 96.56 340 VAL A N 1
ATOM 2431 C CA . VAL A 1 340 ? -8.159 -23.211 4.532 1.00 96.56 340 VAL A CA 1
ATOM 2432 C C . VAL A 1 340 ? -7.649 -22.259 3.472 1.00 96.56 340 VAL A C 1
ATOM 2434 O O . VAL A 1 340 ? -8.323 -21.296 3.111 1.00 96.56 340 VAL A O 1
ATOM 2437 N N . ASP A 1 341 ? -6.444 -22.540 3.007 1.00 94.94 341 ASP A N 1
ATOM 2438 C CA . ASP A 1 341 ? -5.812 -21.820 1.914 1.00 94.94 341 ASP A CA 1
ATOM 2439 C C . ASP A 1 341 ? -6.694 -21.856 0.657 1.00 94.94 341 ASP A C 1
ATOM 2441 O O . ASP A 1 341 ? -7.260 -22.901 0.310 1.00 94.94 341 ASP A O 1
ATOM 2445 N N . ILE A 1 342 ? -6.853 -20.709 0.003 1.00 91.44 342 ILE A N 1
ATOM 2446 C CA . ILE A 1 342 ? -7.559 -20.614 -1.271 1.00 91.44 342 ILE A CA 1
ATOM 2447 C C . ILE A 1 342 ? -6.562 -20.981 -2.358 1.00 91.44 342 ILE A C 1
ATOM 2449 O O . ILE A 1 342 ? -5.615 -20.253 -2.582 1.00 91.44 342 ILE A O 1
ATOM 2453 N N . ASP A 1 343 ? -6.809 -22.069 -3.087 1.00 93.31 343 ASP A N 1
ATOM 2454 C CA . ASP A 1 343 ? -5.987 -22.383 -4.256 1.00 93.31 343 ASP A CA 1
ATOM 2455 C C . ASP A 1 343 ? -6.372 -21.481 -5.434 1.00 93.31 343 ASP A C 1
ATOM 2457 O O . ASP A 1 343 ? -7.317 -21.773 -6.182 1.00 93.31 343 ASP A O 1
ATOM 2461 N N . GLU A 1 344 ? -5.662 -20.368 -5.607 1.00 92.38 344 GLU A N 1
ATOM 2462 C CA . GLU A 1 344 ? -5.930 -19.466 -6.722 1.00 92.38 344 GLU A CA 1
ATOM 2463 C C . GLU A 1 344 ? -5.553 -20.090 -8.069 1.00 92.38 344 GLU A C 1
ATOM 2465 O O . GLU A 1 344 ? -6.196 -19.799 -9.076 1.00 92.38 344 GLU A O 1
ATOM 2470 N N . CYS A 1 345 ? -4.596 -21.020 -8.118 1.00 91.44 345 CYS A N 1
ATOM 2471 C CA . CYS A 1 345 ? -4.214 -21.693 -9.363 1.00 91.44 345 CYS A CA 1
ATOM 2472 C C . CYS A 1 345 ? -5.302 -22.622 -9.913 1.00 91.44 345 CYS A C 1
ATOM 2474 O O . CYS A 1 345 ? -5.305 -22.938 -11.106 1.00 91.44 345 CYS A O 1
ATOM 2476 N N . SER A 1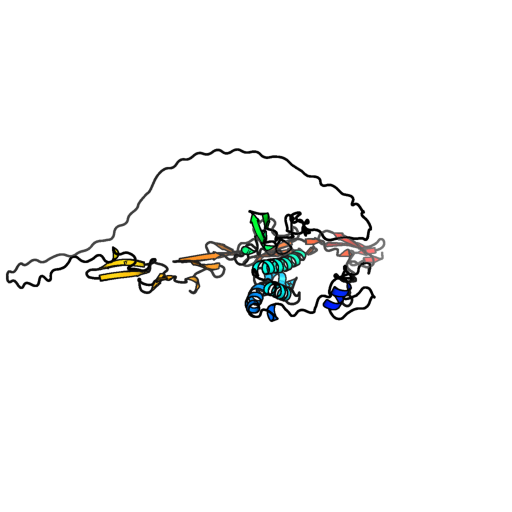 346 ? -6.245 -23.039 -9.068 1.00 92.12 346 SER A N 1
ATOM 2477 C CA . SER A 1 346 ? -7.455 -23.747 -9.492 1.00 92.12 346 SER A CA 1
ATOM 2478 C C . SER A 1 346 ? -8.493 -22.824 -10.159 1.00 92.12 346 SER A C 1
ATOM 2480 O O . SER A 1 346 ? -9.476 -23.309 -10.728 1.00 92.12 346 SER A O 1
ATOM 2482 N N . GLN A 1 347 ? -8.290 -21.502 -10.127 1.00 83.88 347 GLN A N 1
ATOM 2483 C CA . GLN A 1 347 ? -9.126 -20.511 -10.805 1.00 83.88 347 GLN A CA 1
ATOM 2484 C C . GLN A 1 347 ? -8.578 -20.182 -12.204 1.00 83.88 347 GLN A C 1
ATOM 2486 O O . GLN A 1 347 ? -7.376 -20.210 -12.466 1.00 83.88 347 GLN A O 1
ATOM 2491 N N . ALA A 1 348 ? -9.472 -19.873 -13.148 1.00 76.31 348 ALA A N 1
ATOM 2492 C CA . ALA A 1 348 ? -9.072 -19.572 -14.521 1.00 76.31 348 ALA A CA 1
ATOM 2493 C C . ALA A 1 348 ? -8.414 -18.184 -14.637 1.00 76.31 348 ALA A C 1
ATOM 2495 O O . ALA A 1 348 ? -8.911 -17.216 -14.071 1.00 76.31 348 ALA A O 1
ATOM 2496 N N . ASN A 1 349 ? -7.375 -18.083 -15.476 1.00 80.00 349 ASN A N 1
ATOM 2497 C CA . ASN A 1 349 ? -6.709 -16.832 -15.878 1.00 80.00 349 ASN A CA 1
ATOM 2498 C C . ASN A 1 349 ? -5.976 -16.057 -14.765 1.00 80.00 349 ASN A C 1
ATOM 2500 O O . ASN A 1 349 ? -5.836 -14.841 -14.873 1.00 80.00 349 ASN A O 1
ATOM 2504 N N . MET A 1 350 ? -5.481 -16.729 -13.722 1.00 84.25 350 MET A N 1
ATOM 2505 C CA . MET A 1 350 ? -4.699 -16.053 -12.674 1.00 84.25 350 MET A CA 1
ATOM 2506 C C . MET A 1 350 ? -3.283 -15.654 -13.122 1.00 84.25 350 MET A C 1
ATOM 2508 O O . MET A 1 350 ? -2.763 -14.632 -12.686 1.00 84.25 350 MET A O 1
ATOM 2512 N N . CYS A 1 351 ? -2.667 -16.434 -14.015 1.00 91.19 351 CYS A N 1
ATOM 2513 C CA . CYS A 1 351 ? -1.343 -16.159 -14.580 1.00 91.19 351 CYS A CA 1
ATOM 2514 C C . CYS A 1 351 ? -1.413 -15.899 -16.088 1.00 91.19 351 CYS A C 1
ATOM 2516 O O . CYS A 1 351 ? -2.413 -16.212 -16.740 1.00 91.19 351 CYS A O 1
ATOM 2518 N N . HIS A 1 352 ? -0.321 -15.372 -16.652 1.00 94.06 352 HIS A N 1
ATOM 2519 C CA . HIS A 1 352 ? -0.159 -15.266 -18.099 1.00 94.06 352 HIS A CA 1
ATOM 2520 C C . HIS A 1 352 ? -0.280 -16.645 -18.764 1.00 94.06 352 HIS A C 1
ATOM 2522 O O . HIS A 1 352 ? 0.083 -17.660 -18.169 1.00 94.06 352 HIS A O 1
ATOM 2528 N N . ALA A 1 353 ? -0.718 -16.689 -20.025 1.00 94.19 353 ALA A N 1
ATOM 2529 C CA . ALA A 1 353 ? -0.806 -17.943 -20.782 1.00 94.19 353 ALA A CA 1
ATOM 2530 C C . ALA A 1 353 ? 0.560 -18.650 -20.913 1.00 94.19 353 ALA A C 1
ATOM 2532 O O . ALA A 1 353 ? 0.636 -19.876 -20.883 1.00 94.19 353 ALA A O 1
ATOM 2533 N N . ASP A 1 354 ? 1.632 -17.860 -20.994 1.00 95.50 354 ASP A N 1
ATOM 2534 C CA . ASP A 1 354 ? 3.024 -18.324 -21.034 1.00 95.50 354 ASP A CA 1
ATOM 2535 C C . ASP A 1 354 ? 3.682 -18.367 -19.644 1.00 95.50 354 ASP A C 1
ATOM 2537 O O . ASP A 1 354 ? 4.892 -18.188 -19.517 1.00 95.50 354 ASP A O 1
ATOM 2541 N N . ALA A 1 355 ? 2.900 -18.588 -18.587 1.00 95.75 355 ALA A N 1
ATOM 2542 C CA . ALA A 1 355 ? 3.395 -18.764 -17.229 1.00 95.75 355 ALA A CA 1
ATOM 2543 C C . ALA A 1 355 ? 2.808 -20.005 -16.555 1.00 95.75 355 ALA A C 1
ATOM 2545 O O . ALA A 1 355 ? 1.712 -20.467 -16.866 1.00 95.75 355 ALA A O 1
ATOM 2546 N N . THR A 1 356 ? 3.548 -20.520 -15.581 1.00 94.94 356 THR A N 1
ATOM 2547 C CA . THR A 1 356 ? 3.119 -21.591 -14.688 1.00 94.94 356 THR A CA 1
ATOM 2548 C C . THR A 1 356 ? 2.669 -20.993 -13.356 1.00 94.94 356 THR A C 1
ATOM 2550 O O . THR A 1 356 ? 3.413 -20.233 -12.735 1.00 94.94 356 THR A O 1
ATOM 2553 N N . CYS A 1 357 ? 1.461 -21.353 -12.914 1.00 95.25 357 CYS A N 1
ATOM 2554 C CA . CYS A 1 357 ? 0.931 -20.996 -11.597 1.00 95.25 357 CYS A CA 1
ATOM 2555 C C . CYS A 1 357 ? 1.361 -22.023 -10.546 1.00 95.25 357 CYS A C 1
ATOM 2557 O O . CYS A 1 357 ? 1.257 -23.227 -10.782 1.00 95.25 357 CYS A O 1
ATOM 2559 N N . THR A 1 358 ? 1.814 -21.555 -9.386 1.00 93.56 358 THR A N 1
ATOM 2560 C CA . THR A 1 358 ? 2.104 -22.381 -8.209 1.00 93.56 358 THR A CA 1
ATOM 2561 C C . THR A 1 358 ? 1.373 -21.814 -7.000 1.00 93.56 358 THR A C 1
ATOM 2563 O O . THR A 1 358 ? 1.626 -20.676 -6.617 1.00 93.56 358 THR A O 1
ATOM 2566 N N . ASN A 1 359 ? 0.489 -22.606 -6.396 1.00 92.81 359 ASN A N 1
ATOM 2567 C CA . ASN A 1 359 ? -0.242 -22.192 -5.204 1.00 92.81 359 ASN A CA 1
ATOM 2568 C C . ASN A 1 359 ? 0.677 -22.155 -3.973 1.00 92.81 359 ASN A C 1
ATOM 2570 O O . ASN A 1 359 ? 1.555 -23.013 -3.825 1.00 92.81 359 ASN A O 1
ATOM 2574 N N . THR A 1 360 ? 0.474 -21.187 -3.085 1.00 88.94 360 THR A N 1
ATOM 2575 C CA . THR A 1 360 ? 1.265 -20.988 -1.863 1.00 88.94 360 THR A CA 1
ATOM 2576 C C . THR A 1 360 ? 0.354 -20.642 -0.679 1.00 88.94 360 THR A C 1
ATOM 2578 O O . THR A 1 360 ? -0.721 -20.111 -0.882 1.00 88.94 360 THR A O 1
ATOM 2581 N N . PRO A 1 361 ? 0.745 -20.891 0.580 1.00 86.94 361 PRO A N 1
ATOM 2582 C CA . PRO A 1 361 ? -0.119 -20.534 1.705 1.00 86.94 361 PRO A CA 1
ATOM 2583 C C . PRO A 1 361 ? -0.443 -19.028 1.750 1.00 86.94 361 PRO A C 1
ATOM 2585 O O . PRO A 1 361 ? 0.449 -18.201 1.954 1.00 86.94 361 PRO A O 1
ATOM 2588 N N . GLY A 1 362 ? -1.719 -18.690 1.584 1.00 85.88 362 GLY A N 1
ATOM 2589 C CA . GLY A 1 362 ? -2.291 -17.348 1.551 1.00 85.88 362 GLY A CA 1
ATOM 2590 C C . GLY A 1 362 ? -2.133 -16.603 0.224 1.00 85.88 362 GLY A C 1
ATOM 2591 O O . GLY A 1 362 ? -2.404 -15.400 0.200 1.00 85.88 362 GLY A O 1
ATOM 2592 N N . SER A 1 363 ? -1.621 -17.241 -0.838 1.00 88.62 363 SER A N 1
ATOM 2593 C CA . SER A 1 363 ? -1.376 -16.583 -2.130 1.00 88.62 363 SER A CA 1
ATOM 2594 C C . SER A 1 363 ? -0.993 -17.553 -3.259 1.00 88.62 363 SER A C 1
ATOM 2596 O O . SER A 1 363 ? -0.886 -18.757 -3.091 1.00 88.62 363 SER A O 1
ATOM 2598 N N . TYR A 1 364 ? -0.573 -17.026 -4.405 1.00 91.38 364 TYR A N 1
ATOM 2599 C CA . TYR A 1 364 ? -0.057 -17.810 -5.522 1.00 91.38 364 TYR A CA 1
ATOM 2600 C C . TYR A 1 364 ? 1.121 -17.105 -6.191 1.00 91.38 364 TYR A C 1
ATOM 2602 O O . TYR A 1 364 ? 1.278 -15.886 -6.132 1.00 91.38 364 TYR A O 1
ATOM 2610 N N . LEU A 1 365 ? 1.960 -17.888 -6.866 1.00 86.81 365 LEU A N 1
ATOM 2611 C CA . LEU A 1 365 ? 3.098 -17.401 -7.631 1.00 86.81 365 LEU A CA 1
ATOM 2612 C C . LEU A 1 365 ? 2.953 -17.783 -9.101 1.00 86.81 365 LEU A C 1
ATOM 2614 O O . LEU A 1 365 ? 2.884 -18.963 -9.449 1.00 86.81 365 LEU A O 1
ATOM 2618 N N . CYS A 1 366 ? 3.000 -16.783 -9.975 1.00 93.38 366 CYS A N 1
ATOM 2619 C CA . CYS A 1 366 ? 3.131 -16.985 -11.410 1.00 93.38 366 CYS A CA 1
ATOM 2620 C C . CYS A 1 366 ? 4.603 -16.893 -11.817 1.00 93.38 366 CYS A C 1
ATOM 2622 O O . CYS A 1 366 ? 5.285 -15.927 -11.489 1.00 93.38 366 CYS A O 1
ATOM 2624 N N . THR A 1 367 ? 5.099 -17.874 -12.567 1.00 91.69 367 THR A N 1
ATOM 2625 C CA . THR A 1 367 ? 6.468 -17.859 -13.105 1.00 91.69 367 THR A CA 1
ATOM 2626 C C . THR A 1 367 ? 6.417 -18.005 -14.616 1.00 91.69 367 THR A C 1
ATOM 2628 O O . THR A 1 367 ? 5.827 -18.966 -15.106 1.00 91.69 367 THR A O 1
ATOM 2631 N N . CYS A 1 368 ? 7.021 -17.072 -15.359 1.00 93.38 368 CYS A N 1
ATOM 2632 C CA . CYS A 1 368 ? 7.090 -17.183 -16.816 1.00 93.38 368 CYS A CA 1
ATOM 2633 C C . CYS A 1 368 ? 7.760 -18.499 -17.230 1.00 93.38 368 CYS A C 1
ATOM 2635 O O . CYS A 1 368 ? 8.747 -18.936 -16.631 1.00 93.38 368 CYS A O 1
ATOM 2637 N N . ASN A 1 369 ? 7.204 -19.134 -18.256 1.00 96.62 369 ASN A N 1
ATOM 2638 C CA . ASN A 1 369 ? 7.744 -20.357 -18.822 1.00 96.62 369 ASN A CA 1
ATOM 2639 C C . ASN A 1 369 ? 9.126 -20.089 -19.438 1.00 96.62 369 ASN A C 1
ATOM 2641 O O . ASN A 1 369 ? 9.487 -18.957 -19.763 1.00 96.62 369 ASN A O 1
ATOM 2645 N N . THR A 1 370 ? 9.919 -21.145 -19.615 1.00 94.19 370 THR A N 1
ATOM 2646 C CA . THR A 1 370 ? 11.232 -21.035 -20.267 1.00 94.19 370 THR A CA 1
ATOM 2647 C C . THR A 1 370 ? 11.106 -20.401 -21.655 1.00 94.19 370 THR A C 1
ATOM 2649 O O . THR A 1 370 ? 10.209 -20.767 -22.408 1.00 94.19 370 THR A O 1
ATOM 2652 N N . GLY A 1 371 ? 12.007 -19.466 -21.975 1.00 91.19 371 GLY A N 1
ATOM 2653 C CA . GLY A 1 371 ? 11.955 -18.668 -23.209 1.00 91.19 371 GLY A CA 1
ATOM 2654 C C . GLY A 1 371 ? 11.178 -17.356 -23.071 1.00 91.19 371 GLY A C 1
ATOM 2655 O O . GLY A 1 371 ? 11.205 -16.535 -23.976 1.00 91.19 371 GLY A O 1
ATOM 2656 N N . TYR A 1 372 ? 10.541 -17.118 -21.923 1.00 92.81 372 TYR A N 1
ATOM 2657 C CA . TYR A 1 372 ? 9.814 -15.886 -21.634 1.00 92.81 372 TYR A CA 1
ATOM 2658 C C . TYR A 1 372 ? 10.391 -15.176 -20.409 1.00 92.81 372 TYR A C 1
ATOM 2660 O O . TYR A 1 372 ? 10.951 -15.796 -19.503 1.00 92.81 372 TYR A O 1
ATOM 2668 N N . THR A 1 373 ? 10.234 -13.857 -20.368 1.00 87.00 373 THR A N 1
ATOM 2669 C CA . THR A 1 373 ? 10.626 -13.002 -19.245 1.00 87.00 373 THR A CA 1
ATOM 2670 C C . THR A 1 373 ? 9.467 -12.110 -18.819 1.00 87.00 373 THR A C 1
ATOM 2672 O O . THR A 1 373 ? 8.579 -11.806 -19.614 1.00 87.00 373 THR A O 1
ATOM 2675 N N . GLY A 1 374 ? 9.453 -11.699 -17.554 1.00 90.19 374 GLY A N 1
ATOM 2676 C CA . GLY A 1 374 ? 8.378 -10.901 -16.976 1.00 90.19 374 GLY A CA 1
ATOM 2677 C C . GLY A 1 374 ? 8.070 -11.303 -15.539 1.00 90.19 374 GLY A C 1
ATOM 2678 O O . GLY A 1 374 ? 8.892 -11.925 -14.868 1.00 90.19 374 GLY A O 1
ATOM 2679 N N . ASN A 1 375 ? 6.877 -10.944 -15.071 1.00 75.81 375 ASN A N 1
ATOM 2680 C CA . ASN A 1 375 ? 6.436 -11.134 -13.684 1.00 75.81 375 ASN A CA 1
ATOM 2681 C C . ASN A 1 375 ? 5.464 -12.319 -13.507 1.00 75.81 375 ASN A C 1
ATOM 2683 O O . ASN A 1 375 ? 4.849 -12.466 -12.455 1.00 75.81 375 ASN A O 1
ATOM 2687 N N . GLY A 1 376 ? 5.278 -13.146 -14.541 1.00 89.25 376 GLY A N 1
ATOM 2688 C CA . GLY A 1 376 ? 4.403 -14.321 -14.510 1.00 89.25 376 GLY A CA 1
ATOM 2689 C C . GLY A 1 376 ? 2.923 -14.035 -14.787 1.00 89.25 376 GLY A C 1
ATOM 2690 O O . GLY A 1 376 ? 2.240 -14.890 -15.343 1.00 89.25 376 GLY A O 1
ATOM 2691 N N . THR A 1 377 ? 2.405 -12.850 -14.461 1.00 84.12 377 THR A N 1
ATOM 2692 C CA . THR A 1 377 ? 1.064 -12.406 -14.906 1.00 84.12 377 THR A CA 1
ATOM 2693 C C . THR A 1 377 ? 1.122 -11.710 -16.265 1.00 84.12 377 THR A C 1
ATOM 2695 O O . THR A 1 377 ? 0.160 -11.736 -17.031 1.00 84.12 377 THR A O 1
ATOM 2698 N N . TYR A 1 378 ? 2.294 -11.187 -16.609 1.00 87.19 378 TYR A N 1
ATOM 2699 C CA . TYR A 1 378 ? 2.670 -10.703 -17.922 1.00 87.19 378 TYR A CA 1
ATOM 2700 C C . TYR A 1 378 ? 4.028 -11.294 -18.299 1.00 87.19 378 TYR A C 1
ATOM 2702 O O . TYR A 1 378 ? 5.026 -11.088 -17.602 1.00 87.19 378 TYR A O 1
ATOM 2710 N N . CYS A 1 379 ? 4.059 -12.043 -19.399 1.00 90.88 379 CYS A N 1
ATOM 2711 C CA . CYS A 1 379 ? 5.272 -12.659 -19.917 1.00 90.88 379 CYS A CA 1
ATOM 2712 C C . CYS A 1 379 ? 5.448 -12.271 -21.379 1.00 90.88 379 CYS A C 1
ATOM 2714 O O . CYS A 1 379 ? 4.516 -12.372 -22.175 1.00 90.88 379 CYS A O 1
ATOM 2716 N N . VAL A 1 380 ? 6.654 -11.838 -21.721 1.00 92.12 380 VAL A N 1
ATOM 2717 C CA . VAL A 1 380 ? 7.055 -11.518 -23.088 1.00 92.12 380 VAL A CA 1
ATOM 2718 C C . VAL A 1 380 ? 8.142 -12.474 -23.535 1.00 92.12 380 VAL A C 1
ATOM 2720 O O . VAL A 1 380 ? 8.950 -12.932 -22.727 1.00 92.12 380 VAL A O 1
ATOM 2723 N N . ASP A 1 381 ? 8.130 -12.780 -24.825 1.00 94.38 381 ASP A N 1
ATOM 2724 C CA . ASP A 1 381 ? 9.160 -13.582 -25.470 1.00 94.38 381 ASP A CA 1
ATOM 2725 C C . ASP A 1 381 ? 10.542 -12.954 -25.248 1.00 94.38 381 ASP A C 1
ATOM 2727 O O . ASP A 1 381 ? 10.702 -11.730 -25.334 1.00 94.38 381 ASP A O 1
ATOM 2731 N N . ILE A 1 382 ? 11.537 -13.772 -24.915 1.00 91.12 382 ILE A N 1
ATOM 2732 C CA . ILE A 1 382 ? 12.918 -13.305 -24.825 1.00 91.12 382 ILE A CA 1
ATOM 2733 C C . ILE A 1 382 ? 13.450 -13.182 -26.248 1.00 91.12 382 ILE A C 1
ATOM 2735 O O . ILE A 1 382 ? 13.372 -14.115 -27.027 1.00 91.12 382 ILE A O 1
ATOM 2739 N N . GLU A 1 383 ? 14.047 -12.043 -26.583 1.00 91.75 383 GLU A N 1
ATOM 2740 C CA . GLU A 1 383 ? 14.716 -11.863 -27.874 1.00 91.75 383 GLU A CA 1
ATOM 2741 C C . GLU A 1 383 ? 16.130 -12.460 -27.820 1.00 91.75 383 GLU A C 1
ATOM 2743 O O . GLU A 1 383 ? 17.123 -11.729 -27.701 1.00 91.75 383 GLU A O 1
ATOM 2748 N N . GLU A 1 384 ? 16.258 -13.791 -27.867 1.00 93.00 384 GLU A N 1
ATOM 2749 C CA . GLU A 1 384 ? 17.556 -14.460 -27.761 1.00 93.00 384 GLU A CA 1
ATOM 2750 C C . GLU A 1 384 ? 18.511 -14.024 -28.873 1.00 93.00 384 GLU A C 1
ATOM 2752 O O . GLU A 1 384 ? 19.705 -13.861 -28.631 1.00 93.00 384 GLU A O 1
ATOM 2757 N N . CYS A 1 385 ? 18.011 -13.730 -30.076 1.00 92.50 385 CYS A N 1
ATOM 2758 C CA . CYS A 1 385 ? 18.855 -13.253 -31.177 1.00 92.50 385 CYS A CA 1
ATOM 2759 C C . CYS A 1 385 ? 19.498 -11.877 -30.935 1.00 92.50 385 CYS A C 1
ATOM 2761 O O . CYS A 1 385 ? 20.437 -11.512 -31.645 1.00 92.50 385 CYS A O 1
ATOM 2763 N N . SER A 1 386 ? 19.027 -11.121 -29.939 1.00 90.81 386 SER A N 1
ATOM 2764 C CA . SER A 1 386 ? 19.664 -9.873 -29.503 1.00 90.81 386 SER A CA 1
ATOM 2765 C C . SER A 1 386 ? 20.824 -10.109 -28.526 1.00 90.81 386 SER A C 1
ATOM 2767 O O . SER A 1 386 ? 21.571 -9.179 -28.218 1.00 90.81 386 SER A O 1
ATOM 2769 N N . GLN A 1 387 ? 21.006 -11.342 -28.043 1.00 85.44 387 GLN A N 1
ATOM 2770 C CA . GLN A 1 387 ? 22.112 -11.726 -27.173 1.00 85.44 387 GLN A CA 1
ATOM 2771 C C . GLN A 1 387 ? 23.321 -12.227 -27.976 1.00 85.44 387 GLN A C 1
ATOM 2773 O O . GLN A 1 387 ? 23.208 -12.880 -29.015 1.00 85.44 387 GLN A O 1
ATOM 2778 N N . ALA A 1 388 ? 24.524 -11.911 -27.490 1.00 79.94 388 ALA A N 1
ATOM 2779 C CA . ALA A 1 388 ? 25.760 -12.294 -28.165 1.00 79.94 388 ALA A CA 1
ATOM 2780 C C . ALA A 1 388 ? 26.001 -13.813 -28.101 1.00 79.94 388 ALA A C 1
ATOM 2782 O O . ALA A 1 388 ? 25.831 -14.432 -27.055 1.00 79.94 388 ALA A O 1
ATOM 2783 N N . ASN A 1 389 ? 26.511 -14.384 -29.199 1.00 82.44 389 ASN A N 1
ATOM 2784 C CA . ASN A 1 389 ? 26.949 -15.785 -29.315 1.00 82.44 389 ASN A CA 1
ATOM 2785 C C . ASN A 1 389 ? 25.848 -16.857 -29.187 1.00 82.44 389 ASN A C 1
ATOM 2787 O O . ASN A 1 389 ? 26.158 -18.000 -28.857 1.00 82.44 389 ASN A O 1
ATOM 2791 N N . MET A 1 390 ? 24.586 -16.532 -29.482 1.00 87.88 390 MET A N 1
ATOM 2792 C CA . MET A 1 390 ? 23.505 -17.530 -29.443 1.00 87.88 390 MET A CA 1
ATOM 2793 C C . MET A 1 390 ? 23.552 -18.545 -30.595 1.00 87.88 390 MET A C 1
ATOM 2795 O O . MET A 1 390 ? 23.186 -19.707 -30.414 1.00 87.88 390 MET A O 1
ATOM 2799 N N . CYS A 1 391 ? 24.049 -18.133 -31.764 1.00 92.88 391 CYS A N 1
ATOM 2800 C CA . CYS A 1 391 ? 24.255 -18.987 -32.936 1.00 92.88 391 CYS A CA 1
ATOM 2801 C C . CYS A 1 391 ? 25.733 -19.039 -33.343 1.00 92.88 391 CYS A C 1
ATOM 2803 O O . CYS A 1 391 ? 26.539 -18.207 -32.920 1.00 92.88 391 CYS A O 1
ATOM 2805 N N . HIS A 1 392 ? 26.086 -20.000 -34.204 1.00 94.31 392 HIS A N 1
ATOM 2806 C CA . HIS A 1 392 ? 27.406 -20.038 -34.834 1.00 94.31 392 HIS A CA 1
ATOM 2807 C C . HIS A 1 392 ? 27.670 -18.744 -35.623 1.00 94.31 392 HIS A C 1
ATOM 2809 O O . HIS A 1 392 ? 26.743 -18.173 -36.193 1.00 94.31 392 HIS A O 1
ATOM 2815 N N . ALA A 1 393 ? 28.932 -18.314 -35.729 1.00 91.81 393 ALA A N 1
ATOM 2816 C CA . ALA A 1 393 ? 29.297 -17.103 -36.481 1.00 91.81 393 ALA A CA 1
ATOM 2817 C C . ALA A 1 393 ? 28.862 -17.161 -37.961 1.00 91.81 393 ALA A C 1
ATOM 2819 O O . ALA A 1 393 ? 28.500 -16.148 -38.553 1.00 91.81 393 ALA A O 1
ATOM 2820 N N . ASP A 1 394 ? 28.852 -18.367 -38.532 1.00 94.12 394 ASP A N 1
ATOM 2821 C CA . ASP A 1 394 ? 28.378 -18.651 -39.893 1.00 94.12 394 ASP A CA 1
ATOM 2822 C C . ASP A 1 394 ? 26.899 -19.088 -39.947 1.00 94.12 394 ASP A C 1
ATOM 2824 O O . ASP A 1 394 ? 26.502 -19.823 -40.851 1.00 94.12 394 ASP A O 1
ATOM 2828 N N . ALA A 1 395 ? 26.074 -18.676 -38.983 1.00 95.00 395 ALA A N 1
ATOM 2829 C CA . ALA A 1 395 ? 24.637 -18.930 -38.964 1.00 95.00 395 ALA A CA 1
ATOM 2830 C C . ALA A 1 395 ? 23.828 -17.645 -38.763 1.00 95.00 395 ALA A C 1
ATOM 2832 O O . ALA A 1 395 ? 24.256 -16.709 -38.093 1.00 95.00 395 ALA A O 1
ATOM 2833 N N . THR A 1 396 ? 22.624 -17.623 -39.328 1.00 94.19 396 THR A N 1
ATOM 2834 C CA . THR A 1 396 ? 21.620 -16.582 -39.099 1.00 94.19 396 THR A CA 1
ATOM 2835 C C . THR A 1 396 ? 20.691 -17.011 -37.963 1.00 94.19 396 THR A C 1
ATOM 2837 O O . THR A 1 396 ? 20.169 -18.128 -37.986 1.00 94.19 396 THR A O 1
ATOM 2840 N N . CYS A 1 397 ? 20.485 -16.124 -36.985 1.00 95.50 397 CYS A N 1
ATOM 2841 C CA . CYS A 1 397 ? 19.533 -16.307 -35.887 1.00 95.50 397 CYS A CA 1
ATOM 2842 C C . CYS A 1 397 ? 18.144 -15.780 -36.275 1.00 95.50 397 CYS A C 1
ATOM 2844 O O . CYS A 1 397 ? 18.035 -14.744 -36.931 1.00 95.50 397 CYS A O 1
ATOM 2846 N N . THR A 1 398 ? 17.080 -16.476 -35.880 1.00 95.06 398 THR A N 1
ATOM 2847 C CA . THR A 1 398 ? 15.685 -16.028 -36.002 1.00 95.06 398 THR A CA 1
ATOM 2848 C C . THR A 1 398 ? 14.951 -16.283 -34.688 1.00 95.06 398 THR A C 1
ATOM 2850 O O . THR A 1 398 ? 14.904 -17.430 -34.246 1.00 95.06 398 THR A O 1
ATOM 2853 N N . ASN A 1 399 ? 14.390 -15.235 -34.079 1.00 93.44 399 ASN A N 1
ATOM 2854 C CA . ASN A 1 399 ? 13.607 -15.365 -32.848 1.00 93.44 399 ASN A CA 1
ATOM 2855 C C . ASN A 1 399 ? 12.276 -16.064 -33.122 1.00 93.44 399 ASN A C 1
ATOM 2857 O O . ASN A 1 399 ? 11.688 -15.895 -34.196 1.00 93.44 399 ASN A O 1
ATOM 2861 N N . THR A 1 400 ? 11.793 -16.837 -32.159 1.00 94.06 400 THR A N 1
ATOM 2862 C CA . THR A 1 400 ? 10.509 -17.539 -32.224 1.00 94.06 400 THR A CA 1
ATOM 2863 C C . THR A 1 400 ? 9.834 -17.505 -30.852 1.00 94.06 400 THR A C 1
ATOM 2865 O O . THR A 1 400 ? 10.535 -17.514 -29.859 1.00 94.06 400 THR A O 1
ATOM 2868 N N . PRO A 1 401 ? 8.498 -17.543 -30.738 1.00 93.38 401 PRO A N 1
ATOM 2869 C CA . PRO A 1 401 ? 7.864 -17.541 -29.419 1.00 93.38 401 PRO A CA 1
ATOM 2870 C C . PRO A 1 401 ? 8.371 -18.681 -28.513 1.00 93.38 401 PRO A C 1
ATOM 2872 O O . PRO A 1 401 ? 8.226 -19.860 -28.851 1.00 93.38 401 PRO A O 1
ATOM 2875 N N . GLY A 1 402 ? 8.975 -18.310 -27.386 1.00 92.44 402 GLY A N 1
ATOM 2876 C CA . GLY A 1 402 ? 9.585 -19.169 -26.378 1.00 92.44 402 GLY A CA 1
ATOM 2877 C C . GLY A 1 402 ? 10.951 -19.756 -26.749 1.00 92.44 402 GLY A C 1
ATOM 2878 O O . GLY A 1 402 ? 11.416 -20.654 -2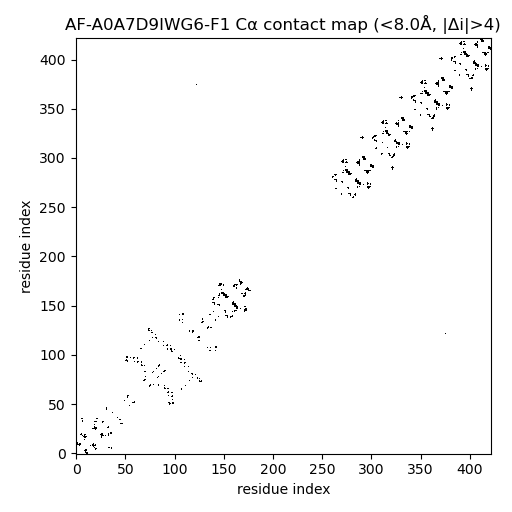6.040 1.00 92.44 402 GLY A O 1
ATOM 2879 N N . SER A 1 403 ? 11.567 -19.359 -27.872 1.00 94.25 403 SER A N 1
ATOM 2880 C CA . SER A 1 403 ? 12.852 -19.917 -28.318 1.00 94.25 403 SER A CA 1
ATOM 2881 C C . SER A 1 403 ? 13.513 -19.159 -29.482 1.00 94.25 403 SER A C 1
ATOM 2883 O O . SER A 1 403 ? 13.039 -18.156 -29.991 1.00 94.25 403 SER A O 1
ATOM 2885 N N . TYR A 1 404 ? 14.561 -19.739 -30.061 1.00 94.62 404 TYR A N 1
ATOM 2886 C CA . TYR A 1 404 ? 15.210 -19.208 -31.254 1.00 94.62 404 TYR A CA 1
ATOM 2887 C C . TYR A 1 404 ? 15.691 -20.322 -32.180 1.00 94.62 404 TYR A C 1
ATOM 2889 O O . TYR A 1 404 ? 15.974 -21.450 -31.767 1.00 94.62 404 TYR A O 1
ATOM 2897 N N . LEU A 1 405 ? 15.814 -19.993 -33.463 1.00 95.19 405 LEU A N 1
ATOM 2898 C CA . LEU A 1 405 ? 16.320 -20.889 -34.493 1.00 95.19 405 LEU A CA 1
ATOM 2899 C C . LEU A 1 405 ? 17.609 -20.341 -35.101 1.00 95.19 405 LEU A C 1
ATOM 2901 O O . LEU A 1 405 ? 17.649 -19.227 -35.622 1.00 95.19 405 LEU A O 1
ATOM 2905 N N . CYS A 1 406 ? 18.653 -21.167 -35.107 1.00 96.31 406 CYS A N 1
ATOM 2906 C CA . CYS A 1 406 ? 19.886 -20.895 -35.835 1.00 96.31 406 CYS A CA 1
ATOM 2907 C C . CYS A 1 406 ? 19.904 -21.668 -37.156 1.00 96.31 406 CYS A C 1
ATOM 2909 O O . CYS A 1 406 ? 19.700 -22.882 -37.175 1.00 96.31 406 CYS A O 1
ATOM 2911 N N . THR A 1 407 ? 20.236 -20.993 -38.254 1.00 96.19 407 THR A N 1
ATOM 2912 C CA . THR A 1 407 ? 20.300 -21.610 -39.587 1.00 96.19 407 THR A CA 1
ATOM 2913 C C . THR A 1 407 ? 21.650 -21.321 -40.226 1.00 96.19 407 THR A C 1
ATOM 2915 O O . THR A 1 407 ? 22.011 -20.156 -40.367 1.00 96.19 407 THR A O 1
ATOM 2918 N N . CYS A 1 408 ? 22.414 -22.353 -40.607 1.00 96.38 40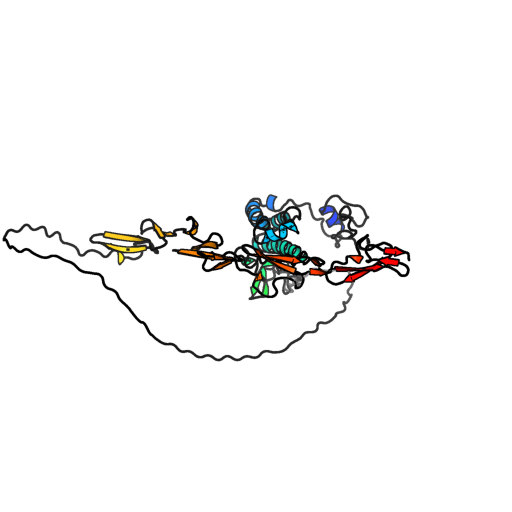8 CYS A N 1
ATOM 2919 C CA . CYS A 1 408 ? 23.719 -22.146 -41.244 1.00 96.38 408 CYS A CA 1
ATOM 2920 C C . CYS A 1 408 ? 23.579 -21.337 -42.540 1.00 96.38 408 CYS A C 1
ATOM 2922 O O . CYS A 1 408 ? 22.675 -21.572 -43.344 1.00 96.38 408 CYS A O 1
ATOM 2924 N N . ASN A 1 409 ? 24.498 -20.397 -42.740 1.00 95.19 409 ASN A N 1
ATOM 2925 C CA . ASN A 1 409 ? 24.552 -19.561 -43.928 1.00 95.19 409 ASN A CA 1
ATOM 2926 C C . ASN A 1 409 ? 24.900 -20.397 -45.172 1.00 95.19 409 ASN A C 1
ATOM 2928 O O . ASN A 1 409 ? 25.432 -21.506 -45.092 1.00 95.19 409 ASN A O 1
ATOM 2932 N N . THR A 1 410 ? 24.615 -19.845 -46.354 1.00 94.56 410 THR A N 1
ATOM 2933 C CA . THR A 1 410 ? 24.889 -20.518 -47.635 1.00 94.56 410 THR A CA 1
ATOM 2934 C C . THR A 1 410 ? 26.369 -20.904 -47.749 1.00 94.56 410 THR A C 1
ATOM 2936 O O . THR A 1 410 ? 27.241 -20.074 -47.511 1.00 94.56 410 THR A O 1
ATOM 2939 N N . GLY A 1 411 ? 26.648 -22.151 -48.141 1.00 91.81 411 GLY A N 1
ATOM 2940 C CA . GLY A 1 411 ? 28.010 -22.701 -48.215 1.00 91.81 411 GLY A CA 1
ATOM 2941 C C . GLY A 1 411 ? 28.471 -23.425 -46.946 1.00 91.81 411 GLY A C 1
ATOM 2942 O O . GLY A 1 411 ? 29.569 -23.973 -46.933 1.00 91.81 411 GLY A O 1
ATOM 2943 N N . TYR A 1 412 ? 27.629 -23.478 -45.910 1.00 93.56 412 TYR A N 1
ATOM 2944 C CA . TYR A 1 412 ? 27.891 -24.197 -44.668 1.00 93.56 412 TYR A CA 1
ATOM 2945 C C . TYR A 1 412 ? 26.800 -25.237 -44.389 1.00 93.56 412 TYR A C 1
ATOM 2947 O O . TYR A 1 412 ? 25.654 -25.098 -44.815 1.00 93.56 412 TYR A O 1
ATOM 2955 N N . THR A 1 413 ? 27.145 -26.288 -43.645 1.00 91.69 413 THR A N 1
ATOM 2956 C CA . THR A 1 413 ? 26.200 -27.313 -43.172 1.00 91.69 413 THR A CA 1
ATOM 2957 C C . THR A 1 413 ? 26.361 -27.567 -41.682 1.00 91.69 413 THR A C 1
ATOM 2959 O O . THR A 1 413 ? 27.456 -27.432 -41.141 1.00 91.69 413 THR A O 1
ATOM 2962 N N . GLY A 1 414 ? 25.268 -27.924 -41.006 1.00 92.75 414 GLY A N 1
ATOM 2963 C CA . GLY A 1 414 ? 25.264 -28.166 -39.565 1.00 92.75 414 GLY A CA 1
ATOM 2964 C C . GLY A 1 414 ? 23.902 -27.892 -38.928 1.00 92.75 414 GLY A C 1
ATOM 2965 O O . GLY A 1 414 ? 22.886 -27.888 -39.618 1.00 92.75 414 GLY A O 1
ATOM 2966 N N . ASN A 1 415 ? 23.885 -27.677 -37.611 1.00 91.50 415 ASN A N 1
ATOM 2967 C CA . ASN A 1 415 ? 22.671 -27.459 -36.808 1.00 91.50 415 ASN A CA 1
ATOM 2968 C C . ASN A 1 415 ? 22.446 -25.978 -36.431 1.00 91.50 415 ASN A C 1
ATOM 2970 O O . ASN A 1 415 ? 21.644 -25.686 -35.550 1.00 91.50 415 ASN A O 1
ATOM 2974 N N . GLY A 1 416 ? 23.194 -25.052 -37.039 1.00 91.00 416 GLY A N 1
ATOM 2975 C CA . GLY A 1 416 ? 23.086 -23.612 -36.794 1.00 91.00 416 GLY A CA 1
ATOM 2976 C C . GLY A 1 416 ? 23.844 -23.105 -35.563 1.00 91.00 416 GLY A C 1
ATOM 2977 O O . GLY A 1 416 ? 24.354 -21.989 -35.588 1.00 91.00 416 GLY A O 1
ATOM 2978 N N . THR A 1 417 ? 23.994 -23.909 -34.509 1.00 91.69 417 THR A N 1
ATOM 2979 C CA . THR A 1 417 ? 24.926 -23.613 -33.397 1.00 91.69 417 THR A CA 1
ATOM 2980 C C . THR A 1 417 ? 26.344 -24.107 -33.690 1.00 91.69 417 THR A C 1
ATOM 2982 O O . THR A 1 417 ? 27.316 -23.621 -33.117 1.00 91.69 417 THR A O 1
ATOM 2985 N N . TYR A 1 418 ? 26.473 -25.007 -34.661 1.00 93.50 418 TYR A N 1
ATOM 2986 C CA . TYR A 1 418 ? 27.717 -25.453 -35.263 1.00 93.50 418 TYR A CA 1
ATOM 2987 C C . TYR A 1 418 ? 27.541 -25.548 -36.780 1.00 93.50 418 TYR A C 1
ATOM 2989 O O . TYR A 1 418 ? 26.631 -26.235 -37.253 1.00 93.50 418 TYR A O 1
ATOM 2997 N N . CYS A 1 419 ? 28.404 -24.870 -37.539 1.00 94.31 419 CYS A N 1
ATOM 2998 C CA . CYS A 1 419 ? 28.371 -24.861 -39.000 1.00 94.31 419 CYS A CA 1
ATOM 2999 C C . CYS A 1 419 ? 29.774 -25.109 -39.564 1.00 94.31 419 CYS A C 1
ATOM 3001 O O . CYS A 1 419 ? 30.739 -24.478 -39.142 1.00 94.31 419 CYS A O 1
ATOM 3003 N N . VAL A 1 420 ? 29.884 -26.013 -40.539 1.00 94.38 420 VAL A N 1
ATOM 3004 C CA . VAL A 1 420 ? 31.134 -26.332 -41.247 1.00 94.38 420 VAL A CA 1
ATOM 3005 C C . VAL A 1 420 ? 31.006 -26.007 -42.728 1.00 94.38 420 VAL A C 1
ATOM 3007 O O . VAL A 1 420 ? 29.979 -26.310 -43.339 1.00 94.38 420 VAL A O 1
ATOM 3010 N N . GLY A 1 421 ? 32.036 -25.372 -43.290 1.00 89.19 421 GLY A N 1
ATOM 3011 C CA . GLY A 1 421 ? 32.092 -25.051 -44.717 1.00 89.19 421 GLY A CA 1
ATOM 3012 C C . GLY A 1 421 ? 32.095 -26.320 -45.569 1.00 89.19 421 GLY A C 1
ATOM 3013 O O . GLY A 1 421 ? 32.729 -27.309 -45.193 1.00 89.19 421 GLY A O 1
ATOM 3014 N N . GLN A 1 422 ? 31.352 -26.293 -46.675 1.00 74.31 422 GLN A N 1
ATOM 3015 C CA . GLN A 1 422 ? 31.311 -27.376 -47.663 1.00 74.31 422 GLN A CA 1
ATOM 3016 C C . GLN A 1 422 ? 32.545 -27.421 -48.562 1.00 74.31 422 GLN A C 1
ATOM 3018 O O . GLN A 1 422 ? 33.063 -26.340 -48.926 1.00 74.31 422 GLN A O 1
#

InterPro domains:
  IPR000152 EGF-type aspartate/asparagine hydroxylation site [PS00010] (152-163)
  IPR000152 EGF-type aspartate/asparagine hydroxylation site [PS00010] (277-288)
  IPR000152 EGF-type aspartate/asparagine hydroxylation site [PS00010] (317-328)
  IPR000152 EGF-type aspartate/asparagine hydroxylation site [PS00010] (357-368)
  IPR000152 EGF-type aspartate/asparagine hydroxylation site [PS00010] (397-408)
  IPR000742 EGF-like domain [PF00008] (141-171)
  IPR000742 EGF-like domain [PS00022] (161-172)
  IPR000742 EGF-like domain [PS01186] (161-172)
  IPR000742 EGF-like domain [PS01186] (286-299)
  IPR000742 EGF-like domain [PS01186] (326-339)
  IPR000742 EGF-like domain [PS01186] (366-379)
  IPR000742 EGF-like domain [PS01186] (406-419)
  IPR000742 EGF-like domain [PS50026] (138-173)
  IPR000742 EGF-like domain [PS50026] (261-300)
  IPR000742 EGF-like domain [PS50026] (301-340)
  IPR000742 EGF-like domain [PS50026] (341-380)
  IPR000742 EGF-like domain [PS50026] (381-420)
  IPR000742 EGF-like domain [SM00181] (140-173)
  IPR000742 EGF-like domain [SM00181] (264-300)
  IPR000742 EGF-like domain [SM00181] (304-340)

Sequence (422 aa):
MNKIAGLCGTFNQNPGDDLLIETRTTVGSAVDFGNSWKTDPDGDDAPVVPHPCETYPERNATATANCSALLTSPFNVCASQVDPVTGGYIDDCRYDVCGCGVDPTVCLCQAIEAYVADCASYGVIIIWLSDDRYQQCDSPCASAPCFNGGTCSNSGTSFSCSCPVGYSGDRCEIQVSPTPSTTDPTVSTTPNTTDPTVSTTPNITDPTVSTTSNITDPTVSTTPSTTNPTVSTTPSTTDPTVSTTPSTTDPTVSTTPTTPDINECSQANICHAQATCNNTQGSYVCTCNTGYTGNGTICSDIDECSQANTCHADATCTNTPGSYLCTCNTGYTGNGTDCVDIDECSQANMCHADATCTNTPGSYLCTCNTGYTGNGTYCVDIEECSQANMCHADATCTNTPGSYLCTCNTGYTGNGTYCVGQ